Protein AF-A0A0S7WEE1-F1 (afdb_monomer_lite)

pLDDT: mean 92.25, std 7.36, range [51.91, 98.88]

Foldseek 3Di:
DQAADEAECVLNDDDDPVNVVVVVVLVVVCVVVVDHPHRYDYPPDDDDDPVCPDDDPDAADDLCLQAVPQWDWDADPVPRDIDTDFGDVVNLVPRDFQFAPPWQDDQLWFVRLLVRLLSSLHGGAEEEEEEPAPVCRRAPNPPDGRGSHHYDYDYLAASLVVLLVVLVVVVVCVVVVVDDPPDQYAYEYEHEQQSCQNNVVNVLVQLLVQALYEYEYAYQQARVVVFGHGGLSHAQQDDGPPQHPDPVGRGHHDGHDPVQVVSLVSQHQKEWEEESLCSSLSSRNSNVQSVCSRPPGYYYYYYYFHDCVRLVHDSPCGSVQVLQCCLQLVGFTWMQGSQQIAGPDDHDHHHCSSVVCPDPVNVVRVVVRSVVSVVVVVVSVVSNVPRVD

Structure (mmCIF, N/CA/C/O backbone):
data_AF-A0A0S7WEE1-F1
#
_entry.id   AF-A0A0S7WEE1-F1
#
loop_
_atom_site.group_PDB
_atom_site.id
_atom_site.type_symbol
_atom_site.label_atom_id
_atom_site.label_alt_id
_atom_site.label_comp_id
_atom_site.label_asym_id
_atom_site.label_entity_id
_atom_site.label_seq_id
_atom_site.pdbx_PDB_ins_code
_atom_site.Cartn_x
_atom_site.Cartn_y
_atom_site.Cartn_z
_atom_site.occupancy
_atom_site.B_iso_or_equiv
_atom_site.auth_seq_id
_atom_site.auth_comp_id
_atom_site.auth_asym_id
_atom_site.auth_atom_id
_atom_site.pdbx_PDB_model_num
ATOM 1 N N . THR A 1 1 ? 1.340 -14.731 42.987 1.00 78.19 1 THR A N 1
ATOM 2 C CA . THR A 1 1 ? 2.269 -13.964 42.136 1.00 78.19 1 THR A CA 1
ATOM 3 C C . THR A 1 1 ? 1.872 -12.508 42.156 1.00 78.19 1 THR A C 1
ATOM 5 O O . THR A 1 1 ? 0.715 -12.215 41.873 1.00 78.19 1 THR A O 1
ATOM 8 N N . LEU A 1 2 ? 2.784 -11.619 42.549 1.00 86.75 2 LEU A N 1
ATOM 9 C CA . LEU A 1 2 ? 2.587 -10.173 42.433 1.00 86.75 2 LEU A CA 1
ATOM 10 C C . LEU A 1 2 ? 2.891 -9.763 40.991 1.00 86.75 2 LEU A C 1
ATOM 12 O O . LEU A 1 2 ? 3.883 -10.213 40.426 1.00 86.75 2 LEU A O 1
ATOM 16 N N . CYS A 1 3 ? 2.017 -8.964 40.386 1.00 86.81 3 CYS A N 1
ATOM 17 C CA . CYS A 1 3 ? 2.187 -8.479 39.021 1.00 86.81 3 CYS A CA 1
ATOM 18 C C . CYS A 1 3 ? 1.992 -6.963 39.016 1.00 86.81 3 CYS A C 1
ATOM 20 O O . CYS A 1 3 ? 0.937 -6.473 39.423 1.00 86.81 3 CYS A O 1
ATOM 22 N N . LEU A 1 4 ? 3.031 -6.253 38.582 1.00 90.75 4 LEU A N 1
ATOM 23 C CA . LEU A 1 4 ? 3.068 -4.808 38.406 1.00 90.75 4 LEU A CA 1
ATOM 24 C C . LEU A 1 4 ? 3.370 -4.542 36.931 1.00 90.75 4 LEU A C 1
ATOM 26 O O . LEU A 1 4 ? 4.343 -5.057 36.390 1.00 90.75 4 LEU A O 1
ATOM 30 N N . THR A 1 5 ? 2.504 -3.782 36.270 1.00 92.19 5 THR A N 1
ATOM 31 C CA . THR A 1 5 ? 2.616 -3.423 34.855 1.00 92.19 5 THR A CA 1
ATOM 32 C C . THR A 1 5 ? 2.744 -1.911 34.729 1.00 92.19 5 THR A C 1
ATOM 34 O O . THR A 1 5 ? 1.944 -1.162 35.300 1.00 92.19 5 THR A O 1
ATOM 37 N N . ARG A 1 6 ? 3.753 -1.466 33.977 1.00 91.00 6 ARG A N 1
ATOM 38 C CA . ARG A 1 6 ? 3.945 -0.072 33.575 1.00 91.00 6 ARG A CA 1
ATOM 39 C C . ARG A 1 6 ? 4.129 -0.007 32.067 1.00 91.00 6 ARG A C 1
ATOM 41 O O . ARG A 1 6 ? 5.024 -0.650 31.527 1.00 91.00 6 ARG A O 1
ATOM 48 N N . ILE A 1 7 ? 3.258 0.739 31.395 1.00 87.88 7 ILE A N 1
ATOM 49 C CA . ILE A 1 7 ? 3.345 0.970 29.950 1.00 87.88 7 ILE A CA 1
ATOM 50 C C . ILE A 1 7 ? 4.017 2.322 29.722 1.00 87.88 7 ILE A C 1
ATOM 52 O O . ILE A 1 7 ? 3.487 3.343 30.146 1.00 87.88 7 ILE A O 1
ATOM 56 N N . TYR A 1 8 ? 5.165 2.335 29.056 1.00 89.25 8 TYR A 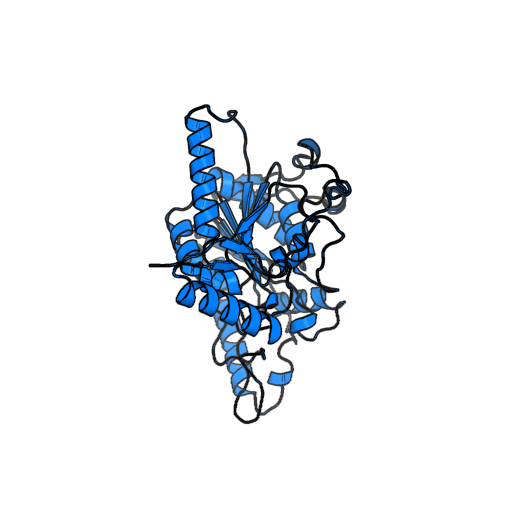N 1
ATOM 57 C CA . TYR A 1 8 ? 5.922 3.548 28.736 1.00 89.25 8 TYR A CA 1
ATOM 58 C C . TYR A 1 8 ? 5.945 3.803 27.221 1.00 89.25 8 TYR A C 1
ATOM 60 O O . TYR A 1 8 ? 5.463 2.986 26.436 1.00 89.25 8 TYR A O 1
ATOM 68 N N . GLY A 1 9 ? 6.479 4.956 26.806 1.00 74.50 9 GLY A N 1
ATOM 69 C CA . GLY A 1 9 ? 6.641 5.308 25.389 1.00 74.50 9 GLY A CA 1
ATOM 70 C C . GLY A 1 9 ? 5.363 5.780 24.686 1.00 74.50 9 GLY A C 1
ATOM 71 O O . GLY A 1 9 ? 5.364 5.999 23.472 1.00 74.50 9 GLY A O 1
ATOM 72 N N . LEU A 1 10 ? 4.262 5.973 25.422 1.00 72.81 10 LEU A N 1
ATOM 73 C CA . LEU A 1 10 ? 3.054 6.572 24.856 1.00 72.81 10 LEU A CA 1
ATOM 74 C C . LEU A 1 10 ? 3.339 7.985 24.338 1.00 72.81 10 LEU A C 1
ATOM 76 O O . LEU A 1 10 ? 3.938 8.811 25.025 1.00 72.81 10 LEU A O 1
ATOM 80 N N . GLY A 1 11 ? 2.884 8.260 23.115 1.00 64.12 11 GLY A N 1
ATOM 81 C CA . GLY A 1 11 ? 3.117 9.542 22.451 1.00 64.12 11 GLY A CA 1
ATOM 82 C C . GLY A 1 11 ? 4.560 9.755 21.982 1.00 64.12 11 GLY A C 1
ATOM 83 O O . GLY A 1 11 ? 4.920 10.890 21.694 1.00 64.12 11 GLY A O 1
ATOM 84 N N . GLY A 1 12 ? 5.379 8.696 21.911 1.00 67.25 12 GLY A N 1
ATOM 85 C CA . GLY A 1 12 ? 6.760 8.784 21.425 1.00 67.25 12 GLY A CA 1
ATOM 86 C C . GLY A 1 12 ? 7.726 9.433 22.414 1.00 67.25 12 GLY A C 1
ATOM 87 O O . GLY A 1 12 ? 8.743 9.974 21.995 1.00 67.25 12 GLY A O 1
ATOM 88 N N . LYS A 1 13 ? 7.403 9.416 23.712 1.00 77.19 13 LYS A N 1
ATOM 89 C CA . LYS A 1 13 ? 8.331 9.860 24.753 1.00 77.19 13 LYS A CA 1
ATOM 90 C C . LYS A 1 13 ? 9.497 8.880 24.860 1.00 77.19 13 LYS A C 1
ATOM 92 O O . LYS A 1 13 ? 9.279 7.668 24.894 1.00 77.19 13 LYS A O 1
ATOM 97 N N . ASP A 1 14 ? 10.704 9.427 24.916 1.00 82.81 14 ASP A N 1
ATOM 98 C CA . ASP A 1 14 ? 11.914 8.658 25.177 1.00 82.81 14 ASP A CA 1
ATOM 99 C C . ASP A 1 14 ? 11.846 7.990 26.557 1.00 82.81 14 ASP A C 1
ATOM 101 O O . ASP A 1 14 ? 11.107 8.422 27.443 1.00 82.81 14 ASP A O 1
ATOM 105 N N . PHE A 1 15 ? 12.620 6.919 26.711 1.00 87.19 15 PHE A N 1
ATOM 106 C CA . PHE A 1 15 ? 12.795 6.206 27.970 1.00 87.19 15 PHE A CA 1
ATOM 107 C C . PHE A 1 15 ? 14.246 6.375 28.416 1.00 87.19 15 PHE A C 1
ATOM 109 O O . PHE A 1 15 ? 15.164 5.939 27.713 1.00 87.19 15 PHE A O 1
ATOM 116 N N . TYR A 1 16 ? 14.448 7.032 29.551 1.00 91.12 16 TYR A N 1
ATOM 117 C CA . TYR A 1 16 ? 15.760 7.379 30.084 1.00 91.12 16 TYR A CA 1
ATOM 118 C C . TYR A 1 16 ? 16.186 6.431 31.214 1.00 91.12 16 TYR A C 1
ATOM 120 O O . TYR A 1 16 ? 15.438 5.551 31.647 1.00 91.12 16 TYR A O 1
ATOM 128 N N . ALA A 1 17 ? 17.429 6.574 31.676 1.00 94.88 17 ALA A N 1
ATOM 129 C CA . ALA A 1 17 ? 17.975 5.717 32.728 1.00 94.88 17 ALA A CA 1
ATOM 130 C C . ALA A 1 17 ? 17.221 5.896 34.057 1.00 94.88 17 ALA A C 1
ATOM 132 O O . ALA A 1 17 ? 17.012 4.929 34.786 1.00 94.88 17 ALA A O 1
ATOM 133 N N . GLU A 1 18 ? 16.761 7.114 34.330 1.00 94.06 18 GLU A N 1
ATOM 134 C CA . GLU A 1 18 ? 15.990 7.478 35.515 1.00 94.06 18 GLU A CA 1
ATOM 135 C C . GLU A 1 18 ? 14.629 6.762 35.539 1.00 94.06 18 GLU A C 1
ATOM 137 O O . GLU A 1 18 ? 14.200 6.285 36.589 1.00 94.06 18 GLU A O 1
ATOM 142 N N . ASP A 1 19 ? 13.986 6.595 34.375 1.00 93.00 19 ASP A N 1
ATOM 143 C CA . ASP A 1 19 ? 12.731 5.842 34.250 1.00 93.00 19 ASP A CA 1
ATOM 144 C C . ASP A 1 19 ? 12.941 4.354 34.586 1.00 93.00 19 ASP A C 1
ATOM 146 O O . ASP A 1 19 ? 12.107 3.711 35.231 1.00 93.00 19 ASP A O 1
ATOM 150 N N . ALA A 1 20 ? 14.084 3.795 34.171 1.00 92.62 20 ALA A N 1
ATOM 151 C CA . ALA A 1 20 ? 14.460 2.421 34.491 1.00 92.62 20 ALA A CA 1
ATOM 152 C C . ALA A 1 20 ? 14.707 2.234 35.995 1.00 92.62 20 ALA A C 1
ATOM 154 O O . ALA A 1 20 ? 14.273 1.233 36.572 1.00 92.62 20 ALA A O 1
ATOM 155 N N . GLU A 1 21 ? 15.381 3.197 36.628 1.00 95.62 21 GLU A N 1
ATOM 156 C CA . GLU A 1 21 ? 15.621 3.203 38.071 1.00 95.62 21 GLU A CA 1
ATOM 157 C C . GLU A 1 21 ? 14.303 3.292 38.855 1.00 95.62 21 GLU A C 1
ATOM 159 O O . GLU A 1 21 ? 14.091 2.527 39.799 1.00 95.62 21 GLU A O 1
ATOM 164 N N . GLU A 1 22 ? 13.366 4.142 38.428 1.00 92.19 22 GLU A N 1
ATOM 165 C CA . GLU A 1 22 ? 12.034 4.238 39.031 1.00 92.19 22 GLU A CA 1
ATOM 166 C C . GLU A 1 22 ? 11.276 2.903 38.955 1.00 92.19 22 GLU A C 1
ATOM 168 O O . GLU A 1 22 ? 10.728 2.430 39.957 1.00 92.19 22 GLU A O 1
ATOM 173 N N . PHE A 1 23 ? 11.290 2.242 37.794 1.00 93.06 23 PHE A N 1
ATOM 174 C CA . PHE A 1 23 ? 10.639 0.939 37.621 1.00 93.06 23 PHE A CA 1
ATOM 175 C C . PHE A 1 23 ? 11.274 -0.139 38.499 1.00 93.06 23 PHE A C 1
ATOM 177 O O . PHE A 1 23 ? 10.565 -0.980 39.062 1.00 93.06 23 PHE A O 1
ATOM 184 N N . PHE A 1 24 ? 12.598 -0.107 38.643 1.00 94.19 24 PHE A N 1
ATOM 185 C CA . PHE A 1 24 ? 13.319 -1.025 39.515 1.00 94.19 24 PHE A CA 1
ATOM 186 C C . PHE A 1 24 ? 12.943 -0.813 40.986 1.00 94.19 24 PHE A C 1
ATOM 188 O O . PHE A 1 24 ? 12.616 -1.773 41.685 1.00 94.19 24 PHE A O 1
ATOM 195 N N . ASN A 1 25 ? 12.885 0.440 41.437 1.00 94.06 25 ASN A N 1
ATOM 196 C CA . ASN A 1 25 ? 12.477 0.790 42.796 1.00 94.06 25 ASN A CA 1
ATOM 197 C C . ASN A 1 25 ? 11.018 0.399 43.089 1.00 94.06 25 ASN A C 1
ATOM 199 O O . ASN A 1 25 ? 10.716 -0.095 44.178 1.00 94.06 25 ASN A O 1
ATOM 203 N N . LEU A 1 26 ? 10.113 0.535 42.113 1.00 92.00 26 LEU A N 1
ATOM 204 C CA . LEU A 1 26 ? 8.734 0.040 42.220 1.00 92.00 26 LEU A CA 1
ATOM 205 C C . LEU A 1 26 ? 8.683 -1.482 42.417 1.00 92.00 26 LEU A C 1
ATOM 207 O O . LEU A 1 26 ? 7.917 -1.973 43.252 1.00 92.00 26 LEU A O 1
ATOM 211 N N . ALA A 1 27 ? 9.502 -2.232 41.676 1.00 92.31 27 ALA A N 1
ATOM 212 C CA . ALA A 1 27 ? 9.593 -3.682 41.814 1.00 92.31 27 ALA A CA 1
ATOM 213 C C . ALA A 1 27 ? 10.189 -4.098 43.171 1.00 92.31 27 ALA A C 1
ATOM 215 O O . ALA A 1 27 ? 9.656 -5.009 43.808 1.00 92.31 27 ALA A O 1
ATOM 216 N N . LEU A 1 28 ? 11.235 -3.406 43.643 1.00 94.19 28 LEU A N 1
ATOM 217 C CA . LEU A 1 28 ? 11.830 -3.624 44.966 1.00 94.19 28 LEU A CA 1
ATOM 218 C C . LEU A 1 28 ? 10.809 -3.396 46.082 1.00 94.19 28 LEU A C 1
ATOM 220 O O . LEU A 1 28 ? 10.585 -4.289 46.897 1.00 94.19 28 LEU A O 1
ATOM 224 N N . LYS A 1 29 ? 10.107 -2.257 46.062 1.00 93.12 29 LYS A N 1
ATOM 225 C CA . LYS A 1 29 ? 9.059 -1.947 47.043 1.00 93.12 29 LYS A CA 1
ATOM 226 C C . LYS A 1 29 ? 7.969 -3.022 47.060 1.00 93.12 29 LYS A C 1
ATOM 228 O O . LYS A 1 29 ? 7.519 -3.433 48.130 1.00 93.12 29 LYS A O 1
ATOM 233 N N . ALA A 1 30 ? 7.542 -3.503 45.891 1.00 93.31 30 ALA A N 1
ATOM 234 C CA . ALA A 1 30 ? 6.545 -4.568 45.804 1.00 93.31 30 ALA A CA 1
ATOM 235 C C . ALA A 1 30 ? 7.054 -5.904 46.374 1.00 93.31 30 ALA A C 1
ATOM 237 O O . ALA A 1 30 ? 6.294 -6.628 47.020 1.00 93.31 30 ALA A O 1
ATOM 238 N N . ALA A 1 31 ? 8.334 -6.223 46.160 1.00 93.00 31 ALA A N 1
ATOM 239 C CA . ALA A 1 31 ? 8.966 -7.424 46.695 1.00 93.00 31 ALA A CA 1
ATOM 240 C C . ALA A 1 31 ? 9.111 -7.371 48.225 1.00 93.00 31 ALA A C 1
ATOM 242 O O . ALA A 1 31 ? 8.794 -8.349 48.897 1.00 93.00 31 ALA A O 1
ATOM 243 N N . GLU A 1 32 ? 9.533 -6.231 48.774 1.00 94.69 32 GLU A N 1
ATOM 244 C CA . GLU A 1 32 ? 9.719 -6.030 50.216 1.00 94.69 32 GLU A CA 1
ATOM 245 C C . GLU A 1 32 ? 8.395 -6.035 50.984 1.00 94.69 32 GLU A C 1
ATOM 247 O O . GLU A 1 32 ? 8.276 -6.654 52.039 1.00 94.69 32 GLU A O 1
ATOM 252 N N . THR A 1 33 ? 7.380 -5.352 50.452 1.00 93.69 33 THR A N 1
ATOM 253 C CA . THR A 1 33 ? 6.076 -5.212 51.122 1.00 93.69 33 THR A CA 1
ATOM 254 C C . THR A 1 33 ? 5.151 -6.403 50.893 1.00 93.69 33 THR A C 1
ATOM 256 O O . THR A 1 33 ? 4.162 -6.568 51.608 1.00 93.69 33 THR A O 1
ATOM 259 N N . GLY A 1 34 ? 5.427 -7.223 49.877 1.00 94.38 34 GLY A N 1
ATOM 260 C CA . GLY A 1 34 ? 4.528 -8.287 49.446 1.00 94.38 34 GLY A CA 1
ATOM 261 C C . GLY A 1 34 ? 3.213 -7.773 48.842 1.00 94.38 34 GLY A C 1
ATOM 262 O O . GLY A 1 34 ? 2.254 -8.541 48.738 1.00 94.38 34 GLY A O 1
ATOM 263 N N . GLN A 1 35 ? 3.136 -6.492 48.459 1.00 92.44 35 GLN A N 1
ATOM 264 C CA . GLN A 1 35 ? 1.923 -5.841 47.959 1.00 92.44 35 GLN A CA 1
ATOM 265 C C . GLN A 1 35 ? 2.193 -5.018 46.692 1.00 92.44 35 GLN A C 1
ATOM 267 O O . GLN A 1 35 ? 3.281 -4.499 46.477 1.00 92.44 35 GLN A O 1
ATOM 272 N N . VAL A 1 36 ? 1.172 -4.881 45.842 1.00 90.06 36 VAL A N 1
ATOM 273 C CA . VAL A 1 36 ? 1.187 -3.994 44.667 1.00 90.06 36 VAL A CA 1
ATOM 274 C C . VAL A 1 36 ? -0.048 -3.105 44.744 1.00 90.06 36 VAL A C 1
ATOM 276 O O . VAL A 1 36 ? -1.154 -3.600 44.534 1.00 90.06 36 VAL A O 1
ATOM 279 N N . GLU A 1 37 ? 0.142 -1.816 45.044 1.00 85.31 37 GLU A N 1
ATOM 280 C CA . GLU A 1 37 ? -0.945 -0.824 45.127 1.00 85.31 37 GLU A CA 1
ATOM 281 C C . GLU A 1 37 ? -1.618 -0.633 43.760 1.00 85.31 37 GLU A C 1
ATOM 283 O O . GLU A 1 37 ? -2.809 -0.901 43.603 1.00 85.31 37 GLU A O 1
ATOM 288 N N . THR A 1 38 ? -0.834 -0.264 42.741 1.00 89.00 38 THR A N 1
ATOM 289 C CA . THR A 1 38 ? -1.329 -0.031 41.376 1.00 89.00 38 THR A CA 1
ATOM 290 C C . THR A 1 38 ? -0.780 -1.082 40.421 1.00 89.00 38 THR A C 1
ATOM 292 O O . THR A 1 38 ? 0.372 -1.016 39.977 1.00 89.00 38 THR A O 1
ATOM 295 N N . ARG A 1 39 ? -1.625 -2.060 40.078 1.00 90.75 39 ARG A N 1
ATOM 296 C CA . ARG A 1 39 ? -1.248 -3.185 39.204 1.00 90.75 39 ARG A CA 1
ATOM 297 C C . ARG A 1 39 ? -0.972 -2.777 37.761 1.00 90.75 39 ARG A C 1
ATOM 299 O O . ARG A 1 39 ? -0.115 -3.389 37.136 1.00 90.75 39 ARG A O 1
ATOM 306 N N . PHE A 1 40 ? -1.675 -1.776 37.240 1.00 92.12 40 PHE A N 1
ATOM 307 C CA . PHE A 1 40 ? -1.550 -1.328 35.855 1.00 92.12 40 PHE A CA 1
ATOM 308 C C . PHE A 1 40 ? -1.590 0.193 35.789 1.00 92.12 40 PHE A C 1
ATOM 310 O O . PHE A 1 40 ? -2.525 0.804 36.301 1.00 92.12 40 PHE A O 1
ATOM 317 N N . GLU A 1 41 ? -0.590 0.789 35.149 1.00 90.56 41 GLU A N 1
ATOM 318 C CA . GLU A 1 41 ? -0.492 2.235 34.975 1.00 90.56 41 GLU A CA 1
ATOM 319 C C . GLU A 1 41 ? 0.364 2.570 33.751 1.00 90.56 41 GLU A C 1
ATOM 321 O O . GLU A 1 41 ? 1.151 1.743 33.277 1.00 90.56 41 GLU A O 1
ATOM 326 N N . TYR A 1 42 ? 0.215 3.789 33.243 1.00 88.12 42 TYR A N 1
ATOM 327 C CA . TYR A 1 42 ? 1.061 4.314 32.182 1.00 88.12 42 TYR A CA 1
ATOM 328 C C . TYR A 1 42 ? 2.128 5.237 32.770 1.00 88.12 42 TYR A C 1
ATOM 330 O O . TYR A 1 42 ? 1.819 6.114 33.571 1.00 88.12 42 TYR A O 1
ATOM 338 N N . HIS A 1 43 ? 3.375 5.051 32.350 1.00 88.12 43 HIS A N 1
ATOM 339 C CA . HIS A 1 43 ? 4.506 5.877 32.755 1.00 88.12 43 HIS A CA 1
ATOM 340 C C . HIS A 1 43 ? 4.683 7.072 31.828 1.00 88.12 43 HIS A C 1
ATOM 342 O O . HIS A 1 43 ? 4.483 6.967 30.615 1.00 88.12 43 HIS A O 1
ATOM 348 N N . GLY A 1 44 ? 5.074 8.207 32.404 1.00 82.94 44 GLY A N 1
ATOM 349 C CA . GLY A 1 44 ? 5.366 9.416 31.645 1.00 82.94 44 GLY A CA 1
ATOM 350 C C . GLY A 1 44 ? 4.166 9.966 30.873 1.00 82.94 44 GLY A C 1
ATOM 351 O O . GLY A 1 44 ? 4.355 10.663 29.881 1.00 82.94 44 GLY A O 1
ATOM 352 N N . VAL A 1 45 ? 2.923 9.684 31.266 1.00 81.94 45 VAL A N 1
ATOM 353 C CA . VAL A 1 45 ? 1.744 10.211 30.560 1.00 81.94 45 VAL A CA 1
ATOM 354 C C . VAL A 1 45 ? 1.403 11.631 30.982 1.00 81.94 45 VAL A C 1
ATOM 356 O O . VAL A 1 45 ? 1.581 12.032 32.127 1.00 81.94 45 VAL A O 1
ATOM 359 N N . THR A 1 46 ? 0.879 12.404 30.036 1.00 78.38 46 THR A N 1
ATOM 360 C CA . THR A 1 46 ? 0.292 13.715 30.309 1.00 78.38 46 THR A CA 1
ATOM 361 C C . THR A 1 46 ? -1.216 13.581 30.115 1.00 78.38 46 THR A C 1
ATOM 363 O O . THR A 1 46 ? -1.636 13.316 28.986 1.00 78.38 46 THR A O 1
ATOM 366 N N . PRO A 1 47 ? -2.034 13.712 31.176 1.00 77.50 47 PRO A N 1
ATOM 367 C CA . PRO A 1 47 ? -3.483 13.695 31.035 1.00 77.50 47 PRO A CA 1
ATOM 368 C C . PRO A 1 47 ? -3.935 14.766 30.040 1.00 77.50 47 PRO A C 1
ATOM 370 O O . PRO A 1 47 ? -3.409 15.880 30.039 1.00 77.50 47 PRO A O 1
ATOM 373 N N . GLY A 1 48 ? -4.905 14.432 29.190 1.00 78.88 48 GLY A N 1
ATOM 374 C CA . GLY A 1 48 ? -5.560 15.435 28.355 1.00 78.88 48 GLY A CA 1
ATOM 375 C C . GLY A 1 48 ? -6.276 16.468 29.226 1.00 78.88 48 GLY A C 1
ATOM 376 O O . GLY A 1 48 ? -6.812 16.121 30.276 1.00 78.88 48 GLY A O 1
ATOM 377 N N . ASP A 1 49 ? -6.289 17.726 28.790 1.00 84.25 49 ASP A N 1
ATOM 378 C CA . ASP A 1 49 ? -7.032 18.805 29.444 1.00 84.25 49 ASP A CA 1
ATOM 379 C C . ASP A 1 49 ? -8.493 18.784 28.949 1.00 84.25 49 ASP A C 1
ATOM 381 O O . ASP A 1 49 ? -8.733 19.107 27.780 1.00 84.25 49 ASP A O 1
ATOM 385 N N . PRO A 1 50 ? -9.488 18.426 29.789 1.00 86.00 50 PRO A N 1
ATOM 386 C CA . PRO A 1 50 ? -10.888 18.363 29.367 1.00 86.00 50 PRO A CA 1
ATOM 387 C C . PRO A 1 50 ? -11.453 19.716 28.916 1.00 86.00 50 PRO A C 1
ATOM 389 O O . PRO A 1 50 ? -12.463 19.754 28.218 1.00 86.00 50 PRO A O 1
ATOM 392 N N . GLN A 1 51 ? -10.815 20.828 29.299 1.00 91.00 51 GLN A N 1
ATOM 393 C CA . GLN A 1 51 ? -11.209 22.177 28.887 1.00 91.00 51 GLN A CA 1
ATOM 394 C C . GLN A 1 51 ? -10.667 22.552 27.502 1.00 91.00 51 GLN A C 1
ATOM 396 O O . GLN A 1 51 ? -11.080 23.562 26.933 1.00 91.00 51 GLN A O 1
ATOM 401 N N . LYS A 1 52 ? -9.756 21.745 26.942 1.00 84.81 52 LYS A N 1
ATOM 402 C CA . LYS A 1 52 ? -9.152 21.943 25.619 1.00 84.81 52 LYS A CA 1
ATOM 403 C C . LYS A 1 52 ? -9.400 20.719 24.738 1.00 84.81 52 LYS A C 1
ATOM 405 O O . LYS A 1 52 ? -8.447 20.026 24.368 1.00 84.81 52 LYS A O 1
ATOM 410 N N . PRO A 1 53 ? -10.668 20.424 24.398 1.00 82.56 53 PRO A N 1
ATOM 411 C CA . PRO A 1 53 ? -10.957 19.333 23.487 1.00 82.56 53 PRO A CA 1
ATOM 412 C C . PRO A 1 53 ? -10.274 19.590 22.133 1.00 82.56 53 PRO A C 1
ATOM 414 O O . PRO A 1 53 ? -10.162 20.748 21.711 1.00 82.56 53 PRO A O 1
ATOM 417 N N . PRO A 1 54 ? -9.829 18.536 21.427 1.00 80.56 54 PRO A N 1
ATOM 418 C CA . PRO A 1 54 ? -9.294 18.684 20.081 1.00 80.56 54 PRO A CA 1
ATOM 419 C C . PRO A 1 54 ? -10.327 19.371 19.185 1.00 80.56 54 PRO A C 1
ATOM 421 O O . PRO A 1 54 ? -11.487 18.960 19.123 1.00 80.56 54 PRO A O 1
ATOM 424 N N . MET A 1 55 ? -9.917 20.433 18.493 1.00 83.50 55 MET A N 1
ATOM 425 C CA . MET A 1 55 ? -10.806 21.151 17.586 1.00 83.50 55 MET A CA 1
ATOM 426 C C . MET A 1 55 ? -11.027 20.333 16.313 1.00 83.50 55 MET A C 1
ATOM 428 O O . MET A 1 55 ? -10.071 19.965 15.626 1.00 83.50 55 MET A O 1
ATOM 432 N N . GLN A 1 56 ? -12.289 20.108 15.954 1.00 84.75 56 GLN A N 1
ATOM 433 C CA . GLN A 1 56 ? -12.628 19.560 14.648 1.00 84.75 56 GLN A CA 1
ATOM 434 C C . GLN A 1 56 ? -12.396 20.622 13.566 1.00 84.75 56 GLN A C 1
ATOM 436 O O . GLN A 1 56 ? -13.119 21.611 13.489 1.00 84.75 56 GLN A O 1
ATOM 441 N N . VAL A 1 57 ? -11.381 20.411 12.724 1.00 87.62 57 VAL A N 1
ATOM 442 C CA . VAL A 1 57 ? -10.998 21.372 11.673 1.00 87.62 57 VAL A CA 1
ATOM 443 C C . VAL A 1 57 ? -11.917 21.284 10.451 1.00 87.62 57 VAL A C 1
ATOM 445 O O . VAL A 1 57 ? -12.254 22.303 9.856 1.00 87.62 57 VAL A O 1
ATOM 448 N N . LEU A 1 58 ? -12.323 20.070 10.062 1.00 89.38 58 LEU A N 1
ATOM 449 C CA . LEU A 1 58 ? -13.198 19.819 8.914 1.00 89.38 58 LEU A CA 1
ATOM 450 C C . LEU A 1 58 ? -14.338 18.864 9.304 1.00 89.38 58 LEU A C 1
ATOM 452 O O . LEU A 1 58 ? -14.103 17.924 10.073 1.00 89.38 58 LEU A O 1
ATOM 456 N N . PRO A 1 59 ? -15.559 19.061 8.771 1.00 90.00 59 PRO A N 1
ATOM 457 C CA . PRO A 1 59 ? -16.670 18.149 9.016 1.00 90.00 59 PRO A CA 1
ATOM 458 C C . PRO A 1 59 ? -16.438 16.787 8.332 1.00 90.00 59 PRO A C 1
ATOM 460 O O . PRO A 1 59 ? -15.649 16.701 7.375 1.00 90.00 59 PRO A O 1
ATOM 463 N N . PRO A 1 60 ? -17.136 15.722 8.774 1.00 89.94 60 PRO A N 1
ATOM 464 C CA . PRO A 1 60 ? -17.181 14.460 8.041 1.00 89.94 60 PRO A CA 1
ATOM 465 C C . PRO A 1 60 ? -17.711 14.683 6.620 1.00 89.94 60 PRO A C 1
ATOM 467 O O . PRO A 1 60 ? -18.386 15.678 6.354 1.00 89.94 60 PRO A O 1
ATOM 470 N N . LEU A 1 61 ? -17.375 13.783 5.700 1.00 93.19 61 LEU A N 1
ATOM 471 C CA . LEU A 1 61 ? -17.888 13.855 4.332 1.00 93.19 61 LEU A CA 1
ATOM 472 C C . LEU A 1 61 ? -19.386 13.527 4.286 1.00 93.19 61 LEU A C 1
ATOM 474 O O . LEU A 1 61 ? -19.826 12.586 4.946 1.00 93.19 61 LEU A O 1
ATOM 478 N N . THR A 1 62 ? -20.154 14.263 3.480 1.00 92.62 62 THR A N 1
ATOM 479 C CA . THR A 1 62 ? -21.555 13.919 3.194 1.00 92.62 62 THR A CA 1
ATOM 480 C C . THR A 1 62 ? -21.664 12.863 2.093 1.00 92.62 62 THR A C 1
ATOM 482 O O . THR A 1 62 ? -20.724 12.632 1.327 1.00 92.62 62 THR A O 1
ATOM 485 N N . LYS A 1 63 ? -22.840 12.239 1.965 1.00 89.06 63 LYS A N 1
ATOM 486 C CA . LYS A 1 63 ? -23.110 11.242 0.919 1.00 89.06 63 LYS A CA 1
ATOM 487 C C . LYS A 1 63 ? -22.978 11.827 -0.489 1.00 89.06 63 LYS A C 1
ATOM 489 O O . LYS A 1 63 ? -22.513 11.143 -1.396 1.00 89.06 63 LYS A O 1
ATOM 494 N N . GLU A 1 64 ? -23.351 13.089 -0.673 1.00 90.94 64 GLU A N 1
ATOM 495 C CA . GLU A 1 64 ? -23.219 13.816 -1.938 1.00 90.94 64 GLU A CA 1
ATOM 496 C C . GLU A 1 64 ? -21.743 14.064 -2.282 1.00 90.94 64 GLU A C 1
ATOM 498 O O . GLU A 1 64 ? -21.348 13.919 -3.439 1.00 90.94 64 GLU A O 1
ATOM 503 N N . GLU A 1 65 ? -20.908 14.377 -1.283 1.00 92.62 65 GLU A N 1
ATOM 504 C CA . GLU A 1 65 ? -19.459 14.526 -1.466 1.00 92.62 65 GLU A CA 1
ATOM 505 C C . GLU A 1 65 ? -18.774 13.185 -1.777 1.00 92.62 65 GLU A C 1
ATOM 507 O O . GLU A 1 65 ? -17.822 13.142 -2.565 1.00 92.62 65 GLU A O 1
ATOM 512 N N . THR A 1 66 ? -19.227 12.086 -1.159 1.00 91.06 66 THR A N 1
ATOM 513 C CA . THR A 1 66 ? -18.646 10.754 -1.383 1.00 91.06 66 THR A CA 1
ATOM 514 C C . THR A 1 66 ? -19.159 10.086 -2.650 1.00 91.06 66 THR A C 1
ATOM 516 O O . THR A 1 66 ? -18.399 9.315 -3.240 1.00 91.06 66 THR A O 1
ATOM 519 N N . SER A 1 67 ? -20.384 10.396 -3.091 1.00 89.88 67 SER A N 1
ATOM 520 C CA . SER A 1 67 ? -21.090 9.740 -4.205 1.00 89.88 67 SER A CA 1
ATOM 521 C C . SER A 1 67 ? -21.530 10.692 -5.338 1.00 89.88 67 SER A C 1
ATOM 523 O O . SER A 1 67 ? -22.692 10.640 -5.747 1.00 89.88 67 SER A O 1
ATOM 525 N N . PRO A 1 68 ? -20.660 11.557 -5.898 1.00 88.75 68 PRO A N 1
ATOM 526 C CA . PRO A 1 68 ? -21.042 12.497 -6.959 1.00 88.75 68 PRO A CA 1
ATOM 527 C C . PRO A 1 68 ? -21.434 11.840 -8.299 1.00 88.75 68 PRO A C 1
ATOM 529 O O . PRO A 1 68 ? -21.794 12.547 -9.238 1.00 88.75 68 PRO A O 1
ATOM 532 N N . GLY A 1 69 ? -21.338 10.510 -8.432 1.00 89.50 69 GLY A N 1
ATOM 533 C CA . GLY A 1 69 ? -21.732 9.789 -9.651 1.00 89.50 69 GLY A CA 1
ATOM 534 C C . GLY A 1 69 ? -20.764 9.982 -10.824 1.00 89.50 69 GLY A C 1
ATOM 535 O O . GLY A 1 69 ? -21.155 9.838 -11.985 1.00 89.50 69 GLY A O 1
ATOM 536 N N . LEU A 1 70 ? -19.505 10.323 -10.528 1.00 88.25 70 LEU A N 1
ATOM 537 C CA . LEU A 1 70 ? -18.466 10.577 -11.531 1.00 88.25 70 LEU A CA 1
ATOM 538 C C . LEU A 1 70 ? -17.892 9.280 -12.102 1.00 88.25 70 LEU A C 1
ATOM 540 O O . LEU A 1 70 ? -17.534 9.224 -13.278 1.00 88.25 70 LEU A O 1
ATOM 544 N N . VAL A 1 71 ? -17.796 8.241 -11.273 1.00 90.50 71 VAL A N 1
ATOM 545 C CA . VAL A 1 71 ? -17.259 6.940 -11.667 1.00 90.50 71 VAL A CA 1
ATOM 546 C C . VAL A 1 71 ? -18.378 6.060 -12.217 1.00 90.50 71 VAL A C 1
ATOM 548 O O . VAL A 1 71 ? -19.312 5.697 -11.505 1.00 90.50 71 VAL A O 1
ATOM 551 N N . GLN A 1 72 ? -18.267 5.683 -13.492 1.00 92.12 72 GLN A N 1
ATOM 552 C CA . GLN A 1 72 ? -19.201 4.774 -14.158 1.00 92.12 72 GLN A CA 1
ATOM 553 C C . GLN A 1 72 ? -18.436 3.568 -14.695 1.00 92.12 72 GLN A C 1
ATOM 555 O O . GLN A 1 72 ? -17.543 3.723 -15.531 1.00 92.12 72 GLN A O 1
ATOM 560 N N . VAL A 1 73 ? -18.795 2.380 -14.204 1.00 95.50 73 VAL A N 1
ATOM 561 C CA . VAL A 1 73 ? -18.187 1.102 -14.586 1.00 95.50 73 VAL A CA 1
ATOM 562 C C . VAL A 1 73 ? -19.244 0.223 -15.242 1.00 95.50 73 VAL A C 1
ATOM 564 O O . VAL A 1 73 ? -20.288 -0.042 -14.649 1.00 95.50 73 VAL A O 1
ATOM 567 N N . THR A 1 74 ? -18.967 -0.239 -16.457 1.00 95.00 74 THR A N 1
ATOM 568 C CA . THR A 1 74 ? -19.827 -1.149 -17.224 1.00 95.00 74 THR A CA 1
ATOM 569 C C . THR A 1 74 ? -19.077 -2.440 -17.511 1.00 95.00 74 THR A C 1
ATOM 571 O O . THR A 1 74 ? -17.931 -2.385 -17.958 1.00 95.00 74 THR A O 1
ATOM 574 N N . ARG A 1 75 ? -19.718 -3.589 -17.297 1.00 93.38 75 ARG A N 1
ATOM 575 C CA . ARG A 1 75 ? -19.172 -4.898 -17.668 1.00 93.38 75 ARG A CA 1
ATOM 576 C C . ARG A 1 75 ? -19.559 -5.215 -19.110 1.00 93.38 75 ARG A C 1
ATOM 578 O O . ARG A 1 75 ? -20.724 -5.079 -19.466 1.00 93.38 75 ARG A O 1
ATOM 585 N N . ASN A 1 76 ? -18.593 -5.608 -19.929 1.00 90.75 76 ASN A N 1
ATOM 586 C CA . ASN A 1 76 ? -18.859 -6.191 -21.238 1.00 90.75 76 ASN A CA 1
ATOM 587 C C . ASN A 1 76 ? -19.412 -7.612 -21.034 1.00 90.75 76 ASN A C 1
ATOM 589 O O . ASN A 1 76 ? -18.770 -8.422 -20.370 1.00 90.75 76 ASN A O 1
ATOM 593 N N . GLU A 1 77 ? -20.597 -7.903 -21.569 1.00 87.88 77 GLU A N 1
ATOM 594 C CA . GLU A 1 77 ? -21.266 -9.199 -21.383 1.00 87.88 77 GLU A CA 1
ATOM 595 C C . GLU A 1 77 ? -20.577 -10.349 -22.133 1.00 87.88 77 GLU A C 1
ATOM 597 O O . GLU A 1 77 ? -20.608 -11.480 -21.661 1.00 87.88 77 GLU A O 1
ATOM 602 N N . GLU A 1 78 ? -19.908 -10.067 -23.254 1.00 84.38 78 GLU A N 1
ATOM 603 C CA . GLU A 1 78 ? -19.223 -11.077 -24.071 1.00 84.38 78 GLU A CA 1
ATOM 604 C C . GLU A 1 78 ? -17.843 -11.426 -23.509 1.00 84.38 78 GLU A C 1
ATOM 606 O O . GLU A 1 78 ? -17.464 -12.593 -23.445 1.00 84.38 78 GLU A O 1
ATOM 611 N N . THR A 1 79 ? -17.075 -10.410 -23.102 1.00 83.31 79 THR A N 1
ATOM 612 C CA . THR A 1 79 ? -15.680 -10.592 -22.660 1.00 83.31 79 THR A CA 1
ATOM 613 C C . THR A 1 79 ? -15.521 -10.629 -21.145 1.00 83.31 79 THR A C 1
ATOM 615 O O . THR A 1 79 ? -14.445 -10.950 -20.648 1.00 83.31 79 THR A O 1
ATOM 618 N N . GLY A 1 80 ? -16.552 -10.240 -20.393 1.00 84.75 80 GLY A N 1
ATOM 619 C CA . GLY A 1 80 ? -16.492 -10.067 -18.942 1.00 84.75 80 GLY A CA 1
ATOM 620 C C . GLY A 1 80 ? -15.681 -8.852 -18.474 1.00 84.75 80 GLY A C 1
ATOM 621 O O . GLY A 1 80 ? -15.681 -8.568 -17.281 1.00 84.75 80 GLY A O 1
ATOM 622 N N . GLU A 1 81 ? -15.033 -8.120 -19.385 1.00 88.88 81 GLU A N 1
ATOM 623 C CA . GLU A 1 81 ? -14.139 -7.000 -19.079 1.00 88.88 81 GLU A CA 1
ATOM 624 C C . GLU A 1 81 ? -14.886 -5.782 -18.528 1.00 88.88 81 GLU A C 1
ATOM 626 O O . GLU A 1 81 ? -15.925 -5.372 -19.058 1.00 88.88 81 GLU A O 1
ATOM 631 N N . LEU A 1 82 ? -14.307 -5.124 -17.520 1.00 95.31 82 LEU A N 1
ATOM 632 C CA . LEU A 1 82 ? -14.817 -3.847 -17.042 1.00 95.31 82 LEU A CA 1
ATOM 633 C C . LEU A 1 82 ? -14.285 -2.683 -17.882 1.00 95.31 82 LEU A C 1
ATOM 635 O O . LEU A 1 82 ? -13.080 -2.492 -18.047 1.00 95.31 82 LEU A O 1
ATOM 639 N N . LYS A 1 83 ? -15.197 -1.827 -18.335 1.00 94.00 83 LYS A N 1
ATOM 640 C CA . LYS A 1 83 ? -14.891 -0.523 -18.927 1.00 94.00 83 LYS A CA 1
ATOM 641 C C . LYS A 1 83 ? -15.279 0.577 -17.952 1.00 94.00 83 LYS A C 1
ATOM 643 O O . LYS A 1 83 ? -16.382 0.574 -17.411 1.00 94.00 83 LYS A O 1
ATOM 648 N N . VAL A 1 84 ? -14.376 1.531 -17.750 1.00 95.44 84 VAL A N 1
ATOM 649 C CA . VAL A 1 84 ? -14.629 2.727 -16.939 1.00 95.44 84 VAL A CA 1
ATOM 650 C C . VAL A 1 84 ? -14.728 3.917 -17.875 1.00 95.44 84 VAL A C 1
ATOM 652 O O . VAL A 1 84 ? -13.828 4.147 -18.687 1.00 95.44 84 VAL A O 1
ATOM 655 N N . LYS A 1 85 ? -15.813 4.682 -17.766 1.00 93.50 85 LYS A N 1
ATOM 656 C CA . LYS A 1 85 ? -15.968 5.913 -18.539 1.00 93.50 85 LYS A CA 1
ATOM 657 C C . LYS A 1 85 ? -14.854 6.904 -18.160 1.00 93.50 85 LYS A C 1
ATOM 659 O O . LYS A 1 85 ? -14.617 7.094 -16.967 1.00 93.50 85 LYS A O 1
ATOM 664 N N . PRO A 1 86 ? -14.181 7.551 -19.131 1.00 88.88 86 PRO A N 1
ATOM 665 C CA . PRO A 1 86 ? -13.194 8.583 -18.833 1.00 88.88 86 PRO A CA 1
ATOM 666 C C . PRO A 1 86 ? -13.788 9.697 -17.965 1.00 88.88 86 PRO A C 1
ATOM 668 O O . PRO A 1 86 ? -14.881 10.191 -18.247 1.00 88.88 86 PRO A O 1
ATOM 671 N N . ILE A 1 87 ? -13.052 10.100 -16.929 1.00 89.50 87 ILE A N 1
ATOM 672 C CA . ILE A 1 87 ? -13.453 11.161 -16.000 1.00 89.50 87 ILE A CA 1
ATOM 673 C C . ILE A 1 87 ? -12.551 12.363 -16.247 1.00 89.50 87 ILE A C 1
ATOM 675 O O . ILE A 1 87 ? -11.327 12.231 -16.283 1.00 89.50 87 ILE A O 1
ATOM 679 N N . ALA A 1 88 ? -13.133 13.548 -16.415 1.00 89.44 88 ALA A N 1
ATOM 680 C CA . ALA A 1 88 ? -12.334 14.737 -16.658 1.00 89.44 88 ALA A CA 1
ATOM 681 C C . ALA A 1 88 ? -11.555 15.136 -15.392 1.00 89.44 88 ALA A C 1
ATOM 683 O O . ALA A 1 88 ? -12.092 15.156 -14.283 1.00 89.44 88 ALA A O 1
ATOM 684 N N . ARG A 1 89 ? -10.283 15.524 -15.552 1.00 87.94 89 ARG A N 1
ATOM 685 C CA . ARG A 1 89 ? -9.387 15.845 -14.423 1.00 87.94 89 ARG A CA 1
ATOM 686 C C . ARG A 1 89 ? -9.921 16.945 -13.501 1.00 87.94 89 ARG A C 1
ATOM 688 O O . ARG A 1 89 ? -9.693 16.888 -12.296 1.00 87.94 89 ARG A O 1
ATOM 695 N N . TRP A 1 90 ? -10.659 17.918 -14.035 1.00 89.06 90 TRP A N 1
ATOM 696 C CA . TRP A 1 90 ? -11.277 18.981 -13.236 1.00 89.06 90 TRP A CA 1
ATOM 697 C C . TRP A 1 90 ? -12.423 18.464 -12.348 1.00 89.06 90 TRP A C 1
ATOM 699 O O . TRP A 1 90 ? -12.557 18.915 -11.214 1.00 89.06 90 TRP A O 1
ATOM 709 N N . GLN A 1 91 ? -13.182 17.457 -12.799 1.00 89.81 91 GLN A N 1
ATOM 710 C CA . GLN A 1 91 ? -14.200 16.790 -11.975 1.00 89.81 91 GLN A CA 1
ATOM 711 C C . GLN A 1 91 ? -13.535 16.016 -10.833 1.00 89.81 91 GLN A C 1
ATOM 713 O O . GLN A 1 91 ? -13.951 16.105 -9.681 1.00 89.81 91 GLN A O 1
ATOM 718 N N . LEU A 1 92 ? -12.431 15.324 -11.135 1.00 88.88 92 LEU A N 1
ATOM 719 C CA . LEU A 1 92 ? -11.611 14.655 -10.125 1.00 88.88 92 LEU A CA 1
ATOM 720 C C . LEU A 1 92 ? -10.987 15.649 -9.134 1.00 88.88 92 LEU A C 1
ATOM 722 O O . LEU A 1 92 ? -10.744 15.293 -7.984 1.00 88.88 92 LEU A O 1
ATOM 726 N N . ALA A 1 93 ? -10.666 16.875 -9.554 1.00 88.00 93 ALA A N 1
ATOM 727 C CA . ALA A 1 93 ? -10.121 17.916 -8.682 1.00 88.00 93 ALA A CA 1
ATOM 728 C C . ALA A 1 93 ? -11.159 18.463 -7.691 1.00 88.00 93 ALA A C 1
ATOM 730 O O . ALA A 1 93 ? -10.796 18.740 -6.551 1.00 88.00 93 ALA A O 1
ATOM 731 N N . ALA A 1 94 ? -12.426 18.557 -8.105 1.00 86.94 94 ALA A N 1
ATOM 732 C CA . ALA A 1 94 ? -13.534 19.001 -7.259 1.00 86.94 94 ALA A CA 1
ATOM 733 C C . ALA A 1 94 ? -13.948 17.969 -6.194 1.00 86.94 94 ALA A C 1
ATOM 735 O O . ALA A 1 94 ? -14.609 18.320 -5.220 1.00 86.94 94 ALA A O 1
ATOM 736 N N . ARG A 1 95 ? -13.559 16.698 -6.359 1.00 89.00 95 ARG A N 1
ATOM 737 C CA . ARG A 1 95 ? -13.896 15.632 -5.413 1.00 89.00 95 ARG A CA 1
ATOM 738 C C . ARG A 1 95 ? -13.228 15.862 -4.057 1.00 89.00 95 ARG A C 1
ATOM 740 O O . ARG A 1 95 ? -12.011 16.047 -3.970 1.00 89.00 95 ARG A O 1
ATOM 747 N N . ALA A 1 96 ? -14.029 15.795 -2.998 1.00 90.56 96 ALA A N 1
ATOM 748 C CA . ALA A 1 96 ? -13.558 15.984 -1.638 1.00 90.56 96 ALA A CA 1
ATOM 749 C C . ALA A 1 96 ? -12.545 14.897 -1.232 1.00 90.56 96 ALA A C 1
ATOM 751 O O . ALA A 1 96 ? -12.660 13.725 -1.599 1.00 90.56 96 ALA A O 1
ATOM 752 N N . LYS A 1 97 ? -11.521 15.296 -0.469 1.00 92.94 97 LYS A N 1
ATOM 753 C CA . LYS A 1 97 ? -10.468 14.380 -0.016 1.00 92.94 97 LYS A CA 1
ATOM 754 C C . LYS A 1 97 ? -10.928 13.590 1.207 1.00 92.94 97 LYS A C 1
ATOM 756 O O . LYS A 1 97 ? -11.406 14.183 2.174 1.00 92.94 97 LYS A O 1
ATOM 761 N N . ARG A 1 98 ? -10.696 12.275 1.186 1.00 94.88 98 ARG A N 1
ATOM 762 C CA . ARG A 1 98 ? -10.899 11.381 2.342 1.00 94.88 98 ARG A CA 1
ATOM 763 C C . ARG A 1 98 ? -9.792 11.506 3.392 1.00 94.88 98 ARG A C 1
ATOM 765 O O . ARG A 1 98 ? -10.067 11.355 4.576 1.00 94.88 98 ARG A O 1
ATOM 772 N N . ILE A 1 99 ? -8.575 11.834 2.951 1.00 94.94 99 ILE A N 1
ATOM 773 C CA . ILE A 1 99 ? -7.428 12.174 3.804 1.00 94.94 99 ILE A CA 1
ATOM 774 C C . ILE A 1 99 ? -7.086 13.651 3.578 1.00 94.94 99 ILE A C 1
ATOM 776 O O . ILE A 1 99 ? -6.871 14.081 2.441 1.00 94.94 99 ILE A O 1
ATOM 780 N N . THR A 1 100 ? -7.084 14.449 4.639 1.00 92.88 100 THR A N 1
ATOM 781 C CA . THR A 1 100 ? -6.987 15.911 4.584 1.00 92.88 100 THR A CA 1
ATOM 782 C C . THR A 1 100 ? -5.544 16.413 4.569 1.00 92.88 100 THR A C 1
ATOM 784 O O . THR A 1 100 ? -4.625 15.697 4.966 1.00 92.88 100 THR A O 1
ATOM 787 N N . PRO A 1 101 ? -5.318 17.661 4.116 1.00 91.06 101 PRO A N 1
ATOM 788 C CA . PRO A 1 101 ? -4.061 18.368 4.358 1.00 91.06 101 PRO A CA 1
ATOM 789 C C . PRO A 1 101 ? -3.766 18.537 5.860 1.00 91.06 101 PRO A C 1
ATOM 791 O O . PRO A 1 101 ? -4.651 18.357 6.694 1.00 91.06 101 PRO A O 1
ATOM 794 N N . GLY A 1 102 ? -2.537 18.945 6.193 1.00 90.56 102 GLY A N 1
ATOM 795 C CA . GLY A 1 102 ? -2.098 19.129 7.586 1.00 90.56 102 GLY A CA 1
ATOM 796 C C . GLY A 1 102 ? -1.572 17.850 8.244 1.00 90.56 102 GLY A C 1
ATOM 797 O O . GLY A 1 102 ? -1.648 17.707 9.456 1.00 90.56 102 GLY A O 1
ATOM 798 N N . HIS A 1 103 ? -1.100 16.902 7.438 1.00 93.69 103 HIS A N 1
ATOM 799 C CA . HIS A 1 103 ? -0.478 15.647 7.865 1.00 93.69 103 HIS A CA 1
ATOM 800 C C . HIS A 1 103 ? 1.034 15.817 8.090 1.00 93.69 103 HIS A C 1
ATOM 802 O O . HIS A 1 103 ? 1.666 16.677 7.474 1.00 93.69 103 HIS A O 1
ATOM 808 N N . GLY A 1 104 ? 1.648 14.932 8.875 1.00 93.81 104 GLY A N 1
ATOM 809 C CA . GLY A 1 104 ? 3.080 14.958 9.213 1.00 93.81 104 GLY A CA 1
ATOM 810 C C . GLY A 1 104 ? 4.032 14.374 8.157 1.00 93.81 104 GLY A C 1
ATOM 811 O O . GLY A 1 104 ? 5.181 14.077 8.468 1.00 93.81 104 GLY A O 1
ATOM 812 N N . ALA A 1 105 ? 3.568 14.132 6.928 1.00 95.31 105 ALA A N 1
ATOM 813 C CA . ALA A 1 105 ? 4.381 13.489 5.894 1.00 95.31 105 ALA A CA 1
ATOM 814 C C . ALA A 1 105 ? 5.530 14.386 5.403 1.00 95.31 105 ALA A C 1
ATOM 816 O O . ALA A 1 105 ? 5.377 15.602 5.296 1.00 95.31 105 ALA A O 1
ATOM 817 N N . CYS A 1 106 ? 6.658 13.769 5.036 1.00 95.81 106 CYS A N 1
ATOM 818 C CA . CYS A 1 106 ? 7.812 14.476 4.482 1.00 95.81 106 CYS A CA 1
ATOM 819 C C . CYS A 1 106 ? 7.449 15.264 3.205 1.00 95.81 106 CYS A C 1
ATOM 821 O O . CYS A 1 106 ? 6.590 14.816 2.432 1.00 95.81 106 CYS A O 1
ATOM 823 N N . PRO A 1 107 ? 8.140 16.382 2.916 1.00 95.38 107 PRO A N 1
ATOM 824 C CA . PRO A 1 107 ? 8.059 17.037 1.614 1.00 95.38 107 PRO A CA 1
ATOM 825 C C . PRO A 1 107 ? 8.312 16.046 0.467 1.00 95.38 107 PRO A C 1
ATOM 827 O O . PRO A 1 107 ? 9.199 15.198 0.538 1.00 95.38 107 PRO A O 1
ATOM 830 N N . GLY A 1 108 ? 7.476 16.103 -0.572 1.00 94.81 108 GLY A N 1
ATOM 831 C CA . GLY A 1 108 ? 7.561 15.188 -1.717 1.00 94.81 108 GLY A CA 1
ATOM 832 C C . GLY A 1 108 ? 7.135 13.735 -1.442 1.00 94.81 108 GLY A C 1
ATOM 833 O O . GLY A 1 108 ? 7.326 12.880 -2.304 1.00 94.81 108 GLY A O 1
ATOM 834 N N . CYS A 1 109 ? 6.553 13.425 -0.276 1.00 96.56 109 CYS A N 1
ATOM 835 C CA . CYS A 1 109 ? 6.010 12.095 0.014 1.00 96.56 109 CYS A CA 1
ATOM 836 C C . CYS A 1 109 ? 4.940 11.680 -1.014 1.00 96.56 109 CYS A C 1
ATOM 838 O O . CYS A 1 109 ? 3.921 12.356 -1.163 1.00 96.56 109 CYS A O 1
ATOM 840 N N . GLY A 1 110 ? 5.143 10.536 -1.676 1.00 97.06 110 GLY A N 1
ATOM 841 C CA . GLY A 1 110 ? 4.226 9.999 -2.687 1.00 97.06 110 GLY A CA 1
ATOM 842 C C . GLY A 1 110 ? 2.997 9.279 -2.122 1.00 97.06 110 GLY A C 1
ATOM 843 O O . GLY A 1 110 ? 1.999 9.137 -2.825 1.00 97.06 110 GLY A O 1
ATOM 844 N N . ILE A 1 111 ? 3.011 8.881 -0.839 1.00 97.50 111 ILE A N 1
ATOM 845 C CA . ILE A 1 111 ? 1.928 8.091 -0.217 1.00 97.50 111 ILE A CA 1
ATOM 846 C C . ILE A 1 111 ? 0.584 8.809 -0.365 1.00 97.50 111 ILE A C 1
ATOM 848 O O . ILE A 1 111 ? -0.376 8.253 -0.887 1.00 97.50 111 ILE A O 1
ATOM 852 N N . LEU A 1 112 ? 0.496 10.058 0.091 1.00 96.19 112 LEU A N 1
ATOM 853 C CA . LEU A 1 112 ? -0.783 10.763 0.173 1.00 96.19 112 LEU A CA 1
ATOM 854 C C . LEU A 1 112 ? -1.315 11.233 -1.187 1.00 96.19 112 LEU A C 1
ATOM 856 O O . LEU A 1 112 ? -2.522 11.106 -1.402 1.00 96.19 112 LEU A O 1
ATOM 860 N N . PRO A 1 113 ? -0.480 11.703 -2.137 1.00 95.69 113 PRO A N 1
ATOM 861 C CA . PRO A 1 113 ? -0.897 11.873 -3.525 1.00 95.69 113 PRO A CA 1
ATOM 862 C C . PRO A 1 113 ? -1.474 10.591 -4.135 1.00 95.69 113 PRO A C 1
ATOM 864 O O . PRO A 1 113 ? -2.574 10.640 -4.689 1.00 95.69 113 PRO A O 1
ATOM 867 N N . ALA A 1 114 ? -0.789 9.454 -3.980 1.00 97.81 114 ALA A N 1
ATOM 868 C CA . ALA A 1 114 ? -1.221 8.169 -4.522 1.00 97.81 114 ALA A CA 1
ATOM 869 C C . ALA A 1 114 ? -2.535 7.676 -3.899 1.00 97.81 114 ALA A C 1
ATOM 871 O O . ALA A 1 114 ? -3.469 7.340 -4.627 1.00 97.81 114 ALA A O 1
ATOM 872 N N . LEU A 1 115 ? -2.657 7.713 -2.565 1.00 97.94 115 LEU A N 1
ATOM 873 C CA . LEU A 1 115 ? -3.900 7.368 -1.869 1.00 97.94 115 LEU A CA 1
ATOM 874 C C . LEU A 1 115 ? -5.048 8.292 -2.285 1.00 97.94 115 LEU A C 1
ATOM 876 O O . LEU A 1 115 ? -6.152 7.830 -2.557 1.00 97.94 115 LEU A O 1
ATOM 880 N N . ASN A 1 116 ? -4.799 9.599 -2.385 1.00 96.56 116 ASN A N 1
ATOM 881 C CA . ASN A 1 116 ? -5.805 10.558 -2.828 1.00 96.56 116 ASN A CA 1
ATOM 882 C C . ASN A 1 116 ? -6.262 10.290 -4.273 1.00 96.56 116 ASN A C 1
ATOM 884 O O . ASN A 1 116 ? -7.455 10.355 -4.549 1.00 96.56 116 ASN A O 1
ATOM 888 N N . LEU A 1 117 ? -5.343 9.968 -5.187 1.00 96.31 117 LEU A N 1
ATOM 889 C CA . LEU A 1 117 ? -5.665 9.574 -6.564 1.00 96.31 117 LEU A CA 1
ATOM 890 C C . LEU A 1 117 ? -6.486 8.284 -6.610 1.00 96.31 117 LEU A C 1
ATOM 892 O O . LEU A 1 117 ? -7.526 8.256 -7.262 1.00 96.31 117 LEU A O 1
ATOM 896 N N . PHE A 1 118 ? -6.078 7.258 -5.866 1.00 98.19 118 PHE A N 1
ATOM 897 C CA . PHE A 1 118 ? -6.829 6.012 -5.750 1.00 98.19 118 PHE A CA 1
ATOM 898 C C . PHE A 1 118 ? -8.254 6.264 -5.233 1.00 98.19 118 PHE A C 1
ATOM 900 O O . PHE A 1 118 ? -9.237 5.899 -5.874 1.00 98.19 118 PHE A O 1
ATOM 907 N N . PHE A 1 119 ? -8.401 6.998 -4.127 1.00 97.38 119 PHE A N 1
ATOM 908 C CA . PHE A 1 119 ? -9.714 7.316 -3.570 1.00 97.38 119 PHE A CA 1
ATOM 909 C C . PHE A 1 119 ? -10.580 8.166 -4.506 1.00 97.38 119 PHE A C 1
ATOM 911 O O . PHE A 1 119 ? -11.806 8.081 -4.433 1.00 97.38 119 PHE A O 1
ATOM 918 N N . LYS A 1 120 ? -10.001 8.931 -5.435 1.00 95.62 120 LYS A N 1
ATOM 919 C CA . LYS A 1 120 ? -10.801 9.656 -6.427 1.00 95.62 120 LYS A CA 1
ATOM 920 C C . LYS A 1 120 ? -11.560 8.750 -7.398 1.00 95.62 120 LYS A C 1
ATOM 922 O O . LYS A 1 120 ? -12.563 9.203 -7.948 1.00 95.62 120 LYS A O 1
ATOM 927 N N . GLY A 1 121 ? -11.130 7.501 -7.570 1.00 96.00 121 GLY A N 1
ATOM 928 C CA . GLY A 1 121 ? -11.848 6.485 -8.344 1.00 96.00 121 GLY A CA 1
ATOM 929 C C . GLY A 1 121 ? -12.872 5.668 -7.547 1.00 96.00 121 GLY A C 1
ATOM 930 O O . GLY A 1 121 ? -13.491 4.783 -8.120 1.00 96.00 121 GLY A O 1
ATOM 931 N N . ILE A 1 122 ? -13.067 5.941 -6.252 1.00 96.56 122 ILE A N 1
ATOM 932 C CA . ILE A 1 122 ? -13.979 5.188 -5.372 1.00 96.56 122 ILE A CA 1
ATOM 933 C C . ILE A 1 122 ? -15.170 6.062 -4.984 1.00 96.56 122 ILE A C 1
ATOM 935 O O . ILE A 1 122 ? -14.956 7.140 -4.431 1.00 96.56 122 ILE A O 1
ATOM 939 N N . GLU A 1 123 ? -16.396 5.573 -5.177 1.00 94.38 123 GLU A N 1
ATOM 940 C CA . GLU A 1 123 ? -17.665 6.235 -4.817 1.00 94.38 123 GLU A CA 1
ATOM 941 C C . GLU A 1 123 ? -18.245 5.758 -3.476 1.00 94.38 123 GLU A C 1
ATOM 943 O O . GLU A 1 123 ? -18.085 4.606 -3.085 1.00 94.38 123 GLU A O 1
ATOM 948 N N . GLY A 1 124 ? -18.962 6.624 -2.771 1.00 94.25 124 GLY A N 1
ATOM 949 C CA . GLY A 1 124 ? -19.614 6.283 -1.510 1.00 94.25 124 GLY A CA 1
ATOM 950 C C . GLY A 1 124 ? -18.671 6.125 -0.324 1.00 94.25 124 GLY A C 1
ATOM 951 O O . GLY A 1 124 ? -17.494 6.522 -0.351 1.00 94.25 124 GLY A O 1
ATOM 952 N N . ASP A 1 125 ? -19.244 5.582 0.744 1.00 94.19 125 ASP A N 1
ATOM 953 C CA . ASP A 1 125 ? -18.590 5.469 2.037 1.00 94.19 125 ASP A CA 1
ATOM 954 C C . ASP A 1 125 ? -17.481 4.424 2.009 1.00 94.19 125 ASP A C 1
ATOM 956 O O . ASP A 1 125 ? -17.548 3.396 1.320 1.00 94.19 125 ASP A O 1
ATOM 960 N N . VAL A 1 126 ? -16.427 4.713 2.765 1.00 96.31 126 VAL A N 1
ATOM 961 C CA . VAL A 1 126 ? -15.285 3.820 2.902 1.00 96.31 126 VAL A CA 1
ATOM 962 C C . VAL A 1 126 ? -14.939 3.648 4.367 1.00 96.31 126 VAL A C 1
ATOM 964 O O . VAL A 1 126 ? -15.025 4.596 5.149 1.00 96.31 126 VAL A O 1
ATOM 967 N N . VAL A 1 127 ? -14.492 2.446 4.708 1.00 97.19 127 VAL A N 1
ATOM 968 C CA . VAL A 1 127 ? -13.827 2.173 5.978 1.00 97.19 127 VAL A CA 1
ATOM 969 C C . VAL A 1 127 ? -12.388 1.797 5.681 1.00 97.19 127 VAL A C 1
ATOM 971 O O . VAL A 1 127 ? -12.129 0.893 4.883 1.00 97.19 127 VAL A O 1
ATOM 974 N N . ILE A 1 128 ? -11.461 2.510 6.313 1.00 97.69 128 ILE A N 1
ATOM 975 C CA . ILE A 1 128 ? -10.028 2.332 6.113 1.00 97.69 128 ILE A CA 1
ATOM 976 C C . ILE A 1 128 ? -9.428 1.591 7.308 1.00 97.69 128 ILE A C 1
ATOM 978 O O . ILE A 1 128 ? -9.563 2.026 8.444 1.00 97.69 128 ILE A O 1
ATOM 982 N N . VAL A 1 129 ? -8.712 0.499 7.059 1.00 97.69 129 VAL A N 1
ATOM 983 C CA . VAL A 1 129 ? -7.796 -0.097 8.038 1.00 97.69 129 VAL A CA 1
ATOM 984 C C . VAL A 1 129 ? -6.378 0.275 7.641 1.00 97.69 129 VAL A C 1
ATOM 986 O O . VAL A 1 129 ? -5.902 -0.139 6.587 1.00 97.69 129 VAL A O 1
ATOM 989 N N . ASN A 1 130 ? -5.687 1.036 8.481 1.00 96.25 130 ASN A N 1
ATOM 990 C CA . ASN A 1 130 ? -4.275 1.329 8.285 1.00 96.25 130 ASN A CA 1
ATOM 991 C C . ASN A 1 130 ? -3.429 0.314 9.049 1.00 96.25 130 ASN A C 1
ATOM 993 O O . ASN A 1 130 ? -3.517 0.212 10.273 1.00 96.25 130 ASN A O 1
ATOM 997 N N . HIS A 1 131 ? -2.551 -0.392 8.344 1.00 94.69 131 HIS A N 1
ATOM 998 C CA . HIS A 1 131 ? -1.408 -1.019 8.998 1.00 94.69 131 HIS A CA 1
ATOM 999 C C . HIS A 1 131 ? -0.484 0.041 9.598 1.00 94.69 131 HIS A C 1
ATOM 1001 O O . HIS A 1 131 ? -0.243 1.081 8.980 1.00 94.69 131 HIS A O 1
ATOM 1007 N N . THR A 1 132 ? 0.119 -0.274 10.748 1.00 96.56 132 THR A N 1
ATOM 1008 C CA . THR A 1 132 ? 1.266 0.484 11.261 1.00 96.56 132 THR A CA 1
ATOM 1009 C C . THR A 1 132 ? 2.305 0.691 10.153 1.00 96.56 132 THR A C 1
ATOM 1011 O O . THR A 1 132 ? 2.762 -0.255 9.518 1.00 96.56 132 THR A O 1
ATOM 1014 N N . GLY A 1 133 ? 2.682 1.941 9.914 1.00 95.81 133 GLY A N 1
ATOM 1015 C CA . GLY A 1 133 ? 3.592 2.337 8.844 1.00 95.81 133 GLY A CA 1
ATOM 1016 C C . GLY A 1 133 ? 3.517 3.842 8.612 1.00 95.81 133 GLY A C 1
ATOM 1017 O O . GLY A 1 133 ? 2.778 4.538 9.303 1.00 95.81 133 GLY A O 1
ATOM 1018 N N . CYS A 1 134 ? 4.263 4.361 7.632 1.00 97.06 134 CYS A N 1
ATOM 1019 C CA . CYS A 1 134 ? 4.278 5.801 7.359 1.00 97.06 134 CYS A CA 1
ATOM 1020 C C . CYS A 1 134 ? 2.876 6.383 7.142 1.00 97.06 134 CYS A C 1
ATOM 1022 O O . CYS A 1 134 ? 2.604 7.439 7.694 1.00 97.06 134 CYS A O 1
ATOM 1024 N N . ALA A 1 135 ? 2.000 5.724 6.369 1.00 96.75 135 ALA A N 1
ATOM 1025 C CA . ALA A 1 135 ? 0.656 6.247 6.102 1.00 96.75 135 ALA A CA 1
ATOM 1026 C C . ALA A 1 135 ? -0.149 6.451 7.390 1.00 96.75 135 ALA A C 1
ATOM 1028 O O . ALA A 1 135 ? -0.803 7.478 7.532 1.00 96.75 135 ALA A O 1
ATOM 1029 N N . GLU A 1 136 ? -0.049 5.514 8.332 1.00 95.81 136 GLU A N 1
ATOM 1030 C CA . GLU A 1 136 ? -0.648 5.646 9.654 1.00 95.81 136 GLU A CA 1
ATOM 1031 C C . GLU A 1 136 ? -0.027 6.815 10.421 1.00 95.81 136 GLU A C 1
ATOM 1033 O O . GLU A 1 136 ? -0.695 7.813 10.673 1.00 95.81 136 GLU A O 1
ATOM 1038 N N . ILE A 1 137 ? 1.280 6.744 10.692 1.00 94.06 137 ILE A N 1
ATOM 1039 C CA . ILE A 1 137 ? 1.986 7.686 11.573 1.00 94.06 137 ILE A CA 1
ATOM 1040 C C . ILE A 1 137 ? 1.829 9.137 11.118 1.00 94.06 137 ILE A C 1
ATOM 1042 O O . ILE A 1 137 ? 1.644 10.036 11.936 1.00 94.06 137 ILE A O 1
ATOM 1046 N N . VAL A 1 138 ? 1.878 9.384 9.809 1.00 95.44 138 VAL A N 1
ATOM 1047 C CA . VAL A 1 138 ? 1.790 10.750 9.286 1.00 95.44 138 VAL A CA 1
ATOM 1048 C C . VAL A 1 138 ? 0.360 11.291 9.259 1.00 95.44 138 VAL A C 1
ATOM 1050 O O . VAL A 1 138 ? 0.202 12.494 9.071 1.00 95.44 138 VAL A O 1
ATOM 1053 N N . THR A 1 139 ? -0.668 10.448 9.422 1.00 95.50 139 THR A N 1
ATOM 1054 C CA . THR A 1 139 ? -2.086 10.851 9.349 1.00 95.50 139 THR A CA 1
ATOM 1055 C C . THR A 1 139 ? -2.845 10.762 10.675 1.00 95.50 139 THR A C 1
ATOM 1057 O O . THR A 1 139 ? -3.986 11.226 10.740 1.00 95.50 139 THR A O 1
ATOM 1060 N N . SER A 1 140 ? -2.242 10.205 11.729 1.00 92.00 140 SER A N 1
ATOM 1061 C CA . SER A 1 140 ? -2.858 10.025 13.054 1.00 92.00 140 SER A CA 1
ATOM 1062 C C . SER A 1 140 ? -2.090 10.709 14.197 1.00 92.00 140 SER A C 1
ATOM 1064 O O . SER A 1 140 ? -2.134 10.275 15.348 1.00 92.00 140 SER A O 1
ATOM 1066 N N . GLY A 1 141 ? -1.384 11.804 13.895 1.00 83.06 141 GLY A N 1
ATOM 1067 C CA . GLY A 1 141 ? -0.616 12.563 14.885 1.00 83.06 141 GLY A CA 1
ATOM 1068 C C . GLY A 1 141 ? -1.491 13.154 15.995 1.00 83.06 141 GLY A C 1
ATOM 1069 O O . GLY A 1 141 ? -2.240 14.100 15.758 1.00 83.06 141 GLY A O 1
ATOM 1070 N N . TYR A 1 142 ? -1.356 12.637 17.220 1.00 79.31 142 TYR A N 1
ATOM 1071 C CA . TYR A 1 142 ? -2.126 13.087 18.384 1.00 79.31 142 TYR A CA 1
ATOM 1072 C C . TYR A 1 142 ? -1.965 14.601 18.639 1.00 79.31 142 TYR A C 1
ATOM 1074 O O . TYR A 1 142 ? -0.839 15.104 18.612 1.00 79.31 142 TYR A O 1
ATOM 1082 N N . PRO A 1 143 ? -3.050 15.343 18.938 1.00 81.94 143 PRO A N 1
ATOM 1083 C CA . PRO A 1 143 ? -4.428 14.883 19.159 1.00 81.94 143 PRO A CA 1
ATOM 1084 C C . PRO A 1 143 ? -5.315 14.882 17.898 1.00 81.94 143 PRO A C 1
ATOM 1086 O O . PRO A 1 143 ? -6.537 14.808 18.009 1.00 81.94 143 PRO A O 1
ATOM 1089 N N . PHE A 1 144 ? -4.732 15.015 16.707 1.00 86.81 144 PHE A N 1
ATOM 1090 C CA . PHE A 1 144 ? -5.456 15.189 15.452 1.00 86.81 144 PHE A CA 1
ATOM 1091 C C . PHE A 1 144 ? -5.493 13.910 14.604 1.00 86.81 144 PHE A C 1
ATOM 1093 O O . PHE A 1 144 ? -4.747 12.954 14.803 1.00 86.81 144 PHE A O 1
ATOM 1100 N N . SER A 1 145 ? -6.384 13.910 13.614 1.00 90.44 145 SER A N 1
ATOM 1101 C CA . SER A 1 145 ? -6.422 12.909 12.552 1.00 90.44 145 SER A CA 1
ATOM 1102 C C . SER A 1 145 ? -6.708 13.591 11.222 1.00 90.44 145 SER A C 1
ATOM 1104 O O . SER A 1 145 ? -7.499 14.535 11.154 1.00 90.44 145 SER A O 1
ATOM 1106 N N . ASN A 1 146 ? -6.082 13.105 10.153 1.00 94.00 146 ASN A N 1
ATOM 1107 C CA . ASN A 1 146 ? -6.343 13.573 8.796 1.00 94.00 146 ASN A CA 1
ATOM 1108 C C . ASN A 1 146 ? -7.470 12.791 8.100 1.00 94.00 146 ASN A C 1
ATOM 1110 O O . ASN A 1 146 ? -7.795 13.086 6.953 1.00 94.00 146 ASN A O 1
ATOM 1114 N N . HIS A 1 147 ? -8.082 11.798 8.747 1.00 94.44 147 HIS A N 1
ATOM 1115 C CA . HIS A 1 147 ? -9.137 10.983 8.137 1.00 94.44 147 HIS A CA 1
ATOM 1116 C C . HIS A 1 147 ? -10.509 11.653 8.293 1.00 94.44 147 HIS A C 1
ATOM 1118 O O . HIS A 1 147 ? -10.988 11.859 9.402 1.00 94.44 147 HIS A O 1
ATOM 1124 N N . ARG A 1 148 ? -11.169 11.978 7.171 1.00 93.44 148 ARG A N 1
ATOM 1125 C CA . ARG A 1 148 ? -12.574 12.459 7.123 1.00 93.44 148 ARG A CA 1
ATOM 1126 C C . ARG A 1 148 ? -13.596 11.330 6.950 1.00 93.44 148 ARG A C 1
ATOM 1128 O O . ARG A 1 148 ? -14.767 11.585 6.677 1.00 93.44 148 ARG A O 1
ATOM 1135 N N . VAL A 1 149 ? -13.128 10.094 7.055 1.00 93.56 149 VAL A N 1
ATOM 1136 C CA . VAL A 1 149 ? -13.888 8.848 6.924 1.00 93.56 149 VAL A CA 1
ATOM 1137 C C . VAL A 1 149 ? -13.557 7.948 8.109 1.00 93.56 149 VAL A C 1
ATOM 1139 O O . VAL A 1 149 ? -12.575 8.192 8.811 1.00 93.56 149 VAL A O 1
ATOM 1142 N N . THR A 1 150 ? -14.345 6.897 8.322 1.00 93.81 150 THR A N 1
ATOM 1143 C CA . THR A 1 150 ? -14.042 5.906 9.357 1.00 93.81 150 THR A CA 1
ATOM 1144 C C . THR A 1 150 ? -12.699 5.248 9.062 1.00 93.81 150 THR A C 1
ATOM 1146 O O . THR A 1 150 ? -12.510 4.641 8.004 1.00 93.81 150 THR A O 1
ATOM 1149 N N . TYR A 1 151 ? -11.773 5.353 10.012 1.00 94.44 151 TYR A N 1
ATOM 1150 C CA . TYR A 1 151 ? -10.478 4.694 9.949 1.00 94.44 151 TYR A CA 1
ATOM 1151 C C . TYR A 1 151 ? -10.207 3.924 11.244 1.00 94.44 151 TYR A C 1
ATOM 1153 O O . TYR A 1 151 ? -10.685 4.293 12.318 1.00 94.44 151 TYR A O 1
ATOM 1161 N N . ILE A 1 152 ? -9.446 2.843 11.123 1.00 95.50 152 ILE A N 1
ATOM 1162 C CA . ILE A 1 152 ? -8.997 1.999 12.222 1.00 95.50 152 ILE A CA 1
ATOM 1163 C C . ILE A 1 152 ? -7.483 1.845 12.085 1.00 95.50 152 ILE A C 1
ATOM 1165 O O . ILE A 1 152 ? -6.996 1.353 11.062 1.00 95.50 152 ILE A O 1
ATOM 1169 N N . HIS A 1 153 ? -6.740 2.235 13.121 1.00 95.25 153 HIS A N 1
ATOM 1170 C CA . HIS A 1 153 ? -5.350 1.813 13.260 1.00 95.25 153 HIS A CA 1
ATOM 1171 C C . HIS A 1 153 ? -5.324 0.326 13.595 1.00 95.25 153 HIS A C 1
ATOM 1173 O O . HIS A 1 153 ? -6.038 -0.140 14.483 1.00 95.25 153 HIS A O 1
ATOM 1179 N N . ASN A 1 154 ? -4.489 -0.423 12.889 1.00 94.81 154 ASN A N 1
ATOM 1180 C CA . ASN A 1 154 ? -4.275 -1.826 13.158 1.00 94.81 154 ASN A CA 1
ATOM 1181 C C . ASN A 1 154 ? -2.784 -2.142 13.301 1.00 94.81 154 ASN A C 1
ATOM 1183 O O . ASN A 1 154 ? -1.927 -1.510 12.679 1.00 94.81 154 ASN A O 1
ATOM 1187 N N . LEU A 1 155 ? -2.478 -3.180 14.086 1.00 94.38 155 LEU A N 1
ATOM 1188 C CA . LEU A 1 155 ? -1.120 -3.697 14.213 1.00 94.38 155 LEU A CA 1
ATOM 1189 C C . LEU A 1 155 ? -0.536 -4.094 12.850 1.00 94.38 155 LEU A C 1
ATOM 1191 O O . LEU A 1 155 ? -1.244 -4.381 11.881 1.00 94.38 155 LEU A O 1
ATOM 1195 N N . PHE A 1 156 ? 0.791 -4.105 12.789 1.00 94.44 156 PHE A N 1
ATOM 1196 C CA . PHE A 1 156 ? 1.534 -4.191 11.539 1.00 94.44 156 PHE A CA 1
ATOM 1197 C C . PHE A 1 156 ? 1.340 -5.516 10.782 1.00 94.44 156 PHE A C 1
ATOM 1199 O O . PHE A 1 156 ? 1.449 -5.563 9.562 1.00 94.44 156 PHE A O 1
ATOM 1206 N N . GLN A 1 157 ? 1.057 -6.596 11.511 1.00 94.62 157 GLN A N 1
ATOM 1207 C CA . GLN A 1 157 ? 1.088 -7.969 11.009 1.00 94.62 157 GLN A CA 1
ATOM 1208 C C . GLN A 1 157 ? -0.274 -8.572 10.634 1.00 94.62 157 GLN A C 1
ATOM 1210 O O . GLN A 1 157 ? -0.304 -9.657 10.061 1.00 94.62 157 GLN A O 1
ATOM 1215 N N . ASN A 1 158 ? -1.406 -7.951 10.984 1.00 95.69 158 ASN A N 1
ATOM 1216 C CA . ASN A 1 158 ? -2.708 -8.645 10.950 1.00 95.69 158 ASN A CA 1
ATOM 1217 C C . ASN A 1 158 ? -3.894 -7.847 10.382 1.00 95.69 158 ASN A C 1
ATOM 1219 O O . ASN A 1 158 ? -5.032 -8.286 10.517 1.00 95.69 158 ASN A O 1
ATOM 1223 N N . GLY A 1 159 ? -3.677 -6.725 9.708 1.00 96.19 159 GLY A N 1
ATOM 1224 C CA . GLY A 1 159 ? -4.746 -5.862 9.182 1.00 96.19 159 GLY A CA 1
ATOM 1225 C C . GLY A 1 159 ? -5.635 -6.531 8.150 1.00 96.19 159 GLY A C 1
ATOM 1226 O O . GLY A 1 159 ? -6.833 -6.267 8.143 1.00 96.19 159 GLY A O 1
ATOM 1227 N N . ALA A 1 160 ? -5.107 -7.470 7.360 1.00 97.25 160 ALA A N 1
ATOM 1228 C CA . ALA A 1 160 ? -5.934 -8.263 6.452 1.00 97.25 160 ALA A CA 1
ATOM 1229 C C . ALA A 1 160 ? -6.937 -9.139 7.223 1.00 97.25 160 ALA A C 1
ATOM 1231 O O . ALA A 1 160 ? -8.089 -9.258 6.818 1.00 97.25 160 ALA A O 1
ATOM 1232 N N . ALA A 1 161 ? -6.526 -9.707 8.362 1.00 97.25 161 ALA A N 1
ATOM 1233 C CA . ALA A 1 161 ? -7.415 -10.480 9.226 1.00 97.25 161 ALA A CA 1
ATOM 1234 C C . ALA A 1 161 ? -8.430 -9.578 9.946 1.00 97.25 161 ALA A C 1
ATOM 1236 O O . ALA A 1 161 ? -9.607 -9.927 10.016 1.00 97.25 161 ALA A O 1
ATOM 1237 N N . THR A 1 162 ? -8.001 -8.406 10.422 1.00 97.56 162 THR A N 1
ATOM 1238 C CA . THR A 1 162 ? -8.889 -7.420 11.056 1.00 97.56 162 THR A CA 1
ATOM 1239 C C . THR A 1 162 ? -9.959 -6.922 10.089 1.00 97.56 162 THR A C 1
ATOM 1241 O O . THR A 1 162 ? -11.140 -6.932 10.429 1.00 97.56 162 THR A O 1
ATOM 1244 N N . LEU A 1 163 ? -9.573 -6.525 8.872 1.00 97.81 163 LEU A N 1
ATOM 1245 C CA . LEU A 1 163 ? -10.525 -6.039 7.878 1.00 97.81 163 LEU A CA 1
ATOM 1246 C C . LEU A 1 163 ? -11.459 -7.153 7.396 1.00 97.81 163 LEU A C 1
ATOM 1248 O O . LEU A 1 163 ? -12.651 -6.909 7.258 1.00 97.81 163 LEU A O 1
ATOM 1252 N N . ALA A 1 164 ? -10.955 -8.378 7.222 1.00 97.69 164 ALA A N 1
ATOM 1253 C CA . ALA A 1 164 ? -11.792 -9.538 6.926 1.00 97.69 164 ALA A CA 1
ATOM 1254 C C . ALA A 1 164 ? -12.870 -9.748 8.006 1.00 97.69 164 ALA A C 1
ATOM 1256 O O . ALA A 1 164 ? -14.052 -9.828 7.684 1.00 97.69 164 ALA A O 1
ATOM 1257 N N . GLY A 1 165 ? -12.491 -9.743 9.289 1.00 97.50 165 GLY A N 1
ATOM 1258 C CA . GLY A 1 165 ? -13.449 -9.858 10.393 1.00 97.50 165 GLY A CA 1
ATOM 1259 C C . GLY A 1 165 ? -14.460 -8.707 10.446 1.00 97.50 165 GLY A C 1
ATOM 1260 O O . GLY A 1 165 ? -15.628 -8.925 10.764 1.00 97.50 165 GLY A O 1
ATOM 1261 N N . LEU A 1 166 ? -14.036 -7.490 10.090 1.00 96.88 166 LEU A N 1
ATOM 1262 C CA . LEU A 1 166 ? -14.927 -6.335 9.999 1.00 96.88 166 LEU A CA 1
ATOM 1263 C C . LEU A 1 166 ? -15.961 -6.492 8.877 1.00 96.88 166 LEU A C 1
ATOM 1265 O O . LEU A 1 166 ? -17.137 -6.213 9.102 1.00 96.88 166 LEU A O 1
ATOM 1269 N N . VAL A 1 167 ? -15.535 -6.957 7.699 1.00 96.50 167 VAL A N 1
ATOM 1270 C CA . VAL A 1 167 ? -16.421 -7.239 6.558 1.00 96.50 167 VAL A CA 1
ATOM 1271 C C . VAL A 1 167 ? -17.461 -8.293 6.937 1.00 96.50 167 VAL A C 1
ATOM 1273 O O . VAL A 1 167 ? -18.652 -8.065 6.732 1.00 96.50 167 VAL A O 1
ATOM 1276 N N . GLU A 1 168 ? -17.031 -9.4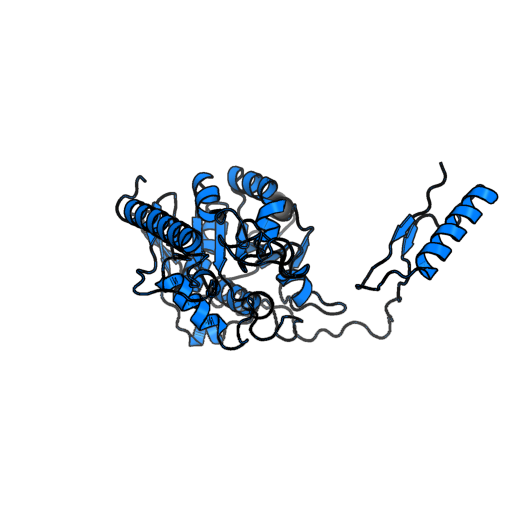05 7.540 1.00 96.00 168 GLU A N 1
ATOM 1277 C CA . GLU A 1 168 ? -17.924 -10.483 7.987 1.00 96.00 168 GLU A CA 1
ATOM 1278 C C . GLU A 1 168 ? -18.942 -9.983 9.015 1.00 96.00 168 GLU A C 1
ATOM 1280 O O . GLU A 1 168 ? -20.144 -10.204 8.872 1.00 96.00 168 GLU A O 1
ATOM 1285 N N . MET A 1 169 ? -18.487 -9.243 10.031 1.00 95.88 169 MET A N 1
ATOM 1286 C CA . MET A 1 169 ? -19.383 -8.707 11.055 1.00 95.88 169 MET A CA 1
ATOM 1287 C C . MET A 1 169 ? -20.373 -7.694 10.467 1.00 95.88 169 MET A C 1
ATOM 1289 O O . MET A 1 169 ? -21.545 -7.704 10.834 1.00 95.88 169 MET A O 1
ATOM 1293 N N . PHE A 1 170 ? -19.937 -6.829 9.548 1.00 95.25 170 PHE A N 1
ATOM 1294 C CA . PHE A 1 170 ? -20.827 -5.877 8.882 1.00 95.25 170 PHE A CA 1
ATOM 1295 C C . PHE A 1 170 ? -21.935 -6.597 8.100 1.00 95.25 170 PHE A C 1
ATOM 1297 O O . PHE A 1 170 ? -23.116 -6.308 8.300 1.00 95.25 170 PHE A O 1
ATOM 1304 N N . GLN A 1 171 ? -21.567 -7.579 7.274 1.00 92.69 171 GLN A N 1
ATOM 1305 C CA . GLN A 1 171 ? -22.519 -8.361 6.482 1.00 92.69 171 GLN A CA 1
ATOM 1306 C C . GLN A 1 171 ? -23.468 -9.178 7.366 1.00 92.69 171 GLN A C 1
ATOM 1308 O O . GLN A 1 171 ? -24.674 -9.215 7.116 1.00 92.69 171 GLN A O 1
ATOM 1313 N N . GLU A 1 172 ? -22.959 -9.787 8.437 1.00 95.19 172 GLU A N 1
ATOM 1314 C CA . GLU A 1 172 ? -23.778 -10.561 9.369 1.00 95.19 172 GLU A CA 1
ATOM 1315 C C . GLU A 1 172 ? -24.783 -9.676 10.116 1.00 95.19 172 GLU A C 1
ATOM 1317 O O . GLU A 1 172 ? -25.948 -10.049 10.268 1.00 95.19 172 GLU A O 1
ATOM 1322 N N . ARG A 1 173 ? -24.381 -8.472 10.536 1.00 95.38 173 ARG A N 1
ATOM 1323 C CA . ARG A 1 173 ? -25.290 -7.516 11.184 1.00 95.38 173 ARG A CA 1
ATOM 1324 C C . ARG A 1 173 ? -26.349 -6.976 10.224 1.00 95.38 173 ARG A C 1
ATOM 1326 O O . ARG A 1 173 ? -27.498 -6.818 10.636 1.00 95.38 173 ARG A O 1
ATOM 1333 N N . GLN A 1 174 ? -26.017 -6.770 8.946 1.00 93.44 174 GLN A N 1
ATOM 1334 C CA . GLN A 1 174 ? -27.021 -6.483 7.913 1.00 93.44 174 GLN A CA 1
ATOM 1335 C C . GLN A 1 174 ? -27.998 -7.656 7.741 1.00 93.44 174 GLN A C 1
ATOM 1337 O O . GLN A 1 174 ? -29.210 -7.449 7.736 1.00 93.44 174 GLN A O 1
ATOM 1342 N N . ARG A 1 175 ? -27.499 -8.900 7.676 1.00 93.25 175 ARG A N 1
ATOM 1343 C CA . ARG A 1 175 ? -28.330 -10.112 7.549 1.00 93.25 175 ARG A CA 1
ATOM 1344 C C . ARG A 1 175 ? -29.297 -10.292 8.724 1.00 93.25 175 ARG A C 1
ATOM 1346 O O . ARG A 1 175 ? -30.414 -10.761 8.527 1.00 93.25 175 ARG A O 1
ATOM 1353 N N . ARG A 1 176 ? -28.878 -9.919 9.937 1.00 95.69 176 ARG A N 1
ATOM 1354 C CA . ARG A 1 176 ? -29.706 -9.940 11.159 1.00 95.69 176 ARG A CA 1
ATOM 1355 C C . ARG A 1 176 ? -30.679 -8.762 11.274 1.00 95.69 176 ARG A C 1
ATOM 1357 O O . ARG A 1 176 ? -31.488 -8.754 12.196 1.00 95.69 176 ARG A O 1
ATOM 1364 N N . GLY A 1 177 ? -30.607 -7.776 10.377 1.00 95.06 177 GLY A N 1
ATOM 1365 C CA . GLY A 1 177 ? -31.416 -6.557 10.453 1.00 95.06 177 GLY A CA 1
ATOM 1366 C C . GLY A 1 177 ? -30.990 -5.594 11.567 1.00 95.06 177 GLY A C 1
ATOM 1367 O O . GLY A 1 177 ? -31.766 -4.726 11.952 1.00 95.06 177 GLY A O 1
ATOM 1368 N N . GLU A 1 178 ? -29.770 -5.736 12.095 1.00 95.19 178 GLU A N 1
ATOM 1369 C CA . GLU A 1 178 ? -29.204 -4.833 13.110 1.00 95.19 178 GLU A CA 1
ATOM 1370 C C . GLU A 1 178 ? -28.632 -3.543 12.501 1.00 95.19 178 GLU A C 1
ATOM 1372 O O . GLU A 1 178 ? -28.370 -2.578 13.221 1.00 95.19 178 GLU A O 1
ATOM 1377 N N . LEU A 1 179 ? -28.393 -3.546 11.188 1.00 91.94 179 LEU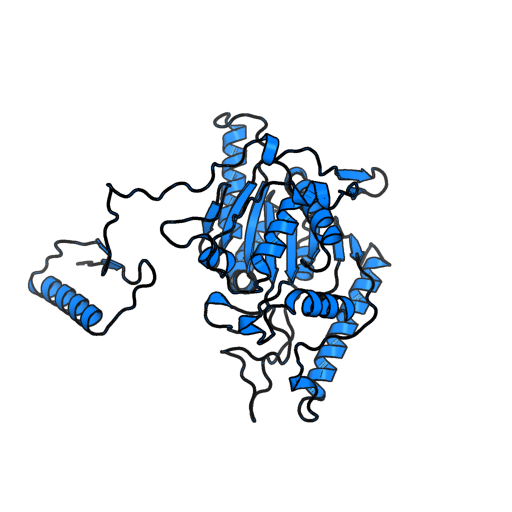 A N 1
ATOM 1378 C CA . LEU A 1 179 ? -27.944 -2.401 10.400 1.00 91.94 179 LEU A CA 1
ATOM 1379 C C . LEU A 1 179 ? -28.908 -2.171 9.228 1.00 91.94 179 LEU A C 1
ATOM 1381 O O . LEU A 1 179 ? -29.498 -3.141 8.737 1.00 91.94 179 LEU A O 1
ATOM 1385 N N . PRO A 1 180 ? -29.067 -0.921 8.750 1.00 85.19 180 PRO A N 1
ATOM 1386 C CA . PRO A 1 180 ? -29.914 -0.625 7.603 1.00 85.19 180 PRO A CA 1
ATOM 1387 C C . PRO A 1 180 ? -29.527 -1.451 6.371 1.00 85.19 180 PRO A C 1
ATOM 1389 O O . PRO A 1 180 ? -28.353 -1.567 6.004 1.00 85.19 180 PRO A O 1
ATOM 1392 N N . ALA A 1 181 ? -30.538 -2.000 5.697 1.00 76.00 181 ALA A N 1
ATOM 1393 C CA . ALA A 1 181 ? -30.346 -2.613 4.392 1.00 76.00 181 ALA A CA 1
ATOM 1394 C C . ALA A 1 181 ? -29.933 -1.541 3.367 1.00 76.00 181 ALA A C 1
ATOM 1396 O O . ALA A 1 181 ? -30.485 -0.441 3.352 1.00 76.00 181 ALA A O 1
ATOM 1397 N N . GLY A 1 182 ? -28.983 -1.872 2.490 1.00 73.81 182 GLY A N 1
ATOM 1398 C CA . GLY A 1 182 ? -28.559 -0.993 1.394 1.00 73.81 182 GLY A CA 1
ATOM 1399 C C . GLY A 1 182 ? -27.355 -0.093 1.686 1.00 73.81 182 GLY A C 1
ATOM 1400 O O . GLY A 1 182 ? -26.976 0.685 0.811 1.00 73.81 182 GLY A O 1
ATOM 1401 N N . GLU A 1 183 ? -26.722 -0.201 2.859 1.00 80.50 183 GLU A N 1
ATOM 1402 C CA . GLU A 1 183 ? -25.381 0.366 3.046 1.00 80.50 183 GLU A CA 1
ATOM 1403 C C . GLU A 1 183 ? -24.351 -0.430 2.231 1.00 80.50 183 GLU A C 1
ATOM 1405 O O . GLU A 1 183 ? -24.180 -1.634 2.427 1.00 80.50 183 GLU A O 1
ATOM 1410 N N . ASP A 1 184 ? -23.676 0.259 1.310 1.00 86.06 184 ASP A N 1
ATOM 1411 C CA . ASP A 1 184 ? -22.712 -0.306 0.361 1.00 86.06 184 ASP A CA 1
ATOM 1412 C C . ASP A 1 184 ? -21.322 0.314 0.586 1.00 86.06 184 ASP A C 1
ATOM 1414 O O . ASP A 1 184 ? -20.830 1.144 -0.192 1.00 86.06 184 ASP A O 1
ATOM 1418 N N . ILE A 1 185 ? -20.719 -0.058 1.718 1.00 94.06 185 ILE A N 1
ATOM 1419 C CA . ILE A 1 185 ? -19.423 0.439 2.192 1.00 94.06 185 ILE A CA 1
ATOM 1420 C C . ILE A 1 185 ? -18.280 -0.249 1.438 1.00 94.06 185 ILE A C 1
ATOM 1422 O O . ILE A 1 185 ? -18.279 -1.463 1.238 1.00 94.06 185 ILE A O 1
ATOM 1426 N N . THR A 1 186 ? -17.259 0.522 1.058 1.00 97.88 186 THR A N 1
ATOM 1427 C CA . THR A 1 186 ? -16.004 -0.038 0.531 1.00 97.88 186 THR A CA 1
ATOM 1428 C C . THR A 1 186 ? -14.990 -0.213 1.654 1.00 97.88 186 THR A C 1
ATOM 1430 O O . THR A 1 186 ? -14.549 0.761 2.263 1.00 97.88 186 THR A O 1
ATOM 1433 N N . PHE A 1 187 ? -14.579 -1.450 1.901 1.00 98.44 187 PHE A N 1
ATOM 1434 C CA . PHE A 1 187 ? -13.582 -1.786 2.913 1.00 98.44 187 PHE A CA 1
ATOM 1435 C C . PHE A 1 187 ? -12.186 -1.788 2.292 1.00 98.44 187 PHE A C 1
ATOM 1437 O O . PHE A 1 187 ? -11.931 -2.542 1.352 1.00 98.44 187 PHE A O 1
ATOM 1444 N N . VAL A 1 188 ? -11.287 -0.938 2.795 1.00 98.75 188 VAL A N 1
ATOM 1445 C CA . VAL A 1 188 ? -9.942 -0.760 2.232 1.00 98.75 188 VAL A CA 1
ATOM 1446 C C . VAL A 1 188 ? -8.890 -0.893 3.323 1.00 98.75 188 VAL A C 1
ATOM 1448 O O . VAL A 1 188 ? -8.877 -0.139 4.289 1.00 98.75 188 VAL A O 1
ATOM 1451 N N . MET A 1 189 ? -7.967 -1.826 3.149 1.00 98.31 189 MET A N 1
ATOM 1452 C CA . MET A 1 189 ? -6.754 -1.919 3.942 1.00 98.31 189 MET A CA 1
ATOM 1453 C C . MET A 1 189 ? -5.640 -1.165 3.224 1.00 98.31 189 MET A C 1
ATOM 1455 O O . MET A 1 189 ? -5.363 -1.442 2.060 1.00 98.31 189 MET A O 1
ATOM 1459 N N . ILE A 1 190 ? -4.977 -0.253 3.926 1.00 98.50 190 ILE A N 1
ATOM 1460 C CA . ILE A 1 190 ? -3.785 0.448 3.454 1.00 98.50 190 ILE A CA 1
ATOM 1461 C C . ILE A 1 190 ? -2.567 -0.145 4.155 1.00 98.50 190 ILE A C 1
ATOM 1463 O O . ILE A 1 190 ? -2.504 -0.182 5.385 1.00 98.50 190 ILE A O 1
ATOM 1467 N N . SER A 1 191 ? -1.586 -0.597 3.376 1.00 98.12 191 SER A N 1
ATOM 1468 C CA . SER A 1 191 ? -0.333 -1.151 3.896 1.00 98.12 191 SER A CA 1
ATOM 1469 C C . SER A 1 191 ? 0.871 -0.581 3.165 1.00 98.12 191 SER A C 1
ATOM 1471 O O . SER A 1 191 ? 0.812 -0.346 1.966 1.00 98.12 191 SER A O 1
ATOM 1473 N N . GLY A 1 192 ? 1.985 -0.405 3.875 1.00 98.12 192 GLY A N 1
ATOM 1474 C CA . GLY A 1 192 ? 3.291 -0.284 3.226 1.00 98.12 192 GLY A CA 1
ATOM 1475 C C . GLY A 1 192 ? 3.806 -1.648 2.769 1.00 98.12 192 GLY A C 1
ATOM 1476 O O . GLY A 1 192 ? 3.286 -2.683 3.205 1.00 98.12 192 GLY A O 1
ATOM 1477 N N . ASP A 1 193 ? 4.872 -1.665 1.974 1.00 97.69 193 ASP A N 1
ATOM 1478 C CA . ASP A 1 193 ? 5.512 -2.902 1.519 1.00 97.69 193 ASP A CA 1
ATOM 1479 C C . ASP A 1 193 ? 6.062 -3.758 2.672 1.00 97.69 193 ASP A C 1
ATOM 1481 O O . ASP A 1 193 ? 5.875 -4.971 2.674 1.00 97.69 193 ASP A O 1
ATOM 1485 N N . GLY A 1 194 ? 6.617 -3.145 3.721 1.00 97.25 194 GLY A N 1
ATOM 1486 C CA . GLY A 1 194 ? 7.027 -3.879 4.925 1.00 97.25 194 GLY A CA 1
ATOM 1487 C C . GLY A 1 194 ? 5.864 -4.568 5.658 1.00 97.25 194 GLY A C 1
ATOM 1488 O O . GLY A 1 194 ? 6.018 -5.660 6.200 1.00 97.25 194 GLY A O 1
ATOM 1489 N N . GLY A 1 195 ? 4.659 -3.987 5.615 1.00 96.88 195 GLY A N 1
ATOM 1490 C CA . GLY A 1 195 ? 3.457 -4.621 6.176 1.00 96.88 195 GLY A CA 1
ATOM 1491 C C . GLY A 1 195 ? 3.023 -5.839 5.371 1.00 96.88 195 GLY A C 1
ATOM 1492 O O . GLY A 1 195 ? 2.456 -6.785 5.913 1.00 96.88 195 GLY A O 1
ATOM 1493 N N . MET A 1 196 ? 3.364 -5.851 4.084 1.00 97.12 196 MET A N 1
ATOM 1494 C CA . MET A 1 196 ? 3.166 -6.996 3.209 1.00 97.12 196 MET A CA 1
ATOM 1495 C C . MET A 1 196 ? 4.260 -8.047 3.375 1.00 97.12 196 MET A C 1
ATOM 1497 O O . MET A 1 196 ? 4.117 -9.134 2.836 1.00 97.12 196 MET A O 1
ATOM 1501 N N . ASP A 1 197 ? 5.353 -7.792 4.088 1.00 97.31 197 ASP A N 1
ATOM 1502 C CA . ASP A 1 197 ? 6.308 -8.837 4.466 1.00 97.31 197 ASP A CA 1
ATOM 1503 C C . ASP A 1 197 ? 5.788 -9.585 5.694 1.00 97.31 197 ASP A C 1
ATOM 1505 O O . ASP A 1 197 ? 5.463 -10.769 5.608 1.00 97.31 197 ASP A O 1
ATOM 1509 N N . ILE A 1 198 ? 5.633 -8.871 6.814 1.00 98.06 198 ILE A N 1
ATOM 1510 C CA . ILE A 1 198 ? 5.213 -9.456 8.093 1.00 98.06 198 ILE A CA 1
ATOM 1511 C C . ILE A 1 198 ? 3.756 -9.942 8.063 1.00 98.06 198 ILE A C 1
ATOM 1513 O O . ILE A 1 198 ? 3.427 -10.960 8.668 1.00 98.06 198 ILE A O 1
ATOM 1517 N N . GLY A 1 199 ? 2.882 -9.245 7.333 1.00 97.06 199 GLY A N 1
ATOM 1518 C CA . GLY A 1 199 ? 1.456 -9.548 7.241 1.00 97.06 199 GLY A CA 1
ATOM 1519 C C . GLY A 1 199 ? 1.066 -10.492 6.106 1.00 97.06 199 GLY A C 1
ATOM 1520 O O . GLY A 1 199 ? -0.123 -10.781 5.955 1.00 97.06 199 GLY A O 1
ATOM 1521 N N . ILE A 1 200 ? 2.019 -11.001 5.309 1.00 96.94 200 ILE A N 1
ATOM 1522 C CA . ILE A 1 200 ? 1.687 -11.772 4.097 1.00 96.94 200 ILE A CA 1
ATOM 1523 C C . ILE A 1 200 ? 0.844 -13.012 4.394 1.00 96.94 200 ILE A C 1
ATOM 1525 O O . ILE A 1 200 ? -0.063 -13.328 3.634 1.00 96.94 200 ILE A O 1
ATOM 1529 N N . GLY A 1 201 ? 1.083 -13.692 5.520 1.00 97.69 201 GLY A N 1
ATOM 1530 C CA . GLY A 1 201 ? 0.300 -14.870 5.899 1.00 97.69 201 GLY A CA 1
ATOM 1531 C C . GLY A 1 201 ? -1.180 -14.538 6.111 1.00 97.69 201 GLY A C 1
ATOM 1532 O O . GLY A 1 201 ? -2.056 -15.251 5.623 1.00 97.69 201 GLY A O 1
ATOM 1533 N N . ALA A 1 202 ? -1.471 -13.412 6.772 1.00 97.25 202 ALA A N 1
ATOM 1534 C CA . ALA A 1 202 ? -2.839 -12.933 6.958 1.00 97.25 202 ALA A CA 1
ATOM 1535 C C . ALA A 1 202 ? -3.476 -12.501 5.627 1.00 97.25 202 ALA A C 1
ATOM 1537 O O . ALA A 1 202 ? -4.649 -12.792 5.391 1.00 97.25 202 ALA A O 1
ATOM 1538 N N . VAL A 1 203 ? -2.697 -11.858 4.750 1.00 97.94 203 VAL A N 1
ATOM 1539 C CA . VAL A 1 203 ? -3.126 -11.461 3.400 1.00 97.94 203 VAL A CA 1
ATOM 1540 C C . VAL A 1 203 ? -3.498 -12.681 2.561 1.00 97.94 203 VAL A C 1
ATOM 1542 O O . VAL A 1 203 ? -4.590 -12.711 2.006 1.00 97.94 203 VAL A O 1
ATOM 1545 N N . LEU A 1 204 ? -2.643 -13.707 2.510 1.00 98.06 204 LEU A N 1
ATOM 1546 C CA . LEU A 1 204 ? -2.919 -14.95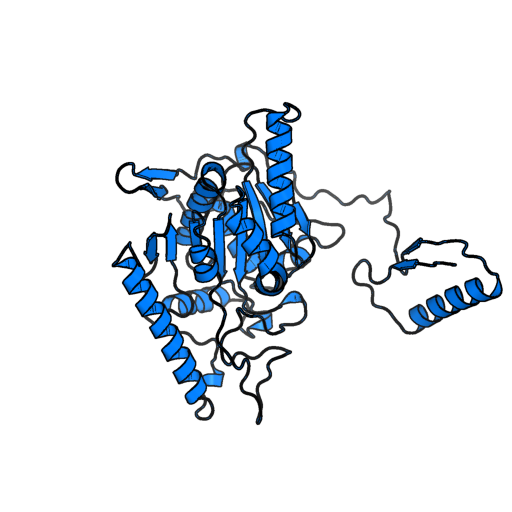1 1.784 1.00 98.06 204 LEU A CA 1
ATOM 1547 C C . LEU A 1 204 ? -4.163 -15.650 2.338 1.00 98.06 204 LEU A C 1
ATOM 1549 O O . LEU A 1 204 ? -5.019 -16.089 1.576 1.00 98.06 204 LEU A O 1
ATOM 1553 N N . GLY A 1 205 ? -4.319 -15.686 3.665 1.00 97.38 205 GLY A N 1
ATOM 1554 C CA . GLY A 1 205 ? -5.532 -16.209 4.290 1.00 97.38 205 GLY A CA 1
ATOM 1555 C C . GLY A 1 205 ? -6.795 -15.446 3.870 1.00 97.38 205 GLY A C 1
ATOM 1556 O O . GLY A 1 205 ? -7.816 -16.068 3.581 1.00 97.38 205 GLY A O 1
ATOM 1557 N N . ALA A 1 206 ? -6.742 -14.112 3.819 1.00 97.19 206 ALA A N 1
ATOM 1558 C CA . ALA A 1 206 ? -7.859 -13.286 3.357 1.00 97.19 206 ALA A CA 1
ATOM 1559 C C . ALA A 1 206 ? -8.134 -13.464 1.853 1.00 97.19 206 ALA A C 1
ATOM 1561 O O . ALA A 1 206 ? -9.299 -13.525 1.466 1.00 97.19 206 ALA A O 1
ATOM 1562 N N . ALA A 1 207 ? -7.083 -13.598 1.035 1.00 97.69 207 ALA A N 1
ATOM 1563 C CA . ALA A 1 207 ? -7.160 -13.820 -0.408 1.00 97.69 207 ALA A CA 1
ATOM 1564 C C . ALA A 1 207 ? -7.841 -15.153 -0.739 1.00 97.69 207 ALA A C 1
ATOM 1566 O O . ALA A 1 207 ? -8.786 -15.170 -1.518 1.00 97.69 207 ALA A O 1
ATOM 1567 N N . ILE A 1 208 ? -7.452 -16.242 -0.067 1.00 96.81 208 ILE A N 1
ATOM 1568 C CA . ILE A 1 208 ? -8.064 -17.570 -0.248 1.00 96.81 208 ILE A CA 1
ATOM 1569 C C . ILE A 1 208 ? -9.545 -17.566 0.151 1.00 96.81 208 ILE A C 1
ATOM 1571 O O . ILE A 1 208 ? -10.364 -18.214 -0.492 1.00 96.81 208 ILE A O 1
ATOM 1575 N N . ARG A 1 209 ? -9.914 -16.821 1.201 1.00 97.00 209 ARG A N 1
ATOM 1576 C CA . ARG A 1 209 ? -11.323 -16.654 1.593 1.00 97.00 209 ARG A CA 1
ATOM 1577 C C . ARG A 1 209 ? -12.070 -15.606 0.754 1.00 97.00 209 ARG A C 1
ATOM 1579 O O . ARG A 1 209 ? -13.267 -15.445 0.944 1.00 97.00 209 ARG A O 1
ATOM 1586 N N . SER A 1 210 ? -11.367 -14.870 -0.108 1.00 96.19 210 SER A N 1
ATOM 1587 C CA . SER A 1 210 ? -11.874 -13.834 -1.015 1.00 96.19 210 SER A CA 1
ATOM 1588 C C . SER A 1 210 ? -12.904 -12.875 -0.392 1.00 96.19 210 SER A C 1
ATOM 1590 O O . SER A 1 210 ? -13.977 -12.633 -0.944 1.00 96.19 210 SER A O 1
ATOM 1592 N N . HIS A 1 211 ? -12.584 -12.313 0.781 1.00 95.81 211 HIS A N 1
ATOM 1593 C CA . HIS A 1 211 ? -13.471 -11.341 1.436 1.00 95.81 211 HIS A CA 1
ATOM 1594 C C . HIS A 1 211 ? -13.673 -10.107 0.546 1.00 95.81 211 HIS A C 1
ATOM 1596 O O . HIS A 1 211 ? -12.746 -9.665 -0.130 1.00 95.81 211 HIS A O 1
ATOM 1602 N N . LYS A 1 212 ? -14.867 -9.508 0.596 1.00 97.06 212 LYS A N 1
ATOM 1603 C CA . LYS A 1 212 ? -15.254 -8.305 -0.165 1.00 97.06 212 LYS A CA 1
ATOM 1604 C C . LYS A 1 212 ? -14.557 -7.032 0.335 1.00 97.06 212 LYS A C 1
ATOM 1606 O O . LYS A 1 212 ? -15.155 -6.187 0.999 1.00 97.06 212 LYS A O 1
ATOM 1611 N N . MET A 1 213 ? -13.263 -6.922 0.051 1.00 98.38 213 MET A N 1
ATOM 1612 C CA . MET A 1 213 ? -12.378 -5.850 0.508 1.00 98.38 213 MET A CA 1
ATOM 1613 C C . MET A 1 213 ? -11.249 -5.583 -0.487 1.00 98.38 213 MET A C 1
ATOM 1615 O O . MET A 1 213 ? -10.919 -6.418 -1.326 1.00 98.38 213 MET A O 1
ATOM 1619 N N . ILE A 1 214 ? -10.627 -4.416 -0.356 1.00 98.88 214 ILE A N 1
ATOM 1620 C CA . ILE A 1 214 ? -9.444 -4.016 -1.115 1.00 98.88 214 ILE A CA 1
ATOM 1621 C C . ILE A 1 214 ? -8.238 -4.015 -0.177 1.00 98.88 214 ILE A C 1
ATOM 1623 O O . ILE A 1 214 ? -8.295 -3.421 0.896 1.00 98.88 214 ILE A O 1
ATOM 1627 N N . ILE A 1 215 ? -7.130 -4.617 -0.595 1.00 98.75 215 ILE A N 1
ATOM 1628 C CA . ILE A 1 215 ? -5.809 -4.424 0.007 1.00 98.75 215 ILE A CA 1
ATOM 1629 C C . ILE A 1 215 ? -4.996 -3.547 -0.941 1.00 98.75 215 ILE A C 1
ATOM 1631 O O . ILE A 1 215 ? -4.684 -3.953 -2.058 1.00 98.75 215 ILE A O 1
ATOM 1635 N N . LEU A 1 216 ? -4.655 -2.341 -0.498 1.00 98.81 216 LEU A N 1
ATOM 1636 C CA . LEU A 1 216 ? -3.834 -1.400 -1.243 1.00 98.81 216 LEU A CA 1
ATOM 1637 C C . LEU A 1 216 ? -2.465 -1.270 -0.572 1.00 98.81 216 LEU A C 1
ATOM 1639 O O . LEU A 1 216 ? -2.328 -0.695 0.510 1.00 98.81 216 LEU A O 1
ATOM 1643 N N . GLU A 1 217 ? -1.447 -1.806 -1.231 1.00 98.69 217 GLU A N 1
ATOM 1644 C CA . GLU A 1 217 ? -0.053 -1.631 -0.854 1.00 98.69 217 GLU A CA 1
ATOM 1645 C C . GLU A 1 217 ? 0.491 -0.347 -1.488 1.00 98.69 217 GLU A C 1
ATOM 1647 O O . GLU A 1 217 ? 0.573 -0.252 -2.712 1.00 98.69 217 GLU A O 1
ATOM 1652 N N . TYR A 1 218 ? 0.905 0.626 -0.677 1.00 98.38 218 TYR A N 1
ATOM 1653 C CA . TYR A 1 218 ? 1.820 1.662 -1.140 1.00 98.38 218 TYR A CA 1
ATOM 1654 C C . TYR A 1 218 ? 3.248 1.112 -1.029 1.00 98.38 218 TYR A C 1
ATOM 1656 O O . TYR A 1 218 ? 3.731 0.787 0.053 1.00 98.38 218 TYR A O 1
ATOM 1664 N N . ASP A 1 219 ? 3.924 0.969 -2.160 1.00 98.38 219 ASP A N 1
ATOM 1665 C CA . ASP A 1 219 ? 5.280 0.446 -2.221 1.00 98.38 219 ASP A CA 1
ATOM 1666 C C . ASP A 1 219 ? 6.264 1.605 -2.302 1.00 98.38 219 ASP A C 1
ATOM 1668 O O . ASP A 1 219 ? 6.369 2.278 -3.328 1.00 98.38 219 ASP A O 1
ATOM 1672 N N . ASN A 1 220 ? 6.990 1.841 -1.212 1.00 96.81 220 ASN A N 1
ATOM 1673 C CA . ASN A 1 220 ? 8.138 2.740 -1.220 1.00 96.81 220 ASN A CA 1
ATOM 1674 C C . ASN A 1 220 ? 9.468 1.996 -1.098 1.00 96.81 220 ASN A C 1
ATOM 1676 O O . ASN A 1 220 ? 10.519 2.639 -1.107 1.00 96.81 220 ASN A O 1
ATOM 1680 N N . GLN A 1 221 ? 9.432 0.664 -1.134 1.00 96.75 221 GLN A N 1
ATOM 1681 C CA . GLN A 1 221 ? 10.572 -0.236 -1.261 1.00 96.75 221 GLN A CA 1
ATOM 1682 C C . GLN A 1 221 ? 11.501 -0.275 -0.042 1.00 96.75 221 GLN A C 1
ATOM 1684 O O . GLN A 1 221 ? 12.719 -0.437 -0.185 1.00 96.75 221 GLN A O 1
ATOM 1689 N N . GLY A 1 222 ? 10.935 -0.133 1.152 1.00 96.69 222 GLY A N 1
ATOM 1690 C CA . GLY A 1 222 ? 11.645 -0.281 2.414 1.00 96.69 222 GLY A CA 1
ATOM 1691 C C . GLY A 1 222 ? 10.746 -0.016 3.619 1.00 96.69 222 GLY A C 1
ATOM 1692 O O . GLY A 1 222 ? 9.684 0.594 3.524 1.00 96.69 222 GLY A O 1
ATOM 1693 N N . TYR A 1 223 ? 11.203 -0.405 4.806 1.00 97.75 223 TYR A N 1
ATOM 1694 C CA . TYR A 1 223 ? 10.548 -0.017 6.054 1.00 97.75 223 TYR A CA 1
ATOM 1695 C C . TYR A 1 223 ? 10.896 1.438 6.380 1.00 97.75 223 TYR A C 1
ATOM 1697 O O . TYR A 1 223 ? 11.780 1.742 7.179 1.00 97.75 223 TYR A O 1
ATOM 1705 N N . MET A 1 224 ? 10.222 2.369 5.705 1.00 96.31 224 MET A N 1
ATOM 1706 C CA . MET A 1 224 ? 10.624 3.777 5.719 1.00 96.31 224 MET A CA 1
ATOM 1707 C C . MET A 1 224 ? 10.439 4.450 7.076 1.00 96.31 224 MET A C 1
ATOM 1709 O O . MET A 1 224 ? 11.294 5.237 7.474 1.00 96.31 224 MET A O 1
ATOM 1713 N N . ASN A 1 225 ? 9.366 4.113 7.798 1.00 95.19 225 ASN A N 1
ATOM 1714 C CA . ASN A 1 225 ? 9.042 4.730 9.087 1.00 95.19 225 ASN A CA 1
ATOM 1715 C C . ASN A 1 225 ? 10.108 4.458 10.151 1.00 95.19 225 ASN A C 1
ATOM 1717 O O . ASN A 1 225 ? 10.401 5.310 10.976 1.00 95.19 225 ASN A O 1
ATOM 1721 N N . THR A 1 226 ? 10.680 3.258 10.134 1.00 92.94 226 THR A N 1
ATOM 1722 C CA . THR A 1 226 ? 11.628 2.788 11.147 1.00 92.94 226 THR A CA 1
ATOM 1723 C C . THR A 1 226 ? 13.074 3.154 10.822 1.00 92.94 226 THR A C 1
ATOM 1725 O O . THR A 1 226 ? 13.972 2.751 11.553 1.00 92.94 226 THR A O 1
ATOM 1728 N N . GLY A 1 227 ? 13.323 3.926 9.758 1.00 92.94 227 GLY A N 1
ATOM 1729 C CA . GLY A 1 227 ? 14.672 4.317 9.343 1.00 92.94 227 GLY A CA 1
ATOM 1730 C C . GLY A 1 227 ? 15.197 3.550 8.129 1.00 92.94 227 GLY A C 1
ATOM 1731 O O . GLY A 1 227 ? 16.383 3.227 8.068 1.00 92.94 227 GLY A O 1
ATOM 1732 N N . SER A 1 228 ? 14.329 3.271 7.151 1.00 94.06 228 SER A N 1
ATOM 1733 C CA . SER A 1 228 ? 14.696 2.689 5.853 1.00 94.06 228 SER A CA 1
ATOM 1734 C C . SER A 1 228 ? 15.403 1.339 5.965 1.00 94.06 228 SER A C 1
ATOM 1736 O O . SER A 1 228 ? 16.515 1.184 5.469 1.00 94.06 228 SER A O 1
ATOM 1738 N N . GLN A 1 229 ? 14.806 0.366 6.652 1.00 97.50 229 GLN A N 1
ATOM 1739 C CA . GLN A 1 229 ? 15.300 -1.016 6.638 1.00 97.50 229 GLN A CA 1
ATOM 1740 C C . GLN A 1 229 ? 14.891 -1.725 5.341 1.00 97.50 229 GLN A C 1
ATOM 1742 O O . GLN A 1 229 ? 13.910 -1.359 4.688 1.00 97.50 229 GLN A O 1
ATOM 1747 N N . LEU A 1 230 ? 15.636 -2.770 4.988 1.00 96.75 230 LEU A N 1
ATOM 1748 C CA . LEU A 1 230 ? 15.347 -3.644 3.854 1.00 96.75 230 LEU A CA 1
ATOM 1749 C C . LEU A 1 230 ? 13.973 -4.296 3.997 1.00 96.75 230 LEU A C 1
ATOM 1751 O O . LEU A 1 230 ? 13.711 -4.955 4.998 1.00 96.75 230 LEU A O 1
ATOM 1755 N N . SER A 1 231 ? 13.158 -4.189 2.949 1.00 97.44 231 SER A N 1
ATOM 1756 C CA . SER A 1 231 ? 11.942 -4.978 2.740 1.00 97.44 231 SER A CA 1
ATOM 1757 C C . SER A 1 231 ? 12.091 -5.965 1.591 1.00 97.44 231 SER A C 1
ATOM 1759 O O . SER A 1 231 ? 13.042 -5.919 0.789 1.00 97.44 231 SER A O 1
ATOM 1761 N N . TYR A 1 232 ? 11.130 -6.875 1.451 1.00 96.75 232 TYR A N 1
ATOM 1762 C CA . TYR A 1 232 ? 11.110 -7.739 0.281 1.00 96.75 232 TYR A CA 1
ATOM 1763 C C . TYR A 1 232 ? 10.740 -6.993 -1.003 1.00 96.75 232 TYR A C 1
ATOM 1765 O O . TYR A 1 232 ? 11.084 -7.504 -2.064 1.00 96.75 232 TYR A O 1
ATOM 1773 N N . SER A 1 233 ? 10.215 -5.764 -0.946 1.00 96.44 233 SER A N 1
ATOM 1774 C CA . SER A 1 233 ? 10.050 -4.887 -2.122 1.00 96.44 233 SER A CA 1
ATOM 1775 C C . SER A 1 233 ? 11.301 -4.059 -2.463 1.00 96.44 233 SER A C 1
ATOM 1777 O O . SER A 1 233 ? 11.410 -3.551 -3.578 1.00 96.44 233 SER A O 1
ATOM 1779 N N . THR A 1 234 ? 12.287 -3.958 -1.560 1.00 96.31 234 THR A N 1
ATOM 1780 C CA . THR A 1 234 ? 13.580 -3.310 -1.845 1.00 96.31 234 THR A CA 1
ATOM 1781 C C . THR A 1 234 ? 14.247 -3.928 -3.094 1.00 96.31 234 THR A C 1
ATOM 1783 O O . THR A 1 234 ? 14.318 -5.158 -3.181 1.00 96.31 234 THR A O 1
ATOM 1786 N N . PRO A 1 235 ? 14.757 -3.143 -4.064 1.00 92.69 235 PRO A N 1
ATOM 1787 C CA . PRO A 1 235 ? 15.394 -3.678 -5.272 1.00 92.69 235 PRO A CA 1
ATOM 1788 C C . PRO A 1 235 ? 16.735 -4.368 -4.988 1.00 92.69 235 PRO A C 1
ATOM 1790 O O . PRO A 1 235 ? 17.399 -4.054 -3.997 1.00 92.69 235 PRO A O 1
ATOM 1793 N N . LEU A 1 236 ? 17.169 -5.258 -5.891 1.00 92.62 236 LEU A N 1
ATOM 1794 C CA . LEU A 1 236 ? 18.523 -5.824 -5.859 1.00 92.62 236 LEU A CA 1
ATOM 1795 C C . LEU A 1 236 ? 19.559 -4.689 -5.849 1.00 92.62 236 LEU A C 1
ATOM 1797 O O . LEU A 1 236 ? 19.420 -3.699 -6.567 1.00 92.62 236 LEU A O 1
ATOM 1801 N N . GLY A 1 237 ? 20.582 -4.828 -5.012 1.00 91.62 237 GLY A N 1
ATOM 1802 C CA . GLY A 1 237 ? 21.682 -3.877 -4.908 1.00 91.62 237 GLY A CA 1
ATOM 1803 C C . GLY A 1 237 ? 21.328 -2.552 -4.228 1.00 91.62 237 GLY A C 1
ATOM 1804 O O . GLY A 1 237 ? 22.186 -1.679 -4.096 1.00 91.62 237 GLY A O 1
ATOM 1805 N N . HIS A 1 238 ? 20.081 -2.357 -3.784 1.00 91.75 238 HIS A N 1
ATOM 1806 C CA . HIS A 1 238 ? 19.684 -1.113 -3.135 1.00 91.75 238 HIS A CA 1
ATOM 1807 C C . HIS A 1 238 ? 20.229 -1.025 -1.705 1.00 91.75 238 HIS A C 1
ATOM 1809 O O . HIS A 1 238 ? 20.257 -2.012 -0.960 1.00 91.75 238 HIS A O 1
ATOM 1815 N N . MET A 1 239 ? 20.663 0.177 -1.331 1.00 92.56 239 MET A N 1
ATOM 1816 C CA . MET A 1 239 ? 21.181 0.462 -0.001 1.00 92.56 239 MET A CA 1
ATOM 1817 C C . MET A 1 239 ? 20.037 0.770 0.961 1.00 92.56 239 MET A C 1
ATOM 1819 O O . MET A 1 239 ? 19.169 1.582 0.655 1.00 92.56 239 MET A O 1
ATOM 1823 N N . THR A 1 240 ? 20.082 0.174 2.145 1.00 94.25 240 THR A N 1
ATOM 1824 C CA . THR A 1 240 ? 19.159 0.444 3.256 1.00 94.25 240 THR A CA 1
ATOM 1825 C C . THR A 1 240 ? 19.955 0.500 4.563 1.00 94.25 240 THR A C 1
ATOM 1827 O O . THR A 1 240 ? 21.165 0.251 4.559 1.00 94.25 240 THR A O 1
ATOM 1830 N N . SER A 1 241 ? 19.316 0.801 5.693 1.00 94.38 241 SER A N 1
ATOM 1831 C CA . SER A 1 241 ? 19.972 0.737 7.007 1.00 94.38 241 SER A CA 1
ATOM 1832 C C . SER A 1 241 ? 20.350 -0.686 7.434 1.00 94.38 241 SER A C 1
ATOM 1834 O O . SER A 1 241 ? 21.139 -0.838 8.359 1.00 94.38 241 SER A O 1
ATOM 1836 N N . THR A 1 242 ? 19.848 -1.719 6.749 1.00 95.44 242 THR A N 1
ATOM 1837 C CA . THR A 1 242 ? 20.169 -3.136 7.006 1.00 95.44 242 THR A CA 1
ATOM 1838 C C . THR A 1 242 ? 20.751 -3.854 5.784 1.00 95.44 242 THR A C 1
ATOM 1840 O O . THR A 1 242 ? 20.922 -5.070 5.797 1.00 95.44 242 THR A O 1
ATOM 1843 N N . SER A 1 243 ? 21.049 -3.126 4.706 1.00 94.38 243 SER A N 1
ATOM 1844 C CA . SER A 1 243 ? 21.745 -3.634 3.522 1.00 94.38 243 SER A CA 1
ATOM 1845 C C . SER A 1 243 ? 22.698 -2.563 3.006 1.00 94.38 243 SER A C 1
ATOM 1847 O O . SER A 1 243 ? 22.343 -1.750 2.151 1.00 94.38 243 SER A O 1
ATOM 1849 N N . HIS A 1 244 ? 23.897 -2.513 3.583 1.00 92.81 244 HIS A N 1
ATOM 1850 C CA . HIS A 1 244 ? 24.852 -1.437 3.335 1.00 92.81 244 HIS A CA 1
ATOM 1851 C C . HIS A 1 244 ? 25.584 -1.599 1.999 1.00 92.81 244 HIS A C 1
ATOM 1853 O O . HIS A 1 244 ? 25.586 -2.664 1.380 1.00 92.81 244 HIS A O 1
ATOM 1859 N N . VAL A 1 245 ? 26.229 -0.518 1.564 1.00 92.25 245 VAL A N 1
ATOM 1860 C CA . VAL A 1 245 ? 27.145 -0.503 0.421 1.00 92.25 245 VAL A CA 1
ATOM 1861 C C . VAL A 1 245 ? 28.542 -0.166 0.937 1.00 92.25 245 VAL A C 1
ATOM 1863 O O . VAL A 1 245 ? 28.722 0.835 1.629 1.00 92.25 245 VAL A O 1
ATOM 1866 N N . GLY A 1 246 ? 29.523 -1.004 0.618 1.00 90.50 246 GLY A N 1
ATOM 1867 C CA . GLY A 1 246 ? 30.910 -0.882 1.055 1.00 90.50 246 GLY A CA 1
ATOM 1868 C C . GLY A 1 246 ? 31.790 -1.996 0.473 1.00 90.50 246 GLY A C 1
ATOM 1869 O O . GLY A 1 246 ? 31.313 -2.801 -0.320 1.00 90.50 246 GLY A O 1
ATOM 1870 N N . PRO A 1 247 ? 33.068 -2.101 0.877 1.00 88.31 247 PRO A N 1
ATOM 1871 C CA . PRO A 1 247 ? 34.008 -3.060 0.283 1.00 88.31 247 PRO A CA 1
ATOM 1872 C C . PRO A 1 247 ? 33.561 -4.531 0.335 1.00 88.31 247 PRO A C 1
ATOM 1874 O O . PRO A 1 247 ? 33.964 -5.320 -0.512 1.00 88.31 247 PRO A O 1
ATOM 1877 N N . ALA A 1 248 ? 32.731 -4.896 1.318 1.00 88.88 248 ALA A N 1
ATOM 1878 C CA . ALA A 1 248 ? 32.235 -6.258 1.525 1.00 88.88 248 ALA A CA 1
ATOM 1879 C C . ALA A 1 248 ? 30.731 -6.437 1.228 1.00 88.88 248 ALA A C 1
ATOM 1881 O O . ALA A 1 248 ? 30.213 -7.542 1.374 1.00 88.88 248 ALA A O 1
ATOM 1882 N N . GLN A 1 249 ? 30.002 -5.374 0.865 1.00 89.75 249 GLN A N 1
ATOM 1883 C CA . GLN A 1 249 ? 28.547 -5.418 0.669 1.00 89.75 249 GLN A CA 1
ATOM 1884 C C . GLN A 1 249 ? 28.115 -4.497 -0.473 1.00 89.75 249 GLN A C 1
ATOM 1886 O O . GLN A 1 249 ? 28.591 -3.374 -0.590 1.00 89.75 249 GLN A O 1
ATOM 1891 N N . ALA A 1 250 ? 27.166 -4.942 -1.292 1.00 92.19 250 ALA A N 1
ATOM 1892 C CA . ALA A 1 250 ? 26.688 -4.200 -2.459 1.00 92.19 250 ALA A CA 1
ATOM 1893 C C . ALA A 1 250 ? 25.191 -3.855 -2.361 1.00 92.19 250 ALA A C 1
ATOM 1895 O O . ALA A 1 250 ? 24.500 -3.826 -3.372 1.00 92.19 250 ALA A O 1
ATOM 1896 N N . GLY A 1 251 ? 24.670 -3.622 -1.152 1.00 93.62 251 GLY A N 1
ATOM 1897 C CA . GLY A 1 251 ? 23.239 -3.456 -0.902 1.00 93.62 251 GLY A CA 1
ATOM 1898 C C . GLY A 1 251 ? 22.506 -4.794 -0.769 1.00 93.62 251 GLY A C 1
ATOM 1899 O O . GLY A 1 251 ? 23.092 -5.805 -0.378 1.00 93.62 251 GLY A O 1
ATOM 1900 N N . LYS A 1 252 ? 21.197 -4.808 -1.046 1.00 94.75 252 LYS A N 1
ATOM 1901 C CA . LYS A 1 252 ? 20.376 -6.027 -0.969 1.00 94.75 252 LYS A CA 1
ATOM 1902 C C . LYS A 1 252 ? 20.910 -7.116 -1.907 1.00 94.75 252 LYS A C 1
ATOM 1904 O O . LYS A 1 252 ? 21.110 -6.867 -3.090 1.00 94.75 252 LYS A O 1
ATOM 1909 N N . ALA A 1 253 ? 21.057 -8.334 -1.389 1.00 93.06 253 ALA A N 1
ATOM 1910 C CA . ALA A 1 253 ? 21.691 -9.451 -2.097 1.00 93.06 253 ALA A CA 1
ATOM 1911 C C . ALA A 1 253 ? 20.765 -10.252 -3.036 1.00 93.06 253 ALA A C 1
ATOM 1913 O O . ALA A 1 253 ? 21.236 -11.130 -3.749 1.00 93.06 253 ALA A O 1
ATOM 1914 N N . PHE A 1 254 ? 19.455 -9.994 -3.027 1.00 92.94 254 PHE A N 1
ATOM 1915 C CA . PHE A 1 254 ? 18.465 -10.752 -3.799 1.00 92.94 254 PHE A CA 1
ATOM 1916 C C . PHE A 1 254 ? 17.379 -9.837 -4.379 1.00 92.94 254 PHE A C 1
ATOM 1918 O O . PHE A 1 254 ? 17.224 -8.686 -3.967 1.00 92.94 254 PHE A O 1
ATOM 1925 N N . HIS A 1 255 ? 16.615 -10.338 -5.349 1.00 92.12 255 HIS A N 1
ATOM 1926 C CA . HIS A 1 255 ? 15.580 -9.547 -6.015 1.00 92.12 255 HIS A CA 1
ATOM 1927 C C . HIS A 1 255 ? 14.375 -9.241 -5.124 1.00 92.12 255 HIS A C 1
ATOM 1929 O O . HIS A 1 255 ? 14.133 -9.866 -4.090 1.00 92.12 255 HIS A O 1
ATOM 1935 N N . HIS A 1 256 ? 13.602 -8.242 -5.543 1.00 93.44 256 HIS A N 1
ATOM 1936 C CA . HIS A 1 256 ? 12.351 -7.903 -4.890 1.00 93.44 256 HIS A CA 1
ATOM 1937 C C . HIS A 1 256 ? 11.273 -8.965 -5.169 1.00 93.44 256 HIS A C 1
ATOM 1939 O O . HIS A 1 256 ? 11.208 -9.540 -6.262 1.00 93.44 256 HIS A O 1
ATOM 1945 N N . ARG A 1 257 ? 10.424 -9.216 -4.171 1.00 94.81 257 ARG A N 1
ATOM 1946 C CA . ARG A 1 257 ? 9.285 -10.133 -4.241 1.00 94.81 257 ARG A CA 1
ATOM 1947 C C . ARG A 1 257 ? 8.206 -9.565 -5.159 1.00 94.81 257 ARG A C 1
ATOM 1949 O O . ARG A 1 257 ? 7.875 -8.385 -5.079 1.00 94.81 257 ARG A O 1
ATOM 1956 N N . ASP A 1 258 ? 7.627 -10.426 -5.987 1.00 95.69 258 ASP A N 1
ATOM 1957 C CA . ASP A 1 258 ? 6.506 -10.080 -6.861 1.00 95.69 258 ASP A CA 1
ATOM 1958 C C . ASP A 1 258 ? 5.163 -10.364 -6.167 1.00 95.69 258 ASP A C 1
ATOM 1960 O O . ASP A 1 258 ? 4.513 -11.383 -6.396 1.00 95.69 258 ASP A O 1
ATOM 1964 N N . THR A 1 259 ? 4.776 -9.487 -5.236 1.00 97.44 259 THR A N 1
ATOM 1965 C CA . THR A 1 259 ? 3.514 -9.628 -4.487 1.00 97.44 259 THR A CA 1
ATOM 1966 C C . THR A 1 259 ? 2.268 -9.650 -5.393 1.00 97.44 259 THR A C 1
ATOM 1968 O O . THR A 1 259 ? 1.401 -10.488 -5.138 1.00 97.44 259 THR A O 1
ATOM 1971 N N . PRO A 1 260 ? 2.153 -8.818 -6.454 1.00 98.25 260 PRO A N 1
ATOM 1972 C CA . PRO A 1 260 ? 1.034 -8.900 -7.393 1.00 98.25 260 PRO A CA 1
ATOM 1973 C C . PRO A 1 260 ? 0.871 -10.283 -8.024 1.00 98.25 260 PRO A C 1
ATOM 1975 O O . PRO A 1 260 ? -0.232 -10.818 -8.006 1.00 98.25 260 PRO A O 1
ATOM 1978 N N . GLN A 1 261 ? 1.952 -10.902 -8.509 1.00 97.38 261 GLN A N 1
ATOM 1979 C CA . GLN A 1 261 ? 1.878 -12.246 -9.092 1.00 97.38 261 GLN A CA 1
ATOM 1980 C C . GLN A 1 261 ? 1.541 -13.319 -8.047 1.00 97.38 261 GLN A C 1
ATOM 1982 O O . GLN A 1 261 ? 0.765 -14.228 -8.335 1.00 97.38 261 GLN A O 1
ATOM 1987 N N . ILE A 1 262 ? 2.060 -13.198 -6.816 1.00 97.81 262 ILE A N 1
ATOM 1988 C CA . ILE A 1 262 ? 1.697 -14.106 -5.714 1.00 97.81 262 ILE A CA 1
ATOM 1989 C C . ILE A 1 262 ? 0.190 -14.044 -5.440 1.00 97.81 262 ILE A C 1
ATOM 1991 O O . ILE A 1 262 ? -0.440 -15.089 -5.297 1.00 97.81 262 ILE A O 1
ATOM 1995 N N . LEU A 1 263 ? -0.401 -12.846 -5.379 1.00 98.31 263 LEU A N 1
ATOM 1996 C CA . LEU A 1 263 ? -1.836 -12.726 -5.111 1.00 98.31 263 LEU A CA 1
ATOM 1997 C C . LEU A 1 263 ? -2.700 -13.032 -6.335 1.00 98.31 263 LEU A C 1
ATOM 1999 O O . LEU A 1 263 ? -3.789 -13.571 -6.165 1.00 98.31 263 LEU A O 1
ATOM 2003 N N . ALA A 1 264 ? -2.213 -12.794 -7.554 1.00 97.50 264 ALA A N 1
ATOM 2004 C CA . ALA A 1 264 ? -2.878 -13.266 -8.768 1.00 97.50 264 ALA A CA 1
ATOM 2005 C C . ALA A 1 264 ? -2.990 -14.801 -8.769 1.00 97.50 264 ALA A C 1
ATOM 2007 O O . ALA A 1 264 ? -4.044 -15.345 -9.093 1.00 97.50 264 ALA A O 1
ATOM 2008 N N . ALA A 1 265 ? -1.952 -15.501 -8.295 1.00 97.06 265 ALA A N 1
ATOM 2009 C CA . ALA A 1 265 ? -1.965 -16.953 -8.118 1.00 97.06 265 ALA A CA 1
ATOM 2010 C C . ALA A 1 265 ? -2.903 -17.442 -6.993 1.00 97.06 265 ALA A C 1
ATOM 2012 O O . ALA A 1 265 ? -3.190 -18.632 -6.915 1.00 97.06 265 ALA A O 1
ATOM 2013 N N . CYS A 1 266 ? -3.420 -16.553 -6.136 1.00 97.81 266 CYS A N 1
ATOM 2014 C CA . CYS A 1 266 ? -4.522 -16.879 -5.225 1.00 97.81 266 CYS A CA 1
ATOM 2015 C C . CYS A 1 266 ? -5.899 -16.854 -5.915 1.00 97.81 266 CYS A C 1
ATOM 2017 O O . CYS A 1 266 ? -6.900 -17.077 -5.240 1.00 97.81 266 CYS A O 1
ATOM 2019 N N . HIS A 1 267 ? -5.960 -16.574 -7.224 1.00 96.25 267 HIS A N 1
ATOM 2020 C CA . HIS A 1 267 ? -7.187 -16.501 -8.027 1.00 96.25 267 HIS A CA 1
ATOM 2021 C C . HIS A 1 267 ? -8.217 -15.488 -7.503 1.00 96.25 267 HIS A C 1
ATOM 2023 O O . HIS A 1 267 ? -9.426 -15.682 -7.631 1.00 96.25 267 HIS A O 1
ATOM 2029 N N . ILE A 1 268 ? -7.739 -14.392 -6.908 1.00 98.25 268 ILE A N 1
ATOM 2030 C CA . ILE A 1 268 ? -8.607 -13.280 -6.516 1.00 98.25 268 ILE A CA 1
ATOM 2031 C C . ILE A 1 268 ? -9.115 -12.538 -7.764 1.00 98.25 268 ILE A C 1
ATOM 2033 O O . ILE A 1 268 ? -8.410 -12.495 -8.775 1.00 98.25 268 ILE A O 1
ATOM 2037 N N . PRO A 1 269 ? -10.321 -11.941 -7.722 1.00 97.94 269 PRO A N 1
ATOM 2038 C CA . PRO A 1 269 ? -10.980 -11.392 -8.909 1.00 97.94 269 PRO A CA 1
ATOM 2039 C C . PRO A 1 269 ? -10.192 -10.283 -9.608 1.00 97.94 269 PRO A C 1
ATOM 2041 O O . PRO A 1 269 ? -10.319 -10.121 -10.823 1.00 97.94 269 PRO A O 1
ATOM 2044 N N . TYR A 1 270 ? -9.396 -9.510 -8.861 1.00 98.75 270 TYR A N 1
ATOM 2045 C CA . TYR A 1 270 ? -8.665 -8.390 -9.437 1.00 98.75 270 TYR A CA 1
ATOM 2046 C C . TYR A 1 270 ? -7.350 -8.087 -8.719 1.00 98.75 270 TYR A C 1
ATOM 2048 O O . TYR A 1 270 ? -7.310 -7.863 -7.504 1.00 98.75 270 TYR A O 1
ATOM 2056 N N . VAL A 1 271 ? -6.279 -8.023 -9.507 1.00 98.88 271 VAL A N 1
ATOM 2057 C CA . VAL A 1 271 ? -4.961 -7.525 -9.103 1.00 98.88 271 VAL A CA 1
ATOM 2058 C C . VAL A 1 271 ? -4.560 -6.379 -10.015 1.00 98.88 271 VAL A C 1
ATOM 2060 O O . VAL A 1 271 ? -4.780 -6.453 -11.218 1.00 98.88 271 VAL A O 1
ATOM 2063 N N . PHE A 1 272 ? -3.925 -5.336 -9.487 1.00 98.88 272 PHE A N 1
ATOM 2064 C CA . PHE A 1 272 ? -3.342 -4.295 -10.332 1.00 98.88 272 PHE A CA 1
ATOM 2065 C C . PHE A 1 272 ? -2.042 -3.719 -9.775 1.00 98.88 272 PHE A C 1
ATOM 2067 O O . PHE A 1 272 ? -1.805 -3.700 -8.565 1.00 98.88 272 PHE A O 1
ATOM 2074 N N . THR A 1 273 ? -1.221 -3.182 -10.673 1.00 98.88 273 THR A N 1
ATOM 2075 C CA . THR A 1 273 ? -0.110 -2.288 -10.335 1.00 98.88 273 THR A CA 1
ATOM 2076 C C . THR A 1 273 ? -0.420 -0.863 -10.786 1.00 98.88 273 THR A C 1
ATOM 2078 O O . THR A 1 273 ? -1.109 -0.656 -11.785 1.00 98.88 273 THR A O 1
ATOM 2081 N N . GLY A 1 274 ? 0.047 0.143 -10.049 1.00 98.44 274 GLY A N 1
ATOM 2082 C CA . GLY A 1 274 ? -0.229 1.552 -10.346 1.00 98.44 274 GLY A CA 1
ATOM 2083 C C . GLY A 1 274 ? 0.835 2.501 -9.802 1.00 98.44 274 GLY A C 1
ATOM 2084 O O . GLY A 1 274 ? 1.719 2.102 -9.052 1.00 98.44 274 GLY A O 1
ATOM 2085 N N . THR A 1 275 ? 0.744 3.779 -10.157 1.00 98.06 275 THR A N 1
ATOM 2086 C CA . THR A 1 275 ? 1.567 4.849 -9.570 1.00 98.06 275 THR A CA 1
ATOM 2087 C C . THR A 1 275 ? 0.877 6.199 -9.764 1.00 98.06 275 THR A C 1
ATOM 2089 O O . THR A 1 275 ? 0.112 6.383 -10.713 1.00 98.06 275 THR A O 1
ATOM 2092 N N . GLU A 1 276 ? 1.145 7.165 -8.886 1.00 95.31 276 GLU A N 1
ATOM 2093 C CA . GLU A 1 276 ? 0.627 8.530 -8.996 1.00 95.31 276 GLU A CA 1
ATOM 2094 C C . GLU A 1 276 ? 1.106 9.278 -10.250 1.00 95.31 276 GLU A C 1
ATOM 2096 O O . GLU A 1 276 ? 0.471 10.252 -10.652 1.00 95.31 276 GLU A O 1
ATOM 2101 N N . ALA A 1 277 ? 2.188 8.816 -10.887 1.00 96.12 277 ALA A N 1
ATOM 2102 C CA . ALA A 1 277 ? 2.681 9.364 -12.149 1.00 96.12 277 ALA A CA 1
ATOM 2103 C C . ALA A 1 277 ? 1.742 9.106 -13.345 1.00 96.12 277 ALA A C 1
ATOM 2105 O O . ALA A 1 277 ? 1.764 9.864 -14.311 1.00 96.12 277 ALA A O 1
ATOM 2106 N N . PHE A 1 278 ? 0.873 8.091 -13.268 1.00 96.50 278 PHE A N 1
ATOM 2107 C CA . PHE A 1 278 ? -0.102 7.750 -14.310 1.00 96.50 278 PHE A CA 1
ATOM 2108 C C . PHE A 1 278 ? -1.528 7.877 -13.743 1.00 96.50 278 PHE A C 1
ATOM 2110 O O . PHE A 1 278 ? -2.204 6.878 -13.485 1.00 96.50 278 PHE A O 1
ATOM 2117 N N . PRO A 1 279 ? -2.011 9.112 -13.503 1.00 95.25 279 PRO A N 1
ATOM 2118 C CA . PRO A 1 279 ? -3.205 9.355 -12.694 1.00 95.25 279 PRO A CA 1
ATOM 2119 C C . PRO A 1 279 ? -4.487 8.781 -13.306 1.00 95.25 279 PRO A C 1
ATOM 2121 O O . PRO A 1 279 ? -5.324 8.247 -12.580 1.00 95.25 279 PRO A O 1
ATOM 2124 N N . ASP A 1 280 ? -4.640 8.864 -14.629 1.00 95.00 280 ASP A N 1
ATOM 2125 C CA . ASP A 1 280 ? -5.840 8.379 -15.321 1.00 95.00 280 ASP A CA 1
ATOM 2126 C C . ASP A 1 280 ? -5.926 6.836 -15.277 1.00 95.00 280 ASP A C 1
ATOM 2128 O O . ASP A 1 280 ? -7.018 6.276 -15.167 1.00 95.00 280 ASP A O 1
ATOM 2132 N N . ASP A 1 281 ? -4.775 6.150 -15.296 1.00 97.25 281 ASP A N 1
ATOM 2133 C CA . ASP A 1 281 ? -4.662 4.696 -15.116 1.00 97.25 281 ASP A CA 1
ATOM 2134 C C . ASP A 1 281 ? -5.009 4.284 -13.676 1.00 97.25 281 ASP A C 1
ATOM 2136 O O . ASP A 1 281 ? -5.884 3.442 -13.467 1.00 97.25 281 ASP A O 1
ATOM 2140 N N . LEU A 1 282 ? -4.412 4.939 -12.673 1.00 98.06 282 LEU A N 1
ATOM 2141 C CA . LEU A 1 282 ? -4.661 4.627 -11.261 1.00 98.06 282 LEU A CA 1
ATOM 2142 C C . LEU A 1 282 ? -6.127 4.866 -10.856 1.00 98.06 282 LEU A C 1
ATOM 2144 O O . LEU A 1 282 ? -6.709 4.047 -10.145 1.00 98.06 282 LEU A O 1
ATOM 2148 N N . VAL A 1 283 ? -6.753 5.948 -11.333 1.00 97.56 283 VAL A N 1
ATOM 2149 C CA . VAL A 1 283 ? -8.176 6.238 -11.070 1.00 97.56 283 VAL A CA 1
ATOM 2150 C C . VAL A 1 283 ? -9.085 5.190 -11.719 1.00 97.56 283 VAL A C 1
ATOM 2152 O O . VAL A 1 283 ? -10.035 4.727 -11.083 1.00 97.56 283 VAL A O 1
ATOM 2155 N N . ARG A 1 284 ? -8.788 4.766 -12.956 1.00 97.81 284 ARG A N 1
ATOM 2156 C CA . ARG A 1 284 ? -9.522 3.686 -13.638 1.00 97.81 284 ARG A CA 1
ATOM 2157 C C . ARG A 1 284 ? -9.427 2.376 -12.859 1.00 97.81 284 ARG A C 1
ATOM 2159 O O . ARG A 1 284 ? -10.443 1.722 -12.628 1.00 97.81 284 ARG A O 1
ATOM 2166 N N . LYS A 1 285 ? -8.221 2.012 -12.425 1.00 98.62 285 LYS A N 1
ATOM 2167 C CA . LYS A 1 285 ? -7.981 0.790 -11.652 1.00 98.62 285 LYS A CA 1
ATOM 2168 C C . LYS A 1 285 ? -8.665 0.837 -10.291 1.00 98.62 285 LYS A C 1
ATOM 2170 O O . LYS A 1 285 ? -9.204 -0.178 -9.868 1.00 98.62 285 LYS A O 1
ATOM 2175 N N . ALA A 1 286 ? -8.736 2.001 -9.646 1.00 98.56 286 ALA A N 1
ATOM 2176 C CA . ALA A 1 286 ? -9.488 2.174 -8.405 1.00 98.56 286 ALA A CA 1
ATOM 2177 C C . ALA A 1 286 ? -11.004 1.977 -8.586 1.00 98.56 286 ALA A C 1
ATOM 2179 O O . ALA A 1 286 ? -11.644 1.332 -7.755 1.00 98.56 286 ALA A O 1
ATOM 2180 N N . ALA A 1 287 ? -11.569 2.461 -9.696 1.00 98.19 287 ALA A N 1
ATOM 2181 C CA . ALA A 1 287 ? -12.973 2.234 -10.038 1.00 98.19 287 ALA A CA 1
ATOM 2182 C C . ALA A 1 287 ? -13.286 0.744 -10.254 1.00 98.19 287 ALA A C 1
ATOM 2184 O O . ALA A 1 287 ? -14.260 0.226 -9.702 1.00 98.19 287 ALA A O 1
ATOM 2185 N N . LYS A 1 288 ? -12.428 0.032 -11.001 1.00 98.50 288 LYS A N 1
ATOM 2186 C CA . LYS A 1 288 ? -12.518 -1.431 -11.146 1.00 98.50 288 LYS A CA 1
ATOM 2187 C C . LYS A 1 288 ? -12.361 -2.136 -9.796 1.00 98.50 288 LYS A C 1
ATOM 2189 O O . LYS A 1 288 ? -13.167 -3.000 -9.466 1.00 98.50 288 LYS A O 1
ATOM 2194 N N . ALA A 1 289 ? -11.384 -1.723 -8.985 1.00 98.69 289 ALA A N 1
ATOM 2195 C CA . ALA A 1 289 ? -11.126 -2.286 -7.662 1.00 98.69 289 ALA A CA 1
ATOM 2196 C C . ALA A 1 289 ? -12.353 -2.204 -6.753 1.00 98.69 289 ALA A C 1
ATOM 2198 O O . ALA A 1 289 ? -12.741 -3.200 -6.152 1.00 98.69 289 ALA A O 1
ATOM 2199 N N . GLN A 1 290 ? -13.014 -1.047 -6.699 1.00 98.50 290 GLN A N 1
ATOM 2200 C CA . GLN A 1 290 ? -14.269 -0.918 -5.968 1.00 98.50 290 GLN A CA 1
ATOM 2201 C C . GLN A 1 290 ? -15.360 -1.834 -6.534 1.00 98.50 290 GLN A C 1
ATOM 2203 O O . GLN A 1 290 ? -16.087 -2.467 -5.765 1.00 98.50 290 GLN A O 1
ATOM 2208 N N . TRP A 1 291 ? -15.504 -1.891 -7.860 1.00 97.94 291 TRP A N 1
ATOM 2209 C CA . TRP A 1 291 ? -16.530 -2.717 -8.490 1.00 97.94 291 TRP A CA 1
ATOM 2210 C C . TRP A 1 291 ? -16.375 -4.195 -8.106 1.00 97.94 291 TRP A C 1
ATOM 2212 O O . TRP A 1 291 ? -17.352 -4.792 -7.643 1.00 97.94 291 TRP A O 1
ATOM 2222 N N . TYR A 1 292 ? -15.157 -4.740 -8.225 1.00 98.25 292 TYR A N 1
ATOM 2223 C CA . TYR A 1 292 ? -14.830 -6.126 -7.880 1.00 98.25 292 TYR A CA 1
ATOM 2224 C C . TYR A 1 292 ? -14.954 -6.380 -6.377 1.00 98.25 292 TYR A C 1
ATOM 2226 O O . TYR A 1 292 ? -15.604 -7.346 -5.984 1.00 98.25 292 TYR A O 1
ATOM 2234 N N . ALA A 1 293 ? -14.436 -5.480 -5.535 1.00 98.25 293 ALA A N 1
ATOM 2235 C CA . ALA A 1 293 ? -14.511 -5.617 -4.081 1.00 98.25 293 ALA A CA 1
ATOM 2236 C C . ALA A 1 293 ? -15.949 -5.717 -3.568 1.00 98.25 293 ALA A C 1
ATOM 2238 O O . ALA A 1 293 ? -16.234 -6.499 -2.668 1.00 98.25 293 ALA A O 1
ATOM 2239 N N . LYS A 1 294 ? -16.881 -4.967 -4.163 1.00 96.00 294 LYS A N 1
ATOM 2240 C CA . LYS A 1 294 ? -18.296 -4.989 -3.764 1.00 96.00 294 LYS A CA 1
ATOM 2241 C C . LYS A 1 294 ? -19.048 -6.230 -4.260 1.00 96.00 294 LYS A C 1
ATOM 2243 O O . LYS A 1 294 ? -20.017 -6.674 -3.635 1.00 96.00 294 LYS A O 1
ATOM 2248 N N . ARG A 1 295 ? -18.633 -6.799 -5.393 1.00 95.25 295 ARG A N 1
ATOM 2249 C CA . ARG A 1 295 ? -19.423 -7.809 -6.118 1.00 95.25 295 ARG A CA 1
ATOM 2250 C C . ARG A 1 295 ? -18.837 -9.207 -6.056 1.00 95.25 295 ARG A C 1
ATOM 2252 O O . ARG A 1 295 ? -19.595 -10.138 -5.808 1.00 95.25 295 ARG A O 1
ATOM 2259 N N . GLU A 1 296 ? -17.531 -9.343 -6.234 1.00 96.25 296 GLU A N 1
ATOM 2260 C CA . GLU A 1 296 ? -16.905 -10.627 -6.553 1.00 96.25 296 GLU A CA 1
ATOM 2261 C C . GLU A 1 296 ? -15.947 -11.127 -5.465 1.00 96.25 296 GLU A C 1
ATOM 2263 O O . GLU A 1 296 ? -15.917 -12.328 -5.221 1.00 96.25 296 GLU A O 1
ATOM 2268 N N . GLY A 1 297 ? -15.222 -10.252 -4.761 1.00 97.50 297 GLY A N 1
ATOM 2269 C CA . GLY A 1 297 ? -14.333 -10.692 -3.679 1.00 97.50 297 GLY A CA 1
ATOM 2270 C C . GLY A 1 297 ? -13.107 -9.811 -3.493 1.00 97.50 297 GLY A C 1
ATOM 2271 O O . GLY A 1 297 ? -13.161 -8.611 -3.752 1.00 97.50 297 GLY A O 1
ATOM 2272 N N . LEU A 1 298 ? -12.006 -10.394 -3.024 1.00 98.69 298 LEU A N 1
ATOM 2273 C CA . LEU A 1 298 ? -10.836 -9.616 -2.618 1.00 98.69 298 LEU A CA 1
ATOM 2274 C C . LEU A 1 298 ? -10.140 -8.961 -3.813 1.00 98.69 298 LEU A C 1
ATOM 2276 O O . LEU A 1 298 ? -9.923 -9.580 -4.848 1.00 98.69 298 LEU A O 1
ATOM 2280 N N . VAL A 1 299 ? -9.719 -7.714 -3.642 1.00 98.88 299 VAL A N 1
ATOM 2281 C CA . VAL A 1 299 ? -8.882 -7.005 -4.610 1.00 98.88 299 VAL A CA 1
ATOM 2282 C C . VAL A 1 299 ? -7.537 -6.682 -3.993 1.00 98.88 299 VAL A C 1
ATOM 2284 O O . VAL A 1 299 ? -7.470 -6.274 -2.834 1.00 98.88 299 VAL A O 1
ATOM 2287 N N . TYR A 1 300 ? -6.475 -6.788 -4.785 1.00 98.88 300 TYR A N 1
ATOM 2288 C CA . TYR A 1 300 ? -5.162 -6.300 -4.391 1.00 98.88 300 TYR A CA 1
ATOM 2289 C C . TYR A 1 300 ? -4.601 -5.285 -5.385 1.00 98.88 300 TYR A C 1
ATOM 2291 O O . TYR A 1 300 ? -4.635 -5.481 -6.597 1.00 98.88 300 TYR A O 1
ATOM 2299 N N . GLY A 1 301 ? -4.056 -4.194 -4.859 1.00 98.88 301 GLY A N 1
ATOM 2300 C CA . GLY A 1 301 ? -3.368 -3.175 -5.636 1.00 98.88 301 GLY A CA 1
ATOM 2301 C C . GLY A 1 301 ? -1.995 -2.882 -5.061 1.00 98.88 301 GLY A C 1
ATOM 2302 O O . GLY A 1 301 ? -1.887 -2.616 -3.867 1.00 98.88 301 GLY A O 1
ATOM 2303 N N . LYS A 1 302 ? -0.962 -2.863 -5.905 1.00 98.81 302 LYS A N 1
ATOM 2304 C CA . LYS A 1 302 ? 0.379 -2.387 -5.540 1.00 98.81 302 LYS A CA 1
ATOM 2305 C C . LYS A 1 302 ? 0.667 -1.067 -6.237 1.00 98.81 302 LYS A C 1
ATOM 2307 O O . LYS A 1 302 ? 0.706 -1.006 -7.464 1.00 9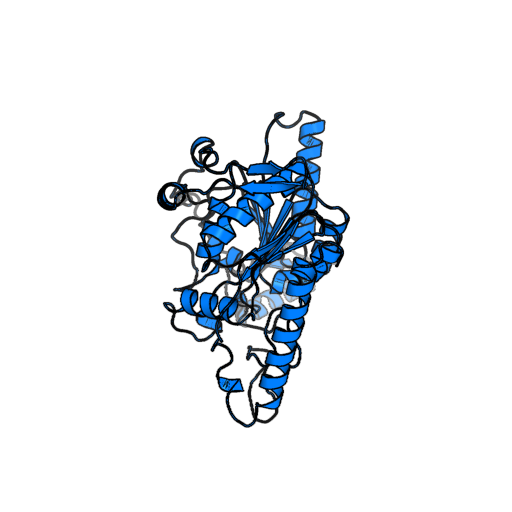8.81 302 LYS A O 1
ATOM 2312 N N . VAL A 1 303 ? 0.878 -0.010 -5.467 1.00 98.75 303 VAL A N 1
ATOM 2313 C CA . VAL A 1 303 ? 1.096 1.340 -5.986 1.00 98.75 303 VAL A CA 1
ATOM 2314 C C . VAL A 1 303 ? 2.515 1.781 -5.663 1.00 98.75 303 VAL A C 1
ATOM 2316 O O . VAL A 1 303 ? 2.824 1.997 -4.495 1.00 98.75 303 VAL A O 1
ATOM 2319 N N . LEU A 1 304 ? 3.382 1.910 -6.669 1.00 98.44 304 LEU A N 1
ATOM 2320 C CA . LEU A 1 304 ? 4.729 2.448 -6.470 1.00 98.44 304 LEU A CA 1
ATOM 2321 C C . LEU A 1 304 ? 4.637 3.947 -6.191 1.00 98.44 304 LEU A C 1
ATOM 2323 O O . LEU A 1 304 ? 4.104 4.684 -7.022 1.00 98.44 304 LEU A O 1
ATOM 2327 N N . ILE A 1 305 ? 5.195 4.377 -5.060 1.00 97.88 305 ILE A N 1
ATOM 2328 C CA . ILE A 1 305 ? 5.182 5.776 -4.623 1.00 97.88 305 ILE A CA 1
ATOM 2329 C C . ILE A 1 305 ? 6.585 6.277 -4.303 1.00 97.88 305 ILE A C 1
ATOM 2331 O O . ILE A 1 305 ? 7.456 5.510 -3.888 1.00 97.88 305 ILE A O 1
ATOM 2335 N N . ALA A 1 306 ? 6.805 7.585 -4.441 1.00 96.38 306 ALA A N 1
ATOM 2336 C CA . ALA A 1 306 ? 8.091 8.195 -4.115 1.00 96.38 306 ALA A CA 1
ATOM 2337 C C . ALA A 1 306 ? 8.319 8.351 -2.599 1.00 96.38 306 ALA A C 1
ATOM 2339 O O . ALA A 1 306 ? 7.454 8.831 -1.863 1.00 96.38 306 ALA A O 1
ATOM 2340 N N . CYS A 1 307 ? 9.529 8.029 -2.133 1.00 96.44 307 CYS A N 1
ATOM 2341 C CA . CYS A 1 307 ? 10.005 8.366 -0.788 1.00 96.44 307 CYS A CA 1
ATOM 2342 C C . CYS A 1 307 ? 11.317 9.159 -0.879 1.00 96.44 307 CYS A C 1
ATOM 2344 O O . CYS A 1 307 ? 12.391 8.564 -0.774 1.00 96.44 307 CYS A O 1
ATOM 2346 N N . PRO A 1 308 ? 11.258 10.490 -1.085 1.00 93.25 308 PRO A N 1
ATOM 2347 C CA . PRO A 1 308 ? 12.453 11.295 -1.342 1.00 93.25 308 PRO A CA 1
ATOM 2348 C C . PRO A 1 308 ? 13.517 11.181 -0.253 1.00 93.25 308 PRO A C 1
ATOM 2350 O O . PRO A 1 308 ? 14.688 10.971 -0.566 1.00 93.25 308 PRO A O 1
ATOM 2353 N N . LEU A 1 309 ? 13.083 11.201 1.013 1.00 91.75 309 LEU A N 1
ATOM 2354 C CA . LEU A 1 309 ? 13.946 11.084 2.189 1.00 91.75 309 LEU A CA 1
ATOM 2355 C C . LEU A 1 309 ? 14.879 9.869 2.100 1.00 91.75 309 LEU A C 1
ATOM 2357 O O . LEU A 1 309 ? 16.099 9.997 2.169 1.00 91.75 309 LEU A O 1
ATOM 2361 N N . ASN A 1 310 ? 14.302 8.684 1.915 1.00 91.12 310 ASN A N 1
ATOM 2362 C CA . ASN A 1 310 ? 15.055 7.437 1.992 1.00 91.12 310 ASN A CA 1
ATOM 2363 C C . ASN A 1 310 ? 15.613 6.990 0.641 1.00 91.12 310 ASN A C 1
ATOM 2365 O O . ASN A 1 310 ? 16.610 6.275 0.598 1.00 91.12 310 ASN A O 1
ATOM 2369 N N . TRP A 1 311 ? 15.032 7.457 -0.466 1.00 92.00 311 TRP A N 1
ATOM 2370 C CA . TRP A 1 311 ? 15.618 7.290 -1.796 1.00 92.00 311 TRP A CA 1
ATOM 2371 C C . TRP A 1 311 ? 16.746 8.289 -2.066 1.00 92.00 311 TRP A C 1
ATOM 2373 O O . TRP A 1 311 ? 17.427 8.164 -3.082 1.00 92.00 311 TRP A O 1
ATOM 2383 N N . ARG A 1 312 ? 16.960 9.255 -1.158 1.00 89.19 312 ARG A N 1
ATOM 2384 C CA . ARG A 1 312 ? 17.960 10.326 -1.264 1.00 89.19 312 ARG A CA 1
ATOM 2385 C C . ARG A 1 312 ? 17.831 11.112 -2.569 1.00 89.19 312 ARG A C 1
ATOM 2387 O O . ARG A 1 312 ? 18.825 11.461 -3.202 1.00 89.19 312 ARG A O 1
ATOM 2394 N N . SER A 1 313 ? 16.593 11.356 -2.983 1.00 90.00 313 SER A N 1
ATOM 2395 C CA . SER A 1 313 ? 16.267 12.159 -4.159 1.00 90.00 313 SER A CA 1
ATOM 2396 C C . SER A 1 313 ? 15.745 13.523 -3.735 1.00 90.00 313 SER A C 1
ATOM 2398 O O . SER A 1 313 ? 15.159 13.650 -2.666 1.00 90.00 313 SER A O 1
ATOM 2400 N N . GLU A 1 314 ? 15.883 14.530 -4.595 1.00 93.31 314 GLU A N 1
ATOM 2401 C CA . GLU A 1 314 ? 15.249 15.829 -4.358 1.00 93.31 314 GLU A CA 1
ATOM 2402 C C . GLU A 1 314 ? 13.720 15.692 -4.229 1.00 93.31 314 GLU A C 1
ATOM 2404 O O . GLU A 1 314 ? 13.077 14.999 -5.021 1.00 93.31 314 GLU A O 1
ATOM 2409 N N . ASP A 1 315 ? 13.116 16.413 -3.285 1.00 93.19 315 ASP A N 1
ATOM 2410 C CA . ASP A 1 315 ? 11.682 16.307 -2.968 1.00 93.19 315 ASP A CA 1
ATOM 2411 C C . ASP A 1 315 ? 10.766 16.522 -4.188 1.00 93.19 315 ASP A C 1
ATOM 2413 O O . ASP A 1 315 ? 9.701 15.916 -4.306 1.00 93.19 315 ASP A O 1
ATOM 2417 N N . ARG A 1 316 ? 11.197 17.362 -5.139 1.00 94.06 316 ARG A N 1
ATOM 2418 C CA . ARG A 1 316 ? 10.442 17.738 -6.348 1.00 94.06 316 ARG A CA 1
ATOM 2419 C C . ARG A 1 316 ? 10.524 16.737 -7.503 1.00 94.06 316 ARG A C 1
ATOM 2421 O O . ARG A 1 316 ? 9.804 16.908 -8.484 1.00 94.06 316 ARG A O 1
ATOM 2428 N N . VAL A 1 317 ? 11.429 15.752 -7.460 1.00 92.88 317 VAL A N 1
ATOM 2429 C CA . VAL A 1 317 ? 11.659 14.852 -8.612 1.00 92.88 317 VAL A CA 1
ATOM 2430 C C . VAL A 1 317 ? 10.879 13.540 -8.536 1.00 92.88 317 VAL A C 1
ATOM 2432 O O . VAL A 1 317 ? 10.951 12.760 -9.481 1.00 92.88 317 VAL A O 1
ATOM 2435 N N . GLY A 1 318 ? 10.103 13.313 -7.467 1.00 92.88 318 GLY A N 1
ATOM 2436 C CA . GLY A 1 318 ? 9.366 12.066 -7.224 1.00 92.88 318 GLY A CA 1
ATOM 2437 C C . GLY A 1 318 ? 8.594 11.553 -8.444 1.00 92.88 318 GLY A C 1
ATOM 2438 O O . GLY A 1 318 ? 8.867 10.449 -8.906 1.00 92.88 318 GLY A O 1
ATOM 2439 N N . THR A 1 319 ? 7.724 12.375 -9.043 1.00 93.56 319 THR A N 1
ATOM 2440 C CA . THR A 1 319 ? 6.953 11.993 -10.243 1.00 93.56 319 THR A CA 1
ATOM 2441 C C . THR A 1 319 ? 7.848 11.548 -11.400 1.00 93.56 319 THR A C 1
ATOM 2443 O O . THR A 1 319 ? 7.600 10.500 -11.980 1.00 93.56 319 THR A O 1
ATOM 2446 N N . LYS A 1 320 ? 8.936 12.275 -11.690 1.00 93.75 320 LYS A N 1
ATOM 2447 C CA . LYS A 1 320 ? 9.863 11.927 -12.784 1.00 93.75 320 LYS A CA 1
ATOM 2448 C C . LYS A 1 320 ? 10.575 10.599 -12.538 1.00 93.75 320 LYS A C 1
ATOM 2450 O O . LYS A 1 320 ? 10.820 9.840 -13.469 1.00 93.75 320 LYS A O 1
ATOM 2455 N N . VAL A 1 321 ? 10.922 10.316 -11.281 1.00 93.44 321 VAL A N 1
ATOM 2456 C CA . VAL A 1 321 ? 11.534 9.038 -10.893 1.00 93.44 321 VAL A CA 1
ATOM 2457 C C . VAL A 1 321 ? 10.552 7.888 -11.119 1.00 93.44 321 VAL A C 1
ATOM 2459 O O . VAL A 1 321 ? 10.956 6.839 -11.611 1.00 93.44 321 VAL A O 1
ATOM 2462 N N . LEU A 1 322 ? 9.272 8.086 -10.805 1.00 95.19 322 LEU A N 1
ATOM 2463 C CA . LEU A 1 322 ? 8.225 7.082 -11.006 1.00 95.19 322 LEU A CA 1
ATOM 2464 C C . LEU A 1 322 ? 7.886 6.875 -12.485 1.00 95.19 322 LEU A C 1
ATOM 2466 O O . LEU A 1 322 ? 7.773 5.734 -12.922 1.00 95.19 322 LEU A O 1
ATOM 2470 N N . GLU A 1 323 ? 7.803 7.950 -13.274 1.00 94.50 323 GLU A N 1
ATOM 2471 C CA . GLU A 1 323 ? 7.678 7.868 -14.736 1.00 94.50 323 GLU A CA 1
ATOM 2472 C C . GLU A 1 323 ? 8.827 7.053 -15.330 1.00 94.50 323 GLU A C 1
ATOM 2474 O O . GLU A 1 323 ? 8.596 6.145 -16.122 1.00 94.50 323 GLU A O 1
ATOM 2479 N N . ALA A 1 324 ? 10.064 7.317 -14.899 1.00 92.69 324 ALA A N 1
ATOM 2480 C CA . ALA A 1 324 ? 11.224 6.551 -15.334 1.00 92.69 324 ALA A CA 1
ATOM 2481 C C . ALA A 1 324 ? 11.145 5.076 -14.901 1.00 92.69 324 ALA A C 1
ATOM 2483 O O . ALA A 1 324 ? 11.467 4.205 -15.702 1.00 92.69 324 ALA A O 1
ATOM 2484 N N . ALA A 1 325 ? 10.683 4.779 -13.680 1.00 93.31 325 ALA A N 1
ATOM 2485 C CA . ALA A 1 325 ? 10.505 3.406 -13.194 1.00 93.31 325 ALA A CA 1
ATOM 2486 C C . ALA A 1 325 ? 9.533 2.592 -14.059 1.00 93.31 325 ALA A C 1
ATOM 2488 O O . ALA A 1 325 ? 9.771 1.414 -14.332 1.00 93.31 325 ALA A O 1
ATOM 2489 N N . VAL A 1 326 ? 8.442 3.222 -14.494 1.00 94.38 326 VAL A N 1
ATOM 2490 C CA . VAL A 1 326 ? 7.469 2.607 -15.401 1.00 94.38 326 VAL A CA 1
ATOM 2491 C C . VAL A 1 326 ? 8.061 2.477 -16.800 1.00 94.38 326 VAL A C 1
ATOM 2493 O O . VAL A 1 326 ? 8.067 1.390 -17.375 1.00 94.38 326 VAL A O 1
ATOM 2496 N N . ASN A 1 327 ? 8.623 3.566 -17.327 1.00 91.69 327 ASN A N 1
ATOM 2497 C CA . ASN A 1 327 ? 9.152 3.614 -18.684 1.00 91.69 327 ASN A CA 1
ATOM 2498 C C . ASN A 1 327 ? 10.393 2.740 -18.887 1.00 91.69 327 ASN A C 1
ATOM 2500 O O . ASN A 1 327 ? 10.718 2.448 -20.029 1.00 91.69 327 ASN A O 1
ATOM 2504 N N . CYS A 1 328 ? 11.046 2.290 -17.813 1.00 90.12 328 CYS A N 1
ATOM 2505 C CA . CYS A 1 328 ? 12.120 1.303 -17.865 1.00 90.12 328 CYS A CA 1
ATOM 2506 C C . CYS A 1 328 ? 11.725 -0.120 -17.526 1.00 90.12 328 CYS A C 1
ATOM 2508 O O . CYS A 1 328 ? 12.605 -0.946 -17.288 1.00 90.12 328 CYS A O 1
ATOM 2510 N N . ARG A 1 329 ? 10.421 -0.405 -17.459 1.00 91.50 329 ARG A N 1
ATOM 2511 C CA . ARG A 1 329 ? 9.880 -1.735 -17.137 1.00 91.50 329 ARG A CA 1
ATOM 2512 C C . ARG A 1 329 ? 10.232 -2.220 -15.730 1.00 91.50 329 ARG A C 1
ATOM 2514 O O . ARG A 1 329 ? 9.870 -3.334 -15.372 1.00 91.50 329 ARG A O 1
ATOM 2521 N N . PHE A 1 330 ? 10.891 -1.397 -14.911 1.00 92.31 330 PHE A N 1
ATOM 2522 C CA . PHE A 1 330 ? 11.218 -1.747 -13.531 1.00 92.31 330 PHE A CA 1
ATOM 2523 C C . PHE A 1 330 ? 9.943 -1.924 -12.701 1.00 92.31 330 PHE A C 1
ATOM 2525 O O . PHE A 1 330 ? 9.865 -2.827 -11.871 1.00 92.31 330 PHE A O 1
ATOM 2532 N N . PHE A 1 331 ? 8.934 -1.088 -12.953 1.00 95.62 331 PHE A N 1
ATOM 2533 C CA . PHE A 1 331 ? 7.606 -1.219 -12.368 1.00 95.62 331 PHE A CA 1
ATOM 2534 C C . PHE A 1 331 ? 6.537 -1.198 -13.471 1.00 95.62 331 PHE A C 1
ATOM 2536 O O . PHE A 1 331 ? 6.015 -0.134 -13.805 1.00 95.62 331 PHE A O 1
ATOM 2543 N N . PRO A 1 332 ? 6.229 -2.351 -14.088 1.00 95.81 332 PRO A N 1
ATOM 2544 C CA . PRO A 1 332 ? 5.255 -2.417 -15.169 1.00 95.81 332 PRO A CA 1
ATOM 2545 C C . PRO A 1 332 ? 3.848 -2.106 -14.652 1.00 95.81 332 PRO A C 1
ATOM 2547 O O . PRO A 1 332 ? 3.463 -2.550 -13.566 1.00 95.81 332 PRO A O 1
ATOM 2550 N N . LEU A 1 333 ? 3.065 -1.371 -15.445 1.00 97.81 333 LEU A N 1
ATOM 2551 C CA . LEU A 1 333 ? 1.662 -1.079 -15.149 1.00 97.81 333 LEU A CA 1
ATOM 2552 C C . LEU A 1 333 ? 0.763 -2.092 -15.847 1.00 97.81 333 LEU A C 1
ATOM 2554 O O . LEU A 1 333 ? 0.731 -2.170 -17.074 1.00 97.81 333 LEU A O 1
ATOM 2558 N N . TYR A 1 334 ? 0.036 -2.872 -15.056 1.00 98.25 334 TYR A N 1
ATOM 2559 C CA . TYR A 1 334 ? -0.851 -3.909 -15.559 1.00 98.25 334 TYR A CA 1
ATOM 2560 C C . TYR A 1 334 ? -1.994 -4.197 -14.586 1.00 98.25 334 TYR A C 1
ATOM 2562 O O . TYR A 1 334 ? -2.031 -3.698 -13.456 1.00 98.25 334 TYR A O 1
ATOM 2570 N N . GLU A 1 335 ? -2.936 -5.000 -15.054 1.00 98.19 335 GLU A N 1
ATOM 2571 C CA . GLU A 1 335 ? -4.042 -5.560 -14.286 1.00 98.19 335 GLU A CA 1
ATOM 2572 C C . GLU A 1 335 ? -4.161 -7.059 -14.585 1.00 98.19 335 GLU A C 1
ATOM 2574 O O . GLU A 1 335 ? -3.794 -7.516 -15.666 1.00 98.19 335 GLU A O 1
ATOM 2579 N N . VAL A 1 336 ? -4.657 -7.824 -13.619 1.00 98.19 336 VAL A N 1
ATOM 2580 C CA . VAL A 1 336 ? -5.104 -9.205 -13.794 1.00 98.19 336 VAL A CA 1
ATOM 2581 C C . VAL A 1 336 ? -6.577 -9.220 -13.423 1.00 98.19 336 VAL A C 1
ATOM 2583 O O . VAL A 1 336 ? -6.925 -9.116 -12.248 1.00 98.19 336 VAL A O 1
ATOM 2586 N N . GLU A 1 337 ? -7.438 -9.286 -14.432 1.00 96.81 337 GLU A N 1
ATOM 2587 C CA . GLU A 1 337 ? -8.890 -9.354 -14.274 1.00 96.81 337 GLU A CA 1
ATOM 2588 C C . GLU A 1 337 ? -9.323 -10.802 -14.462 1.00 96.81 337 GLU A C 1
ATOM 2590 O O . GLU A 1 337 ? -9.175 -11.341 -15.558 1.00 96.81 337 GLU A O 1
ATOM 2595 N N . GLN A 1 338 ? -9.845 -11.440 -13.410 1.00 94.88 338 GLN A N 1
ATOM 2596 C CA . GLN A 1 338 ? -10.344 -12.820 -13.492 1.00 94.88 338 GLN A CA 1
ATOM 2597 C C . GLN A 1 338 ? -9.320 -13.795 -14.111 1.00 94.88 338 GLN A C 1
ATOM 2599 O O . GLN A 1 338 ? -9.642 -14.620 -14.961 1.00 94.88 338 GLN A O 1
ATOM 2604 N N . GLY A 1 339 ? -8.055 -13.661 -13.703 1.00 95.44 339 GLY A N 1
ATOM 2605 C CA . GLY A 1 339 ? -6.937 -14.464 -14.209 1.00 95.44 339 GLY A CA 1
ATOM 2606 C C . GLY A 1 339 ? -6.333 -13.989 -15.537 1.00 95.44 339 GLY A C 1
ATOM 2607 O O . GLY A 1 339 ? -5.268 -14.468 -15.901 1.00 95.44 339 GLY A O 1
ATOM 2608 N N . ILE A 1 340 ? -6.941 -13.024 -16.234 1.00 96.75 340 ILE A N 1
ATOM 2609 C CA . ILE A 1 340 ? -6.454 -12.529 -17.528 1.00 96.75 340 ILE A CA 1
ATOM 2610 C C . ILE A 1 340 ? -5.577 -11.296 -17.320 1.00 96.75 340 ILE A C 1
ATOM 2612 O O . ILE A 1 340 ? -6.038 -10.261 -16.833 1.00 96.75 340 ILE A O 1
ATOM 2616 N N . THR A 1 341 ? -4.315 -11.390 -17.735 1.00 97.19 341 THR A N 1
ATOM 2617 C CA . THR A 1 341 ? -3.340 -10.298 -17.612 1.00 97.19 341 THR A CA 1
ATOM 2618 C C . THR A 1 341 ? -3.488 -9.276 -18.736 1.00 97.19 341 THR A C 1
ATOM 2620 O O . THR A 1 341 ? -3.601 -9.624 -19.910 1.00 97.19 341 THR A O 1
ATOM 2623 N N . LYS A 1 342 ? -3.449 -7.986 -18.393 1.00 95.81 342 LYS A N 1
ATOM 2624 C CA . LYS A 1 342 ? -3.461 -6.873 -19.346 1.00 95.81 342 LYS A CA 1
ATOM 2625 C C . LYS A 1 342 ? -2.447 -5.807 -18.974 1.00 95.81 342 LYS A C 1
ATOM 2627 O O . LYS A 1 342 ? -2.551 -5.196 -17.913 1.00 95.81 342 LYS A O 1
ATOM 2632 N N . LEU A 1 343 ? -1.496 -5.551 -19.870 1.00 96.00 343 LEU A N 1
ATOM 2633 C CA . LEU A 1 343 ? -0.623 -4.385 -19.769 1.00 96.00 343 LEU A CA 1
ATOM 2634 C C . LEU A 1 343 ? -1.452 -3.118 -20.009 1.00 96.00 343 LEU A C 1
ATOM 2636 O O . LEU A 1 343 ? -2.253 -3.067 -20.941 1.00 96.00 343 LEU A O 1
ATOM 2640 N N . THR A 1 344 ? -1.273 -2.098 -19.170 1.00 94.19 344 THR A N 1
ATOM 2641 C CA . THR A 1 344 ? -1.973 -0.809 -19.326 1.00 94.19 344 THR A CA 1
ATOM 2642 C C . THR A 1 344 ? -1.062 0.322 -19.784 1.00 94.19 344 THR A C 1
ATOM 2644 O O . THR A 1 344 ? -1.544 1.419 -20.067 1.00 94.19 344 THR A O 1
ATOM 2647 N N . HIS A 1 345 ? 0.239 0.049 -19.891 1.00 91.75 345 HIS A N 1
ATOM 2648 C CA . HIS A 1 345 ? 1.246 0.952 -20.432 1.00 91.75 345 HIS A CA 1
ATOM 2649 C C . HIS A 1 345 ? 2.339 0.155 -21.148 1.00 91.75 345 HIS A C 1
ATOM 2651 O O . HIS A 1 345 ? 2.824 -0.836 -20.599 1.00 91.75 345 HIS A O 1
ATOM 2657 N N . ASP A 1 346 ? 2.735 0.609 -22.338 1.00 83.81 346 ASP A N 1
ATOM 2658 C CA . ASP A 1 346 ? 3.871 0.069 -23.093 1.00 83.81 346 ASP A CA 1
ATOM 2659 C C . ASP A 1 346 ? 5.062 1.056 -22.996 1.00 83.81 346 ASP A C 1
ATOM 2661 O O . ASP A 1 346 ? 4.908 2.221 -23.372 1.00 83.81 346 ASP A O 1
ATOM 2665 N N . PRO A 1 347 ? 6.200 0.664 -22.393 1.00 80.69 347 PRO A N 1
ATOM 2666 C CA . PRO A 1 347 ? 7.285 1.575 -22.019 1.00 80.69 347 PRO A CA 1
ATOM 2667 C C . PRO A 1 347 ? 8.463 1.682 -23.020 1.00 80.69 347 PRO A C 1
ATOM 2669 O O . PRO A 1 347 ? 8.941 0.674 -23.546 1.00 80.69 347 PRO A O 1
ATOM 2672 N N . ASP A 1 348 ? 9.036 2.897 -23.130 1.00 55.06 348 ASP A N 1
ATOM 2673 C CA . ASP A 1 348 ? 10.052 3.278 -24.141 1.00 55.06 348 ASP A CA 1
ATOM 2674 C C . ASP A 1 348 ? 11.472 3.703 -23.626 1.00 55.06 348 ASP A C 1
ATOM 2676 O O . ASP A 1 348 ? 12.272 4.182 -24.429 1.00 55.06 348 ASP A O 1
ATOM 2680 N N . SER A 1 349 ? 11.869 3.607 -22.336 1.00 52.41 349 SER A N 1
ATOM 2681 C CA . SER A 1 349 ? 13.195 4.144 -21.870 1.00 52.41 349 SER A CA 1
ATOM 2682 C C . SER A 1 349 ? 13.836 3.489 -20.613 1.00 52.41 349 SER A C 1
ATOM 2684 O O . SER A 1 349 ? 13.542 2.344 -20.334 1.00 52.41 349 SER A O 1
ATOM 2686 N N . LEU A 1 350 ? 14.795 4.126 -19.898 1.00 51.91 350 LEU A N 1
ATOM 2687 C CA . LEU A 1 350 ? 15.583 3.567 -18.757 1.00 51.91 350 LEU A CA 1
ATOM 2688 C C . LEU A 1 350 ? 15.605 4.494 -17.494 1.00 51.91 350 LEU A C 1
ATOM 2690 O O . LEU A 1 350 ? 15.428 5.703 -17.633 1.00 51.91 350 LEU A O 1
ATOM 2694 N N . MET A 1 351 ? 15.829 3.965 -16.265 1.00 53.75 351 MET A N 1
ATOM 2695 C CA . MET A 1 351 ? 15.718 4.667 -14.943 1.00 53.75 351 MET A CA 1
ATOM 2696 C C . MET A 1 351 ? 17.052 4.805 -14.161 1.00 53.75 351 MET A C 1
ATOM 2698 O O . MET A 1 351 ? 17.962 4.005 -14.335 1.00 53.75 351 MET A O 1
ATOM 2702 N N . GLY A 1 352 ? 17.160 5.789 -13.239 1.00 53.12 352 GLY A N 1
ATOM 2703 C CA . GLY A 1 352 ? 18.395 6.152 -12.504 1.00 53.12 352 GLY A CA 1
ATOM 2704 C C . GLY A 1 352 ? 18.445 6.022 -10.960 1.00 53.12 352 GLY A C 1
ATOM 2705 O O . GLY A 1 352 ? 19.311 6.648 -10.350 1.00 53.12 352 GLY A O 1
ATOM 2706 N N . LYS A 1 353 ? 17.566 5.260 -10.281 1.00 58.75 353 LYS A N 1
ATOM 2707 C CA . LYS A 1 353 ? 17.552 5.162 -8.790 1.00 58.75 353 LYS A CA 1
ATOM 2708 C C . LYS A 1 353 ? 18.683 4.306 -8.191 1.00 58.75 353 LYS A C 1
ATOM 2710 O O . LYS A 1 353 ? 19.041 4.470 -7.028 1.00 58.75 353 LYS A O 1
ATOM 2715 N N . THR A 1 354 ? 19.287 3.425 -8.976 1.00 66.25 354 THR A N 1
ATOM 2716 C CA . THR A 1 354 ? 20.422 2.566 -8.595 1.00 66.25 354 THR A CA 1
ATOM 2717 C C . THR A 1 354 ? 21.737 3.098 -9.165 1.00 66.25 354 THR A C 1
ATOM 2719 O O . THR A 1 354 ? 22.561 2.346 -9.671 1.00 66.25 354 THR A O 1
ATOM 2722 N N . ARG A 1 355 ? 21.961 4.419 -9.093 1.00 70.62 355 ARG A N 1
ATOM 2723 C CA . ARG A 1 355 ? 23.099 5.079 -9.757 1.00 70.62 355 ARG A CA 1
ATOM 2724 C C . ARG A 1 355 ? 24.465 4.506 -9.368 1.00 70.62 355 ARG A C 1
ATOM 2726 O O . ARG A 1 355 ? 25.371 4.509 -10.193 1.00 70.62 355 ARG A O 1
ATOM 2733 N N . HIS A 1 356 ? 24.642 4.023 -8.137 1.00 75.88 356 HIS A N 1
ATOM 2734 C CA . HIS A 1 356 ? 25.903 3.399 -7.725 1.00 75.88 356 HIS A CA 1
ATOM 2735 C C . HIS A 1 356 ? 26.191 2.103 -8.485 1.00 75.88 356 HIS A C 1
ATOM 2737 O O . HIS A 1 356 ? 27.362 1.820 -8.705 1.00 75.88 356 HIS A O 1
ATOM 2743 N N . LEU A 1 357 ? 25.167 1.380 -8.956 1.00 81.19 357 LEU A N 1
ATOM 2744 C CA . LEU A 1 357 ? 25.342 0.189 -9.795 1.00 81.19 357 LEU A CA 1
ATOM 2745 C C . LEU A 1 357 ? 25.948 0.509 -11.171 1.00 81.19 357 LEU A C 1
ATOM 2747 O O . LEU A 1 357 ? 26.433 -0.396 -11.835 1.00 81.19 357 LEU A O 1
ATOM 2751 N N . LEU A 1 358 ? 25.987 1.784 -11.580 1.00 84.12 358 LEU A N 1
ATOM 2752 C CA . LEU A 1 358 ? 26.665 2.215 -12.809 1.00 84.12 358 LEU A CA 1
ATOM 2753 C C . LEU A 1 358 ? 28.199 2.233 -12.678 1.00 84.12 358 LEU A C 1
ATOM 2755 O O . LEU A 1 358 ? 28.890 2.485 -13.663 1.00 84.12 358 LEU A O 1
ATOM 2759 N N . GLN A 1 359 ? 28.753 2.038 -11.475 1.00 84.44 359 GLN A N 1
ATOM 2760 C CA . GLN A 1 359 ? 30.205 1.967 -11.297 1.00 84.44 359 GLN A CA 1
ATOM 2761 C C . GLN A 1 359 ? 30.725 0.583 -11.734 1.00 84.44 359 GLN A C 1
ATOM 2763 O O . GLN A 1 359 ? 30.063 -0.416 -11.445 1.00 84.44 359 GLN A O 1
ATOM 2768 N N . PRO A 1 360 ? 31.913 0.483 -12.367 1.00 87.62 360 PRO A N 1
ATOM 2769 C CA . PRO A 1 360 ? 32.392 -0.763 -12.976 1.00 87.62 360 PRO A CA 1
ATOM 2770 C C . PRO A 1 360 ? 32.419 -1.976 -12.039 1.00 87.62 360 PRO A C 1
ATOM 2772 O O . PRO A 1 360 ? 32.139 -3.093 -12.462 1.00 87.62 360 PRO A O 1
ATOM 2775 N N . GLN A 1 361 ? 32.713 -1.772 -10.753 1.00 87.12 361 GLN A N 1
ATOM 2776 C CA . GLN A 1 361 ? 32.776 -2.855 -9.769 1.00 87.12 361 GLN A CA 1
ATOM 2777 C C . GLN A 1 361 ? 31.413 -3.487 -9.437 1.00 87.12 361 GLN A C 1
ATOM 2779 O O . GLN A 1 361 ? 31.379 -4.531 -8.791 1.00 87.12 361 GLN A O 1
ATOM 2784 N N . TYR A 1 362 ? 30.307 -2.862 -9.854 1.00 87.06 362 TYR A N 1
ATOM 2785 C CA . TYR A 1 362 ? 28.947 -3.368 -9.660 1.00 87.06 362 TYR A CA 1
ATOM 2786 C C . TYR A 1 362 ? 28.275 -3.828 -10.964 1.00 87.06 362 TYR A C 1
ATOM 2788 O O . TYR A 1 362 ? 27.072 -4.097 -10.964 1.00 87.06 362 TYR A O 1
ATOM 2796 N N . ALA A 1 363 ? 29.030 -3.936 -12.066 1.00 88.12 363 ALA A N 1
ATOM 2797 C CA . ALA A 1 363 ? 28.501 -4.396 -13.351 1.00 88.12 363 ALA A CA 1
ATOM 2798 C C . ALA A 1 363 ? 27.736 -5.736 -13.252 1.00 88.12 363 ALA A C 1
ATOM 2800 O O . ALA A 1 363 ? 26.618 -5.793 -13.761 1.00 88.12 363 ALA A O 1
ATOM 2801 N N . PRO A 1 364 ? 28.209 -6.762 -12.507 1.00 88.81 364 PRO A N 1
ATOM 2802 C CA . PRO A 1 364 ? 27.459 -8.015 -12.368 1.00 88.81 364 PRO A CA 1
ATOM 2803 C C . PRO A 1 364 ? 26.078 -7.841 -11.716 1.00 88.81 364 PRO A C 1
ATOM 2805 O O . PRO A 1 364 ? 25.118 -8.516 -12.080 1.00 88.81 364 PRO A O 1
ATOM 2808 N N . GLN A 1 365 ? 25.952 -6.938 -10.739 1.00 87.38 365 GLN A N 1
ATOM 2809 C CA . GLN A 1 365 ? 24.684 -6.657 -10.065 1.00 87.38 365 GLN A CA 1
ATOM 2810 C C . GLN A 1 365 ? 23.725 -5.882 -10.971 1.00 87.38 365 GLN A C 1
ATOM 2812 O O . GLN A 1 365 ? 22.518 -6.115 -10.907 1.00 87.38 365 GLN A O 1
ATOM 2817 N N . LEU A 1 366 ? 24.248 -4.965 -11.792 1.00 87.12 366 LEU A N 1
ATOM 2818 C CA . LEU A 1 366 ? 23.453 -4.247 -12.784 1.00 87.12 366 LEU A CA 1
ATOM 2819 C C . LEU A 1 366 ? 22.921 -5.207 -13.853 1.00 87.12 366 LEU A C 1
ATOM 2821 O O . LEU A 1 366 ? 21.717 -5.230 -14.085 1.00 87.12 366 LEU A O 1
ATOM 2825 N N . GLU A 1 367 ? 23.785 -6.056 -14.411 1.00 89.31 367 GLU A N 1
ATOM 2826 C CA . GLU A 1 367 ? 23.405 -7.073 -15.399 1.00 89.31 367 GLU A CA 1
ATOM 2827 C C . GLU A 1 367 ? 22.347 -8.035 -14.840 1.00 89.31 367 GLU A C 1
ATOM 2829 O O . GLU A 1 367 ? 21.350 -8.320 -15.502 1.00 89.31 367 GLU A O 1
ATOM 2834 N N . ALA A 1 368 ? 22.503 -8.491 -13.591 1.00 88.75 368 ALA A N 1
ATOM 2835 C CA . ALA A 1 368 ? 21.503 -9.328 -12.928 1.00 88.75 368 ALA A CA 1
ATOM 2836 C C . ALA A 1 368 ? 20.160 -8.599 -12.736 1.00 88.75 368 ALA A C 1
ATOM 2838 O O . ALA A 1 368 ? 19.094 -9.192 -12.920 1.00 88.75 368 ALA A O 1
ATOM 2839 N N . LEU A 1 369 ? 20.195 -7.307 -12.385 1.00 88.56 369 LEU A N 1
ATOM 2840 C CA . LEU A 1 369 ? 18.998 -6.476 -12.265 1.00 88.56 369 LEU A CA 1
ATOM 2841 C C . LEU A 1 369 ? 18.273 -6.330 -13.607 1.00 88.56 369 LEU A C 1
ATOM 2843 O O . LEU A 1 369 ? 17.066 -6.564 -13.664 1.00 88.56 369 LEU A O 1
ATOM 2847 N N . GLU A 1 370 ? 18.996 -5.978 -14.666 1.00 88.81 370 GLU A N 1
ATOM 2848 C CA . GLU A 1 370 ? 18.453 -5.796 -16.014 1.00 88.81 370 GLU A CA 1
ATOM 2849 C C . GLU A 1 370 ? 17.894 -7.103 -16.583 1.00 88.81 370 GLU A C 1
ATOM 2851 O O . GLU A 1 370 ? 16.772 -7.118 -17.092 1.00 88.81 370 GLU A O 1
ATOM 2856 N N . ALA A 1 371 ? 18.616 -8.215 -16.416 1.00 91.12 371 ALA A N 1
ATOM 2857 C CA . ALA A 1 371 ? 18.166 -9.532 -16.855 1.00 91.12 371 ALA A CA 1
ATOM 2858 C C . ALA A 1 371 ? 16.848 -9.944 -16.183 1.00 91.12 371 ALA A C 1
ATOM 2860 O O . ALA A 1 371 ? 15.950 -10.464 -16.845 1.00 91.12 371 ALA A O 1
ATOM 2861 N N . GLU A 1 372 ? 16.693 -9.688 -14.880 1.00 91.50 372 GLU A N 1
ATOM 2862 C CA . GLU A 1 372 ? 15.446 -9.995 -14.175 1.00 91.50 372 GLU A CA 1
ATOM 2863 C C . GLU A 1 372 ? 14.294 -9.073 -14.596 1.00 91.50 372 GLU A C 1
ATOM 2865 O O . GLU A 1 372 ? 13.168 -9.552 -14.752 1.00 91.50 372 GLU A O 1
ATOM 2870 N N . ILE A 1 373 ? 14.551 -7.773 -14.788 1.00 91.06 373 ILE A N 1
ATOM 2871 C CA . ILE A 1 373 ? 13.541 -6.821 -15.280 1.00 91.06 373 ILE A CA 1
ATOM 2872 C C . ILE A 1 373 ? 13.027 -7.275 -16.646 1.00 91.06 373 ILE A C 1
ATOM 2874 O O . ILE A 1 373 ? 11.817 -7.406 -16.836 1.00 91.06 373 ILE A O 1
ATOM 2878 N N . GLU A 1 374 ? 13.935 -7.576 -17.573 1.00 91.00 374 GLU A N 1
ATOM 2879 C CA . GLU A 1 374 ? 13.571 -8.000 -18.921 1.00 91.00 374 GLU A CA 1
ATOM 2880 C C . GLU A 1 374 ? 12.844 -9.350 -18.903 1.00 91.00 374 GLU A C 1
ATOM 2882 O O . GLU A 1 374 ? 11.805 -9.504 -19.543 1.00 91.00 374 GLU A O 1
ATOM 2887 N N . ARG A 1 375 ? 13.301 -10.312 -18.090 1.00 93.94 375 ARG A N 1
ATOM 2888 C CA . ARG A 1 375 ? 12.622 -11.606 -17.925 1.00 93.94 375 ARG A CA 1
ATOM 2889 C C . ARG A 1 375 ? 11.184 -11.442 -17.425 1.00 93.94 375 ARG A C 1
ATOM 2891 O O . ARG A 1 375 ? 10.280 -12.103 -17.939 1.00 93.94 375 ARG A O 1
ATOM 2898 N N . ARG A 1 376 ? 10.954 -10.585 -16.422 1.00 93.56 376 ARG A N 1
ATOM 2899 C CA . ARG A 1 376 ? 9.603 -10.305 -15.898 1.00 93.56 376 ARG A CA 1
ATOM 2900 C C . ARG A 1 376 ? 8.739 -9.584 -16.925 1.00 93.56 376 ARG A C 1
ATOM 2902 O O . ARG A 1 376 ? 7.576 -9.946 -17.083 1.00 93.56 376 ARG A O 1
ATOM 2909 N N . TRP A 1 377 ? 9.305 -8.616 -17.642 1.00 92.75 377 TRP A N 1
ATOM 2910 C CA . TRP A 1 377 ? 8.605 -7.894 -18.698 1.00 92.75 377 TRP A CA 1
ATOM 2911 C C . TRP A 1 377 ? 8.148 -8.821 -19.827 1.00 92.75 377 TRP A C 1
ATOM 2913 O O . TRP A 1 377 ? 6.965 -8.839 -20.155 1.00 92.75 377 TRP A O 1
ATOM 2923 N N . GLN A 1 378 ? 9.047 -9.649 -20.367 1.00 93.44 378 GLN A N 1
ATOM 2924 C CA . GLN A 1 378 ? 8.712 -10.602 -21.430 1.00 93.44 378 GLN A CA 1
ATOM 2925 C C . GLN A 1 378 ? 7.644 -11.602 -20.988 1.00 93.44 378 GLN A C 1
ATOM 2927 O O . GLN A 1 378 ? 6.735 -11.917 -21.754 1.00 93.44 378 GLN A O 1
ATOM 2932 N N . ARG A 1 379 ? 7.692 -12.053 -19.728 1.00 95.38 379 ARG A N 1
ATOM 2933 C CA . ARG A 1 379 ? 6.635 -12.893 -19.158 1.00 95.38 379 ARG A CA 1
ATOM 2934 C C . ARG A 1 379 ? 5.286 -12.168 -19.143 1.00 95.38 379 ARG A C 1
ATOM 2936 O O . ARG A 1 379 ? 4.306 -12.739 -19.603 1.00 95.38 379 ARG A O 1
ATOM 2943 N N . LEU A 1 380 ? 5.228 -10.932 -18.647 1.00 95.81 380 LEU A N 1
ATOM 2944 C CA . LEU A 1 380 ? 3.981 -10.156 -18.607 1.00 95.81 380 LEU A CA 1
ATOM 2945 C C . LEU A 1 380 ? 3.442 -9.857 -20.007 1.00 95.81 380 LEU A C 1
ATOM 2947 O O . LEU A 1 380 ? 2.234 -9.919 -20.216 1.00 95.81 380 LEU A O 1
ATOM 2951 N N . LYS A 1 381 ? 4.324 -9.580 -20.971 1.00 93.88 381 LYS A N 1
ATOM 2952 C CA . LYS A 1 381 ? 3.949 -9.393 -22.373 1.00 93.88 381 LYS A CA 1
ATOM 2953 C C . LYS A 1 381 ? 3.345 -10.667 -22.965 1.00 93.88 381 LYS A C 1
ATOM 2955 O O . LYS A 1 381 ? 2.262 -10.606 -23.536 1.00 93.88 381 LYS A O 1
ATOM 2960 N N . ALA A 1 382 ? 3.969 -11.821 -22.736 1.00 96.00 382 ALA A N 1
ATOM 2961 C CA . ALA A 1 382 ? 3.409 -13.104 -23.151 1.00 96.00 382 ALA A CA 1
ATOM 2962 C C . ALA A 1 382 ? 2.052 -13.387 -22.479 1.00 96.00 382 ALA A C 1
ATOM 2964 O O . ALA A 1 382 ? 1.119 -13.811 -23.151 1.00 96.00 382 ALA A O 1
ATOM 2965 N N . MET A 1 383 ? 1.905 -13.106 -21.180 1.00 96.31 383 MET A N 1
ATOM 2966 C CA . MET A 1 383 ? 0.627 -13.252 -20.462 1.00 96.31 383 MET A CA 1
ATOM 2967 C C . MET A 1 383 ? -0.455 -12.297 -20.990 1.00 96.31 383 MET A C 1
ATOM 2969 O O . MET A 1 383 ? -1.632 -12.642 -21.013 1.00 96.31 383 MET A O 1
ATOM 2973 N N . HIS A 1 384 ? -0.068 -11.103 -21.443 1.00 94.81 384 HIS A N 1
ATOM 2974 C CA . HIS A 1 384 ? -0.976 -10.154 -22.081 1.00 94.81 384 HIS A CA 1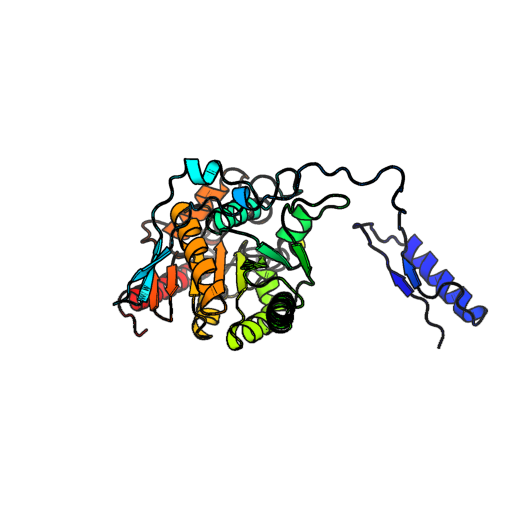
ATOM 2975 C C . HIS A 1 384 ? -1.457 -10.626 -23.460 1.00 94.81 384 HIS A C 1
ATOM 2977 O O . HIS A 1 384 ? -2.634 -10.485 -23.785 1.00 94.81 384 HIS A O 1
ATOM 2983 N N . GLU A 1 385 ? -0.555 -11.193 -24.261 1.00 95.00 385 GLU A N 1
ATOM 2984 C CA . GLU A 1 385 ? -0.842 -11.708 -25.605 1.00 95.00 385 GLU A CA 1
ATOM 2985 C C . GLU A 1 385 ? -1.586 -13.057 -25.571 1.00 95.00 385 GLU A C 1
ATOM 2987 O O . GLU A 1 385 ? -2.314 -13.394 -26.509 1.00 95.00 385 GLU A O 1
ATOM 2992 N N . HIS A 1 386 ? -1.450 -13.815 -24.478 1.00 94.81 386 HIS A N 1
ATOM 2993 C CA . HIS A 1 386 ? -2.033 -15.143 -24.301 1.00 94.81 386 HIS A CA 1
ATOM 2994 C C . HIS A 1 386 ? -2.871 -15.224 -23.011 1.00 94.81 386 HIS A C 1
ATOM 2996 O O . HIS A 1 386 ? -2.343 -15.587 -21.963 1.00 94.81 386 HIS A O 1
ATOM 3002 N N . PRO A 1 387 ? -4.199 -15.000 -23.081 1.00 90.12 387 PRO A N 1
ATOM 3003 C CA . PRO A 1 387 ? -5.095 -14.952 -21.914 1.00 90.12 387 PRO A CA 1
ATOM 3004 C C . PRO A 1 387 ? -5.166 -16.208 -21.028 1.00 90.12 387 PRO A C 1
ATOM 3006 O O . PRO A 1 387 ? -5.846 -16.186 -20.007 1.00 90.12 387 PRO A O 1
ATOM 3009 N N . GLN A 1 388 ? -4.548 -17.315 -21.442 1.00 88.69 388 GLN A N 1
ATOM 3010 C CA . GLN A 1 388 ? -4.512 -18.580 -20.700 1.00 88.69 388 GLN A CA 1
ATOM 3011 C C . GLN A 1 388 ? -3.248 -18.742 -19.833 1.00 88.69 388 GLN A C 1
ATOM 3013 O O . GLN A 1 388 ? -3.150 -19.743 -19.122 1.00 88.69 388 GLN A O 1
ATOM 3018 N N . LEU A 1 389 ? -2.275 -17.825 -19.944 1.00 86.31 389 LEU A N 1
ATOM 3019 C CA . LEU A 1 389 ? -0.977 -17.877 -19.254 1.00 86.31 389 LEU A CA 1
ATOM 3020 C C . LEU A 1 389 ? -0.952 -17.163 -17.900 1.00 86.31 389 LEU A C 1
ATOM 3022 O O . LEU A 1 389 ? -1.682 -16.162 -17.728 1.00 86.31 389 LEU A O 1
#

Secondary structure (DSSP, 8-state):
----EEE--GGG----HHHHHHHHHHHHHHHHHS--S-SEEETT-----TTSPPP--SPPPPHHHH--S---EEE-TTT--EEE----HHHHHHSPPSB-S---PPTT-SHHHHHHHHHHT--S-EEEEEETTHHHHHH--TT---BSSEEEEE-TTTHHHHHHHHHHHHHHHHHTTSS-TT--PEEEEEEETTHHHHTHHHHHHHHHTT-S-EEEEEE-SSBTTTTSB--TTSPTT--BTTB-EETTEES-SSPPP-HHHHHHTTT-SEEEEEETTSHHHHHHHHHHHHHHHHHT--EEEEEE---HHHHT--GGGHHHHHHHHHHTTSS--EEEETTEEEES--------TTGGGGSGGGHHHHHHHHHHHHHHHHHHHHHHH-TT-

Radius of gyration: 23.4 Å; chains: 1; bounding box: 65×41×77 Å

Sequence (389 aa):
TLCLTRIYGLGGKDFYAEDAEEFFNLALKAAETGQVETRFEYHGVTPGDPQKPPMQVLPPLTKEETSPGLVQVTRNEETGELKVKPIARWQLAARAKRITPGHGACPGCGILPALNLFFKGIEGDVVIVNHTGCAEIVTSGYPFSNHRVTYIHNLFQNGAATLAGLVEMFQERQRRGELPAGEDITFVMISGDGGMDIGIGAVLGAAIRSHKMIILEYDNQGYMNTGSQLSYSTPLGHMTSTSHVGPAQAGKAFHHRDTPQILAACHIPYVFTGTEAFPDDLVRKAAKAQWYAKREGLVYGKVLIACPLNWRSEDRVGTKVLEAAVNCRFFPLYEVEQGITKLTHDPDSLMGKTRHLLQPQYAPQLEALEAEIERRWQRLKAMHEHPQL